Protein 2ZT5 (pdb70)

InterPro domains:
  IPR000738 WHEP-TRS domain [PF00458] (67-114)
  IPR000738 WHEP-TRS domain [PS00762] (74-102)
  IPR000738 WHEP-TRS domain [PS51185] (63-119)
  IPR000738 WHEP-TRS domain [SM00991] (67-122)
  IPR002314 Aminoacyl-tRNA synthetase, class II (G/ P/ S/T) [PF00587] (295-369)
  IPR002315 Glycyl-tRNA synthetase [TIGR00389] (121-708)
  IPR004154 Anticodon-binding [PF03129] (615-708)
  IPR006195 Aminoacyl-tRNA synthetase, class II [PS50862] (262-608)
  IPR009068 uS15/NS1, RNA-binding domain superfamily [SSF47060] (70-105)
  IPR027031 Glycyl-tRNA synthetase/DNA polymerase subunit gamma-2 [PTHR10745] (65-730)
  IPR033731 Glycyl-tRNA synthetase-like core domain [cd00774] (124-470)
  IPR036621 Anticodon-binding domain superfamily [G3DSA:3.40.50.800] (613-730)
  IPR045864 Class II Aminoacyl-tRNA synthetase/Biotinyl protein ligase (BPL) and lipoyl protein ligase (LPL) [G3DSA:3.30.930.10] (123-486)
  IPR045864 Class II Aminoacyl-tRNA synthetase/Biotinyl protein ligase (BPL) and lipoyl protein ligase (LPL) [SSF55681] (121-618)

Organism: Homo sapiens (NCBI:txid9606)

Sequence (530 aa):
IVDRAKMEDTLKRRFFYDQAFAIYGGVSGLYDFGPVGCALKNNIIQTWRQHFIQEEQILEIDCTMLTPEPVLKTSGHVDKFADFMVKDVKNGECFRADHLLKAHLQKLMSDKKCSVEKKSEMESVLAQLDNYGQQELADLFVNYNVKSPITGNDLSPPVSFNLMFKTFIGPGGNMPGYLRPETAQGIFLNFKRLLEFNQGKLPFAAAQIGNSFRNEISPRSGLIRVREFTMAEIEHFVDPSEKDHPKFQNVADLHLYLYSAKAQVSGQSARKMRLGDAVEQGVINNTVLGYFIGRIYLYLTKVGISPDKLRFRQHMENEMAHYACDCWDAESKTSYGWIEIVGCADRSCYDLSCHARATKVPLVAEKPYVEEVVPNVIEPSFGLGRIMYTVFEHTFHVREGDEQRTFFSFPAVVAPFKCSVLPLSQNQEFMPFVKELSEALTRHGVSHKVDDSSGSIGRRYARTDEIGVAFGVTIDFDTVNKTPHTATLRDRDSMRQIRAEISELPSIVQDLANGNITWADVEARYPLFE

CATH classification: 3.30.930.10 (+2 more: 3.30.40.230, 3.40.50.800)

Solvent-accessible surface area: 25029 Å² total; per-residue (Å²): 215,33,79,78,63,55,0,39,91,2,0,71,149,64,90,1,2,44,84,2,121,58,165,189,63,28,69,57,1,37,52,73,62,2,102,24,0,46,33,0,38,78,43,0,32,101,17,0,68,108,7,0,19,101,82,38,133,11,46,86,38,124,27,105,79,93,14,51,51,91,27,2,104,37,0,2,2,35,84,110,27,35,21,47,19,0,84,3,114,156,80,61,67,42,8,44,0,15,72,18,0,76,38,44,0,86,139,56,35,83,65,189,183,31,64,124,146,78,96,62,88,0,91,67,19,34,43,44,9,71,19,39,28,82,114,91,2,17,68,26,16,105,115,28,95,7,66,4,81,76,111,46,22,89,27,28,93,2,63,76,62,47,10,12,56,94,57,111,51,48,130,54,52,130,98,28,0,21,35,13,1,7,1,0,10,13,0,0,75,31,0,86,150,9,11,126,143,55,146,24,120,41,68,10,10,0,0,0,30,11,59,0,31,64,40,18,20,29,9,148,21,13,5,3,39,17,43,89,37,28,12,0,2,0,0,16,0,2,12,59,74,106,37,102,20,124,71,20,125,114,3,2,96,40,100,4,88,5,34,21,23,165,5,9,97,75,70,95,91,31,114,120,14,60,0,8,59,0,26,150,112,45,33,0,91,15,21,1,0,0,4,2,0,0,35,1,24,52,0,0,48,88,0,11,3,20,63,104,51,4,34,1,26,25,26,6,171,90,26,42,31,40,43,18,79,25,6,0,3,0,10,0,95,10,44,47,25,85,24,73,4,1,11,0,7,3,0,33,39,63,0,2,30,12,4,21,171,59,76,184,73,90,16,34,6,116,60,150,253,94,102,112,19,49,0,18,1,0,6,0,20,0,11,1,11,56,0,1,0,0,0,1,7,13,5,12,76,62,26,190,36,150,126,97,67,6,15,0,28,1,37,17,62,0,3,16,21,37,0,2,0,0,4,83,34,93,61,158,100,3,83,77,34,5,122,88,1,26,76,7,0,91,159,60,58,4,50,36,132,50,22,105,39,90,38,78,67,34,140,16,2,16,77,12,1,19,12,0,1,5,19,1,0,6,0,21,104,66,0,27,112,121,108,99,66,34,0,1,0,14,16,14,66,49,77,127,32,0,26,6,66,18,72,81,0,3,46,14,0,49,42,17,8,86,62,98,56,79,32,65,48,2,32,87,141,50,87,115,83,204

GO terms:
  GO:0004820 glycine-tRNA ligase activity (F, IDA)
  GO:0030424 axon (C, IDA)
  GO:0015966 diadenosine tetraphosphate biosynthetic process (P, IDA)
  GO:0004081 bis(5'-nucleosyl)-tetraphosphatase (asymmetrical) activity (F, IDA)
  GO:0046983 protein dimerization activity (F, IDA)
  GO:0004820 glycine-tRNA ligase activity (F, EXP)
  GO:0005737 cytoplasm (C, EXP)
  GO:0141192 ATP:ATP adenylyltransferase activity (F, EXP)
  GO:0004820 glycine-tRNA ligase activity (F, IMP)
  GO:0006418 tRNA aminoacylation for protein translation (P, IMP)
  GO:0005737 cytoplasm (C, TAS)
  GO:0005739 mitochondrion (C, HTP)
  GO:0005759 mitochondrial matrix (C, TAS)
  GO:0005829 cytosol (C, TAS)
  GO:0042802 identical protein binding (F, IPI)
  GO:0005515 protein binding (F, IPI)
  GO:0005829 cytosol (C, IDA)
  GO:0005739 mitochondrion (C, EXP)

Secondary structure (DSSP, 8-state):
---HHHHHHHHHHTTSEEETTGGGT--TT-EEE-HHHHHHHHHHHHHHIIIIIIHHT-EE----SEEEHHHHHHHTHHHH-EEEEEEBSSS--EEEHHHHHHHHHHHHHHSTT--HHHHHHHHHHHTTTTT--HHHHHHHHHHTT-B-SSS--BBPPPEEEE---EEE-SSSSSSEEEE-S-SHHHHHTTHHHHHHHTTT-S-EEEEEEEEEE---SS--SGGGS-SEEEEEEEEEEE-TT----TTGGGTTT-EEEEE-HHHHHTT---EEEEHHHHHHHTSS--HHHHHHHHHHHHHHHHHT--GGGEEEEE--GGGS-TT-SSEEEEEEEETTEEEEEEEEE---SHHHHHHHHHHT----EEE---EEE--EEEEEEEEHHHHHHHHHHHHEEE-SSTT--EEE---TTTSS-SEEEEES--STTTHHHHHHHHHHHHHTT--EEE----S-HHHHHHHHHHTT--EEEEE-HHHHTSSS-EEEEEETTT--EEEEETTTHHHHHHHHHTTSS-HHHHHHHS-B--

Structure (mmCIF, N/CA/C/O backbone):
data_2ZT5
#
_entry.id   2ZT5
#
_cell.length_a   115.861
_cell.length_b   139.840
_cell.length_c   132.943
_cell.angle_alpha   90.00
_cell.angle_beta   90.00
_cell.angle_gamma   90.00
#
_symmetry.space_group_name_H-M   'C 2 2 21'
#
loop_
_entity.id
_entity.type
_entity.pdbx_description
1 polymer 'Glycyl-tRNA synthetase'
2 non-polymer "BIS(ADENOSINE)-5'-TETRAPHOSPHATE"
3 water water
#
loop_
_atom_site.group_PDB
_atom_site.id
_atom_site.type_symbol
_atom_site.label_atom_id
_atom_site.label_alt_id
_atom_site.label_comp_id
_atom_site.label_asym_id
_atom_site.label_entity_id
_atom_site.label_seq_id
_atom_site.pdbx_PDB_ins_code
_atom_site.Cartn_x
_atom_site.Cartn_y
_atom_site.Cartn_z
_atom_site.occupancy
_atom_site.B_iso_or_equiv
_atom_site.auth_seq_id
_atom_site.auth_comp_id
_atom_site.auth_asym_id
_atom_site.auth_atom_id
_atom_site.pdbx_PDB_model_num
ATOM 1 N N . ILE A 1 64 ? 17.856 -32.266 64.655 1.00 95.83 64 ILE A N 1
ATOM 2 C CA . ILE A 1 64 ? 18.585 -32.787 63.463 1.00 96.07 64 ILE A CA 1
ATOM 3 C C . ILE A 1 64 ? 18.197 -31.963 62.238 1.00 95.21 64 ILE A C 1
ATOM 4 O O . ILE A 1 64 ? 17.107 -32.135 61.690 1.00 96.86 64 ILE A O 1
ATOM 9 N N . VAL A 1 65 ? 19.087 -31.071 61.811 1.00 92.38 65 VAL A N 1
ATOM 10 C CA . VAL A 1 65 ? 18.816 -30.224 60.653 1.00 88.65 65 VAL A CA 1
ATOM 11 C C . VAL A 1 65 ? 19.968 -30.227 59.648 1.00 86.77 65 VAL A C 1
ATOM 12 O O . VAL A 1 65 ? 21.137 -30.291 60.030 1.00 86.62 65 VAL A O 1
ATOM 16 N N . ASP A 1 66 ? 19.628 -30.163 58.362 1.00 84.39 66 ASP A N 1
ATOM 17 C CA . ASP A 1 66 ? 20.628 -30.145 57.298 1.00 81.39 66 ASP A CA 1
ATOM 18 C C . ASP A 1 66 ? 21.144 -28.720 57.110 1.00 79.00 66 ASP A C 1
ATOM 19 O O . ASP A 1 66 ? 20.688 -27.989 56.228 1.00 77.36 66 ASP A O 1
ATOM 24 N N . ARG A 1 67 ? 22.098 -28.338 57.956 1.00 75.69 67 ARG A N 1
ATOM 25 C CA . ARG A 1 67 ? 22.689 -27.006 57.926 1.00 73.58 67 ARG A CA 1
ATOM 26 C C . ARG A 1 67 ? 22.974 -26.527 56.509 1.00 72.64 67 ARG A C 1
ATOM 27 O O . ARG A 1 67 ? 22.629 -25.404 56.141 1.00 72.27 67 ARG A O 1
ATOM 35 N N . ALA A 1 68 ? 23.610 -27.383 55.720 1.00 72.24 68 ALA A N 1
ATOM 36 C CA . ALA A 1 68 ? 23.951 -27.047 54.344 1.00 70.99 68 ALA A CA 1
ATOM 37 C C . ALA A 1 68 ? 22.760 -26.470 53.592 1.00 69.77 68 ALA A C 1
ATOM 38 O O . ALA A 1 68 ? 22.784 -25.318 53.164 1.00 68.24 68 ALA A O 1
ATOM 40 N N . LYS A 1 69 ? 21.718 -27.278 53.441 1.00 70.46 69 LYS A N 1
ATOM 41 C CA . LYS A 1 69 ? 20.515 -26.866 52.727 1.00 71.39 69 LYS A CA 1
ATOM 42 C C . LYS A 1 69 ? 19.936 -25.565 53.278 1.00 70.58 69 LYS A C 1
ATOM 43 O O . LYS A 1 69 ? 19.498 -24.700 52.516 1.00 71.44 69 LYS A O 1
ATOM 49 N N . MET A 1 70 ? 19.942 -25.424 54.599 1.00 68.14 70 MET A N 1
ATOM 50 C CA . MET A 1 70 ? 19.403 -24.228 55.236 1.00 66.83 70 MET A CA 1
ATOM 51 C C . MET A 1 70 ? 20.192 -22.967 54.897 1.00 66.20 70 MET A C 1
ATOM 52 O O . MET A 1 70 ? 19.621 -21.981 54.432 1.00 65.68 70 MET A O 1
ATOM 57 N N . GLU A 1 71 ? 21.501 -22.996 55.130 1.00 65.88 71 GLU A N 1
ATOM 58 C CA . GLU A 1 71 ? 22.343 -21.840 54.844 1.00 66.42 71 GLU A CA 1
ATOM 59 C C . GLU A 1 71 ? 22.161 -21.407 53.392 1.00 66.64 71 GLU A C 1
ATOM 60 O O . GLU A 1 71 ? 22.325 -20.233 53.057 1.00 68.07 71 GLU A O 1
ATOM 66 N N . ASP A 1 72 ? 21.808 -22.359 52.535 1.00 66.76 72 ASP A N 1
ATOM 67 C CA . ASP A 1 72 ? 21.584 -22.075 51.122 1.00 67.37 72 ASP A CA 1
ATOM 68 C C . ASP A 1 72 ? 20.302 -21.269 50.919 1.00 65.32 72 ASP A C 1
ATOM 69 O O . ASP A 1 72 ? 20.228 -20.415 50.035 1.00 64.42 72 ASP A O 1
ATOM 74 N N . THR A 1 73 ? 19.295 -21.547 51.742 1.00 62.75 73 THR A N 1
ATOM 75 C CA . THR A 1 73 ? 18.016 -20.850 51.654 1.00 59.83 73 THR A CA 1
ATOM 76 C C . THR A 1 73 ? 18.094 -19.490 52.341 1.00 57.52 73 THR A C 1
ATOM 77 O O . THR A 1 73 ? 17.524 -18.507 51.867 1.00 57.55 73 THR A O 1
ATOM 81 N N . LEU A 1 74 ? 18.804 -19.437 53.462 1.00 56.57 74 LEU A N 1
ATOM 82 C CA . LEU A 1 74 ? 18.958 -18.193 54.201 1.00 54.68 74 LEU A CA 1
ATOM 83 C C . LEU A 1 74 ? 19.782 -17.192 53.393 1.00 56.14 74 LEU A C 1
ATOM 84 O O . LEU A 1 74 ? 19.546 -15.987 53.459 1.00 57.25 74 LEU A O 1
ATOM 89 N N . LYS A 1 75 ? 20.744 -17.693 52.621 1.00 57.41 75 LYS A N 1
ATOM 90 C CA . LYS A 1 75 ? 21.594 -16.825 51.810 1.00 58.95 75 LYS A CA 1
ATOM 91 C C . LYS A 1 75 ? 20.954 -16.467 50.470 1.00 58.66 75 LYS A C 1
ATOM 92 O O . LYS A 1 75 ? 21.130 -15.357 49.963 1.00 57.84 75 LYS A O 1
ATOM 98 N N . ARG A 1 76 ? 20.207 -17.407 49.904 1.00 58.33 76 ARG A N 1
ATOM 99 C CA . ARG A 1 76 ? 19.548 -17.189 48.624 1.00 58.14 76 ARG A CA 1
ATOM 100 C C . ARG A 1 76 ? 18.426 -16.161 48.740 1.00 56.64 76 ARG A C 1
ATOM 101 O O . ARG A 1 76 ? 18.320 -15.257 47.912 1.00 56.41 76 ARG A O 1
ATOM 109 N N . ARG A 1 77 ? 17.591 -16.293 49.767 1.00 56.15 77 ARG A N 1
ATOM 110 C CA . ARG A 1 77 ? 16.495 -15.350 49.965 1.00 56.48 77 ARG A CA 1
ATOM 111 C C . ARG A 1 77 ? 16.998 -14.090 50.659 1.00 56.90 77 ARG A C 1
ATOM 112 O O . ARG A 1 77 ? 16.245 -13.142 50.891 1.00 56.56 77 ARG A O 1
ATOM 120 N N . PHE A 1 78 ? 18.287 -14.103 50.981 1.00 56.10 78 PHE A N 1
ATOM 121 C CA . PHE A 1 78 ? 18.971 -12.980 51.609 1.00 55.20 78 PHE A CA 1
ATOM 122 C C . PHE A 1 78 ? 18.545 -12.587 53.022 1.00 53.95 78 PHE A C 1
ATOM 123 O O . PHE A 1 78 ? 18.120 -11.457 53.266 1.00 54.59 78 PHE A O 1
ATOM 131 N N . PHE A 1 79 ? 18.655 -13.527 53.950 1.00 53.03 79 PHE A N 1
ATOM 132 C CA . PHE A 1 79 ? 18.347 -13.248 55.343 1.00 53.47 79 PHE A CA 1
ATOM 133 C C . PHE A 1 79 ? 19.641 -12.605 55.815 1.00 54.44 79 PHE A C 1
ATOM 134 O O . PHE A 1 79 ? 19.641 -11.594 56.518 1.00 54.08 79 PHE A O 1
ATOM 142 N N . TYR A 1 80 ? 20.746 -13.210 55.391 1.00 55.89 80 TYR A N 1
ATOM 143 C CA . TYR A 1 80 ? 22.081 -12.727 55.707 1.00 58.16 80 TYR A CA 1
ATOM 144 C C . TYR A 1 80 ? 23.056 -13.344 54.712 1.00 59.18 80 TYR A C 1
ATOM 145 O O . TYR A 1 80 ? 22.676 -14.184 53.899 1.00 58.73 80 TYR A O 1
ATOM 154 N N . ASP A 1 81 ? 24.313 -12.924 54.777 1.00 61.11 81 ASP A N 1
ATOM 155 C CA . ASP A 1 81 ? 25.331 -13.451 53.881 1.00 62.50 81 ASP A CA 1
ATOM 156 C C . ASP A 1 81 ? 26.691 -12.870 54.243 1.00 61.49 81 ASP A C 1
ATOM 157 O O . ASP A 1 81 ? 26.783 -11.959 55.067 1.00 62.08 81 ASP A O 1
ATOM 162 N N . GLN A 1 82 ? 27.743 -13.404 53.631 1.00 59.86 82 GLN A N 1
ATOM 163 C CA . GLN A 1 82 ? 29.098 -12.937 53.893 1.00 59.60 82 GLN A CA 1
ATOM 164 C C . GLN A 1 82 ? 29.239 -11.448 53.630 1.00 57.42 82 GLN A C 1
ATOM 165 O O . GLN A 1 82 ? 28.844 -10.955 52.574 1.00 55.99 82 GLN A O 1
ATOM 171 N N . ALA A 1 83 ? 29.799 -10.734 54.599 1.00 56.38 83 ALA A N 1
ATOM 172 C CA . ALA A 1 83 ? 30.009 -9.301 54.451 1.00 57.24 83 ALA A CA 1
ATOM 173 C C . ALA A 1 83 ? 31.250 -9.108 53.582 1.00 57.50 83 ALA A C 1
ATOM 174 O O . ALA A 1 83 ? 32.221 -9.856 53.705 1.00 56.72 83 ALA A O 1
ATOM 176 N N . PHE A 1 84 ? 31.213 -8.109 52.706 1.00 57.19 84 PHE A N 1
ATOM 177 C CA . PHE A 1 84 ? 32.330 -7.835 51.808 1.00 58.13 84 PHE A CA 1
ATOM 178 C C . PHE A 1 84 ? 32.608 -9.099 50.998 1.00 58.75 84 PHE A C 1
ATOM 179 O O . PHE A 1 84 ? 33.759 -9.506 50.828 1.00 58.08 84 PHE A O 1
ATOM 187 N N . ALA A 1 85 ? 31.540 -9.720 50.509 1.00 58.74 85 ALA A N 1
ATOM 188 C CA . ALA A 1 85 ? 31.649 -10.944 49.728 1.00 59.33 85 ALA A CA 1
ATOM 189 C C . ALA A 1 85 ? 32.575 -10.796 48.520 1.00 60.64 85 ALA A C 1
ATOM 190 O O . ALA A 1 85 ? 33.474 -11.615 48.320 1.00 61.56 85 ALA A O 1
ATOM 192 N N . ILE A 1 86 ? 32.363 -9.751 47.723 1.00 59.84 86 ILE A N 1
ATOM 193 C CA . ILE A 1 86 ? 33.181 -9.528 46.534 1.00 59.03 86 ILE A CA 1
ATOM 194 C C . ILE A 1 86 ? 34.656 -9.241 46.822 1.00 60.72 86 ILE A C 1
ATOM 195 O O . ILE A 1 86 ? 35.418 -8.930 45.907 1.00 63.56 86 ILE A O 1
ATOM 200 N N . TYR A 1 87 ? 35.058 -9.340 48.086 1.00 60.35 87 TYR A N 1
ATOM 201 C CA . TYR A 1 87 ? 36.452 -9.117 48.465 1.00 59.37 87 TYR A CA 1
ATOM 202 C C . TYR A 1 87 ? 37.037 -10.367 49.110 1.00 59.89 87 TYR A C 1
ATOM 203 O O . TYR A 1 87 ? 38.171 -10.355 49.589 1.00 61.05 87 TYR A O 1
ATOM 212 N N . GLY A 1 88 ? 36.259 -11.444 49.124 1.00 60.45 88 GLY A N 1
ATOM 213 C CA . GLY A 1 88 ? 36.718 -12.680 49.730 1.00 60.62 88 GLY A CA 1
ATOM 214 C C . GLY A 1 88 ? 35.980 -12.932 51.030 1.00 61.61 88 GLY A C 1
ATOM 215 O O . GLY A 1 88 ? 35.899 -14.066 51.506 1.00 61.73 88 GLY A O 1
ATOM 216 N N . GLY A 1 89 ? 35.439 -11.861 51.605 1.00 61.60 89 GLY A N 1
ATOM 217 C CA . GLY A 1 89 ? 34.701 -11.971 52.849 1.00 61.32 89 GLY A CA 1
ATOM 218 C C . GLY A 1 89 ? 35.568 -12.126 54.086 1.00 61.66 89 GLY A C 1
ATOM 219 O O . GLY A 1 89 ? 36.603 -12.796 54.065 1.00 64.17 89 GLY A O 1
ATOM 220 N N . VAL A 1 90 ? 35.144 -11.494 55.172 1.00 60.10 90 VAL A N 1
ATOM 221 C CA . VAL A 1 90 ? 35.866 -11.571 56.433 1.00 57.12 90 VAL A CA 1
ATOM 222 C C . VAL A 1 90 ? 35.085 -12.519 57.326 1.00 54.88 90 VAL A C 1
ATOM 223 O O . VAL A 1 90 ? 33.870 -12.387 57.457 1.00 54.24 90 VAL A O 1
ATOM 227 N N . SER A 1 91 ? 35.771 -13.482 57.929 1.00 54.16 91 SER A N 1
ATOM 228 C CA . SER A 1 91 ? 35.091 -14.432 58.802 1.00 54.54 91 SER A CA 1
ATOM 229 C C . SER A 1 91 ? 34.583 -13.720 60.054 1.00 52.31 91 SER A C 1
ATOM 230 O O . SER A 1 91 ? 35.214 -12.782 60.546 1.00 50.33 91 SER A O 1
ATOM 233 N N . GLY A 1 92 ? 33.438 -14.167 60.559 1.00 51.71 92 GLY A N 1
ATOM 234 C CA . GLY A 1 92 ? 32.861 -13.560 61.744 1.00 51.98 92 GLY A CA 1
ATOM 235 C C . GLY A 1 92 ? 32.046 -12.317 61.435 1.00 52.57 92 GLY A C 1
ATOM 236 O O . GLY A 1 92 ? 31.533 -11.664 62.345 1.00 53.39 92 GLY A O 1
ATOM 237 N N . LEU A 1 93 ? 31.925 -11.988 60.151 1.00 51.38 93 LEU A N 1
ATOM 238 C CA . LEU A 1 93 ? 31.169 -10.813 59.726 1.00 51.43 93 LEU A CA 1
ATOM 239 C C . LEU A 1 93 ? 30.113 -11.156 58.679 1.00 50.49 93 LEU A C 1
ATOM 240 O O . LEU A 1 93 ? 30.393 -11.851 57.702 1.00 50.76 93 LEU A O 1
ATOM 245 N N . TYR A 1 94 ? 28.895 -10.667 58.891 1.00 49.17 94 TYR A N 1
ATOM 246 C CA . TYR A 1 94 ? 27.803 -10.915 57.961 1.00 46.79 94 TYR A CA 1
ATOM 247 C C . TYR A 1 94 ? 26.872 -9.715 57.893 1.00 45.30 94 TYR A C 1
ATOM 248 O O . TYR A 1 94 ? 26.806 -8.916 58.825 1.00 44.91 94 TYR A O 1
ATOM 257 N N . ASP A 1 95 ? 26.160 -9.592 56.777 1.00 46.77 95 ASP A N 1
ATOM 258 C CA . ASP A 1 95 ? 25.202 -8.509 56.588 1.00 47.37 95 ASP A CA 1
ATOM 259 C C . ASP A 1 95 ? 23.814 -9.127 56.522 1.00 46.55 95 ASP A C 1
ATOM 260 O O . ASP A 1 95 ? 23.659 -10.269 56.088 1.00 46.81 95 ASP A O 1
ATOM 265 N N . PHE A 1 96 ? 22.803 -8.381 56.949 1.00 45.76 96 PHE A N 1
ATOM 266 C CA . PHE A 1 96 ? 21.445 -8.899 56.914 1.00 45.06 96 PHE A CA 1
ATOM 267 C C . PHE A 1 96 ? 20.637 -8.240 55.807 1.00 46.72 96 PHE A C 1
ATOM 268 O O . PHE A 1 96 ? 20.591 -7.014 55.697 1.00 48.04 96 PHE A O 1
ATOM 276 N N . GLY A 1 97 ? 20.009 -9.066 54.977 1.00 47.13 97 GLY A N 1
ATOM 277 C CA . GLY A 1 97 ? 19.206 -8.543 53.889 1.00 45.55 97 GLY A CA 1
ATOM 278 C C . GLY A 1 97 ? 17.829 -8.148 54.377 1.00 46.40 97 GLY A C 1
ATOM 279 O O . GLY A 1 97 ? 17.549 -8.240 55.573 1.00 44.64 97 GLY A O 1
ATOM 280 N N . PRO A 1 98 ? 16.943 -7.701 53.475 1.00 46.52 98 PRO A N 1
ATOM 281 C CA . PRO A 1 98 ? 15.580 -7.289 53.816 1.00 47.82 98 PRO A CA 1
ATOM 282 C C . PRO A 1 98 ? 14.857 -8.196 54.813 1.00 48.98 98 PRO A C 1
ATOM 283 O O . PRO A 1 98 ? 14.542 -7.761 55.921 1.00 50.04 98 PRO A O 1
ATOM 287 N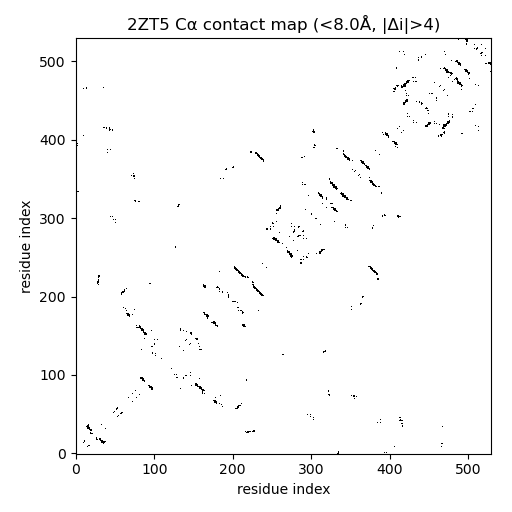 N . VAL A 1 99 ? 14.592 -9.445 54.429 1.00 48.59 99 VAL A N 1
ATOM 288 C CA . VAL A 1 99 ? 13.898 -10.375 55.323 1.00 48.85 99 VAL A CA 1
ATOM 289 C C . VAL A 1 99 ? 14.658 -10.603 56.624 1.00 48.62 99 VAL A C 1
ATOM 290 O O . VAL A 1 99 ? 14.052 -10.860 57.664 1.00 48.72 99 VAL A O 1
ATOM 294 N N . GLY A 1 100 ? 15.983 -10.514 56.563 1.00 48.38 100 GLY A N 1
ATOM 295 C CA . GLY A 1 100 ? 16.785 -10.702 57.757 1.00 48.13 100 GLY A CA 1
ATOM 296 C C . GLY A 1 100 ? 16.540 -9.571 58.738 1.00 48.09 100 GLY A C 1
ATOM 297 O O . GLY A 1 100 ? 16.463 -9.792 59.945 1.00 49.48 100 GLY A O 1
ATOM 298 N N . CYS A 1 101 ? 16.418 -8.353 58.218 1.00 45.88 101 CYS A N 1
ATOM 299 C CA . CYS A 1 101 ? 16.171 -7.185 59.055 1.00 45.77 101 CYS A CA 1
ATOM 300 C C . CYS A 1 101 ? 14.752 -7.217 59.618 1.00 45.61 101 CYS A C 1
ATOM 301 O O . CYS A 1 101 ? 14.532 -6.885 60.781 1.00 44.09 101 CYS A O 1
ATOM 304 N N . ALA A 1 102 ? 13.794 -7.624 58.793 1.00 44.39 102 ALA A N 1
ATOM 305 C CA . ALA A 1 102 ? 12.405 -7.704 59.226 1.00 45.66 102 ALA A CA 1
ATOM 306 C C . ALA A 1 102 ? 12.283 -8.672 60.400 1.00 45.27 102 ALA A C 1
ATOM 307 O O . ALA A 1 102 ? 11.612 -8.383 61.393 1.00 45.25 102 ALA A O 1
ATOM 309 N N . LEU A 1 103 ? 12.944 -9.819 60.279 1.00 44.46 103 LEU A N 1
ATOM 310 C CA . LEU A 1 103 ? 12.917 -10.842 61.317 1.00 45.73 103 LEU A CA 1
ATOM 311 C C . LEU A 1 103 ? 13.675 -10.372 62.554 1.00 47.20 103 LEU A C 1
ATOM 312 O O . LEU A 1 103 ? 13.221 -10.555 63.685 1.00 48.16 103 LEU A O 1
ATOM 317 N N . LYS A 1 104 ? 14.831 -9.759 62.330 1.00 48.66 104 LYS A N 1
ATOM 318 C CA . LYS A 1 104 ? 15.654 -9.259 63.419 1.00 48.40 104 LYS A CA 1
ATOM 319 C C . LYS A 1 104 ? 14.902 -8.168 64.175 1.00 49.34 104 LYS A C 1
ATOM 320 O O . LYS A 1 104 ? 14.964 -8.092 65.404 1.00 49.89 104 LYS A O 1
ATOM 326 N N . ASN A 1 105 ? 14.182 -7.327 63.441 1.00 49.68 105 ASN A N 1
ATOM 327 C CA .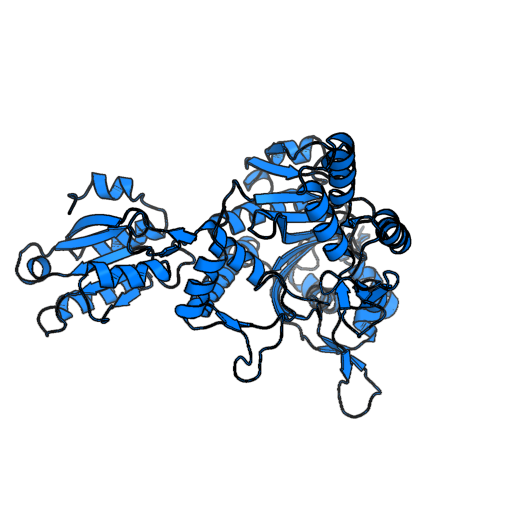 ASN A 1 105 ? 13.424 -6.257 64.071 1.00 51.82 105 ASN A CA 1
ATOM 328 C C . ASN A 1 105 ? 12.251 -6.820 64.876 1.00 51.24 105 ASN A C 1
ATOM 329 O O . ASN A 1 105 ? 11.905 -6.296 65.935 1.00 49.09 105 ASN A O 1
ATOM 334 N N . ASN A 1 106 ? 11.642 -7.892 64.380 1.00 50.90 106 ASN A N 1
ATOM 335 C CA . ASN A 1 106 ? 10.526 -8.504 65.091 1.00 51.46 106 ASN A CA 1
ATOM 336 C C . ASN A 1 106 ? 11.016 -9.126 66.393 1.00 51.11 106 ASN A C 1
ATOM 337 O O . ASN A 1 106 ? 10.319 -9.096 67.406 1.00 50.98 106 ASN A O 1
ATOM 342 N N . ILE A 1 107 ? 12.222 -9.685 66.364 1.00 50.09 107 ILE A N 1
ATOM 343 C CA . ILE A 1 107 ? 12.798 -10.310 67.548 1.00 50.00 107 ILE A CA 1
ATOM 344 C C . ILE A 1 107 ? 13.169 -9.262 68.590 1.00 50.66 107 ILE A C 1
ATOM 345 O O . ILE A 1 107 ? 13.028 -9.491 69.791 1.00 51.37 107 ILE A O 1
ATOM 350 N N . ILE A 1 108 ? 13.640 -8.110 68.129 1.00 50.53 108 ILE A N 1
ATOM 351 C CA . ILE A 1 108 ? 14.012 -7.036 69.037 1.00 51.31 108 ILE A CA 1
ATOM 352 C C . ILE A 1 108 ? 12.758 -6.441 69.666 1.00 51.19 108 ILE A C 1
ATOM 353 O O . ILE A 1 108 ? 12.712 -6.195 70.869 1.00 51.11 108 ILE A O 1
ATOM 358 N N . GLN A 1 109 ? 11.742 -6.213 68.841 1.00 51.13 109 GLN A N 1
ATOM 359 C CA . GLN A 1 109 ? 10.493 -5.632 69.312 1.00 51.27 109 GLN A CA 1
ATOM 360 C C . GLN A 1 109 ? 9.813 -6.558 70.310 1.00 50.20 109 GLN A C 1
ATOM 361 O O . GLN A 1 109 ? 9.271 -6.107 71.319 1.00 49.81 109 GLN A O 1
ATOM 367 N N . THR A 1 110 ? 9.844 -7.857 70.029 1.00 49.60 110 THR A N 1
ATOM 368 C CA . THR A 1 110 ? 9.239 -8.830 70.925 1.00 50.38 110 THR A CA 1
ATOM 369 C C . THR A 1 110 ? 9.979 -8.795 72.258 1.00 50.30 110 THR A C 1
ATOM 370 O O . THR A 1 110 ? 9.368 -8.903 73.323 1.00 50.71 110 THR A O 1
ATOM 374 N N . TRP A 1 111 ? 11.297 -8.632 72.192 1.00 49.06 111 TRP A N 1
ATOM 375 C CA . TRP A 1 111 ? 12.117 -8.573 73.395 1.00 47.90 111 TRP A CA 1
ATOM 376 C C . TRP A 1 111 ? 11.777 -7.323 74.205 1.00 46.99 111 TRP A C 1
ATOM 377 O O . TRP A 1 111 ? 11.725 -7.367 75.433 1.00 46.90 111 TRP A O 1
ATOM 388 N N . ARG A 1 112 ? 11.556 -6.208 73.516 1.00 46.01 112 ARG A N 1
ATOM 389 C CA . ARG A 1 112 ? 11.218 -4.959 74.187 1.00 48.05 112 ARG A CA 1
ATOM 390 C C . ARG A 1 112 ? 9.923 -5.104 74.977 1.00 50.27 112 ARG A C 1
ATOM 391 O O . ARG A 1 112 ? 9.799 -4.585 76.089 1.00 51.45 112 ARG A O 1
ATOM 399 N N . GLN A 1 113 ? 8.959 -5.808 74.395 1.00 50.54 113 GLN A N 1
ATOM 400 C CA . GLN A 1 113 ? 7.673 -6.032 75.044 1.00 52.73 113 GLN A CA 1
ATOM 401 C C . GLN A 1 113 ? 7.810 -6.974 76.232 1.00 51.38 113 GLN A C 1
ATOM 402 O O . GLN A 1 113 ? 7.311 -6.699 77.324 1.00 50.79 113 GLN A O 1
ATOM 408 N N . HIS A 1 114 ? 8.499 -8.086 76.004 1.00 50.28 114 HIS A N 1
ATOM 409 C CA . HIS A 1 114 ? 8.700 -9.110 77.020 1.00 49.44 114 HIS A CA 1
ATOM 410 C C . HIS A 1 114 ? 9.436 -8.644 78.273 1.00 48.01 114 HIS A C 1
ATOM 411 O O . HIS A 1 114 ? 9.091 -9.048 79.381 1.00 47.02 114 HIS A O 1
ATOM 418 N N . PHE A 1 115 ? 10.451 -7.803 78.107 1.00 48.38 115 PHE A N 1
ATOM 419 C CA . PHE A 1 115 ? 11.215 -7.344 79.260 1.00 50.30 115 PHE A CA 1
ATOM 420 C C . PHE A 1 115 ? 11.078 -5.873 79.625 1.00 52.05 115 PHE A C 1
ATOM 421 O O . PHE A 1 115 ? 10.468 -5.544 80.641 1.00 56.21 115 PHE A O 1
ATOM 429 N N . ILE A 1 116 ? 11.649 -4.989 78.813 1.00 51.85 116 ILE A N 1
ATOM 430 C CA . ILE A 1 116 ? 11.583 -3.559 79.092 1.00 51.51 116 ILE A CA 1
ATOM 431 C C . ILE A 1 116 ? 10.174 -3.084 79.439 1.00 54.24 116 ILE A C 1
ATOM 432 O O . ILE A 1 116 ? 9.968 -2.416 80.451 1.00 54.60 116 ILE A O 1
ATOM 437 N N . GLN A 1 117 ? 9.208 -3.442 78.602 1.00 57.03 117 GLN A N 1
ATOM 438 C CA . GLN A 1 117 ? 7.823 -3.030 78.804 1.00 59.75 117 GLN A CA 1
ATOM 439 C C . GLN A 1 117 ? 7.132 -3.781 79.937 1.00 59.33 117 GLN A C 1
ATOM 440 O O . GLN A 1 117 ? 6.300 -3.219 80.647 1.00 58.50 117 GLN A O 1
ATOM 446 N N . GLU A 1 118 ? 7.483 -5.051 80.104 1.00 59.77 118 GLU A N 1
ATOM 447 C CA . GLU A 1 118 ? 6.884 -5.891 81.136 1.00 60.79 118 GLU A CA 1
ATOM 448 C C . GLU A 1 118 ? 7.393 -5.583 82.544 1.00 60.90 118 GLU A C 1
ATOM 449 O O . GLU A 1 118 ? 6.648 -5.694 83.518 1.00 60.77 118 GLU A O 1
ATOM 455 N N . GLU A 1 119 ? 8.658 -5.192 82.652 1.00 59.73 119 GLU A N 1
ATOM 456 C CA . GLU A 1 119 ? 9.245 -4.894 83.952 1.00 59.64 119 GLU A CA 1
ATOM 457 C C . GLU A 1 119 ? 9.502 -3.403 84.138 1.00 60.68 119 GLU A C 1
ATOM 458 O O . GLU A 1 119 ? 10.066 -2.989 85.151 1.00 62.97 119 GLU A O 1
ATOM 464 N N . GLN A 1 120 ? 9.089 -2.596 83.165 1.00 60.74 120 GLN A N 1
ATOM 465 C CA . GLN A 1 120 ? 9.294 -1.152 83.240 1.00 60.38 120 GLN A CA 1
ATOM 466 C C . GLN A 1 120 ? 10.774 -0.839 83.436 1.00 58.43 120 GLN A C 1
ATOM 467 O O . GLN A 1 120 ? 11.150 -0.096 84.344 1.00 58.75 120 GLN A O 1
ATOM 473 N N . ILE A 1 121 ? 11.607 -1.411 82.573 1.00 55.90 121 ILE A N 1
ATOM 474 C CA . ILE A 1 121 ? 13.049 -1.214 82.644 1.00 53.50 121 ILE A CA 1
ATOM 475 C C . ILE A 1 121 ? 13.464 0.128 82.052 1.00 53.97 121 ILE A C 1
ATOM 476 O O . ILE A 1 121 ? 12.917 0.565 81.039 1.00 56.06 121 ILE A O 1
ATOM 481 N N . LEU A 1 122 ? 14.428 0.779 82.694 1.00 52.69 122 LEU A N 1
ATOM 482 C CA . LEU A 1 122 ? 14.934 2.061 82.219 1.00 52.82 122 LEU A CA 1
ATOM 483 C C . LEU A 1 122 ? 15.896 1.800 81.066 1.00 53.43 122 LEU A C 1
ATOM 484 O O . LEU A 1 122 ? 16.812 0.988 81.187 1.00 52.95 122 LEU A O 1
ATOM 489 N N . GLU A 1 123 ? 15.689 2.484 79.949 1.00 53.28 123 GLU A N 1
ATOM 490 C CA . GLU A 1 123 ? 16.549 2.296 78.791 1.00 53.91 123 GLU A CA 1
ATOM 491 C C . GLU A 1 123 ? 17.542 3.434 78.591 1.00 53.18 123 GLU A C 1
ATOM 492 O O . GLU A 1 123 ? 17.225 4.604 78.811 1.00 52.61 123 GLU A O 1
ATOM 498 N N . ILE A 1 124 ? 18.752 3.072 78.181 1.00 50.90 124 ILE A N 1
ATOM 499 C CA . ILE A 1 124 ? 19.802 4.044 77.914 1.00 51.78 124 ILE A CA 1
ATOM 500 C C . ILE A 1 124 ? 20.594 3.538 76.716 1.00 51.38 124 ILE A C 1
ATOM 501 O O . ILE A 1 124 ? 20.517 2.359 76.372 1.00 52.01 124 ILE A O 1
ATOM 506 N N . ASP A 1 125 ? 21.342 4.428 76.076 1.00 49.73 125 ASP A N 1
ATOM 507 C CA . ASP A 1 125 ? 22.135 4.052 74.914 1.00 49.99 125 ASP A CA 1
ATOM 508 C C . ASP A 1 125 ? 23.541 4.622 75.056 1.00 49.49 125 ASP A C 1
ATOM 509 O O . ASP A 1 125 ? 23.786 5.789 74.754 1.00 51.02 125 ASP A O 1
ATOM 514 N N . CYS A 1 126 ? 24.464 3.791 75.528 1.00 49.07 126 CYS A N 1
ATOM 515 C CA . CYS A 1 126 ? 25.844 4.215 75.721 1.00 49.64 126 CYS A CA 1
ATOM 516 C C . CYS A 1 126 ? 26.708 3.990 74.490 1.00 50.36 126 CYS A C 1
ATOM 517 O O . CYS A 1 126 ? 26.334 3.252 73.579 1.00 53.32 126 CYS A O 1
ATOM 520 N N . THR A 1 127 ? 27.871 4.630 74.479 1.00 50.93 127 THR A N 1
ATOM 521 C CA . THR A 1 127 ? 28.805 4.533 73.364 1.00 50.01 127 THR A CA 1
ATOM 522 C C . THR A 1 127 ? 29.500 3.175 73.262 1.00 48.83 127 THR A C 1
ATOM 523 O O . THR A 1 127 ? 29.574 2.421 74.233 1.00 46.88 127 THR A O 1
ATOM 527 N N . MET A 1 128 ? 30.003 2.874 72.069 1.00 47.62 128 MET A N 1
ATOM 528 C CA . MET A 1 128 ? 30.710 1.626 71.819 1.00 48.00 128 MET A CA 1
ATOM 529 C C . MET A 1 128 ? 32.197 1.845 72.086 1.00 48.89 128 MET A C 1
ATOM 530 O O . MET A 1 128 ? 32.875 0.980 72.642 1.00 48.03 128 MET A O 1
ATOM 535 N N . LEU A 1 129 ? 32.699 3.010 71.690 1.00 49.47 129 LEU A N 1
ATOM 536 C CA . LEU A 1 129 ? 34.094 3.352 71.932 1.00 50.62 129 LEU A CA 1
ATOM 537 C C . LEU A 1 129 ? 34.250 3.487 73.444 1.00 50.53 129 LEU A C 1
ATOM 538 O O . LEU A 1 129 ? 33.402 4.083 74.109 1.00 50.41 129 LEU A O 1
ATOM 543 N N . THR A 1 130 ? 35.324 2.928 73.988 1.00 51.36 130 THR A N 1
ATOM 544 C CA . THR A 1 130 ? 35.559 2.988 75.427 1.00 52.14 130 THR A CA 1
ATOM 545 C C . THR A 1 130 ? 37.023 3.266 75.740 1.00 52.74 130 THR A C 1
ATOM 546 O O . THR A 1 130 ? 37.913 2.577 75.241 1.00 52.45 130 THR A O 1
ATOM 550 N N . PRO A 1 131 ? 37.296 4.290 76.564 1.00 53.93 131 PRO A N 1
ATOM 551 C CA . PRO A 1 131 ? 38.687 4.597 76.904 1.00 55.10 131 PRO A CA 1
ATOM 552 C C . PRO A 1 131 ? 39.267 3.449 77.729 1.00 56.93 131 PRO A C 1
ATOM 553 O O . PRO A 1 131 ? 38.590 2.898 78.602 1.00 54.05 131 PRO A O 1
ATOM 557 N N . GLU A 1 132 ? 40.516 3.092 77.438 1.00 58.07 132 GLU A N 1
ATOM 558 C CA . GLU A 1 132 ? 41.198 1.991 78.116 1.00 61.24 132 GLU A CA 1
ATOM 559 C C . GLU A 1 132 ? 41.014 1.906 79.637 1.00 59.79 132 GLU A C 1
ATOM 560 O O . GLU A 1 132 ? 40.724 0.833 80.171 1.00 58.54 132 GLU A O 1
ATOM 566 N N . PRO A 1 133 ? 41.178 3.029 80.355 1.00 59.50 133 PRO A N 1
ATOM 567 C CA . PRO A 1 133 ? 41.016 3.011 81.814 1.00 59.74 133 PRO A CA 1
ATOM 568 C C . PRO A 1 133 ? 39.728 2.350 82.311 1.00 60.82 133 PRO A C 1
ATOM 569 O O . PRO A 1 133 ? 39.735 1.649 83.324 1.00 61.64 133 PRO A O 1
ATOM 573 N N . VAL A 1 134 ? 38.628 2.572 81.597 1.00 61.20 134 VAL A N 1
ATOM 574 C CA . VAL A 1 134 ? 37.340 2.000 81.978 1.00 61.03 134 VAL A CA 1
ATOM 575 C C . VAL A 1 134 ? 37.347 0.474 81.954 1.00 61.98 134 VAL A C 1
ATOM 576 O O . VAL A 1 134 ? 36.927 -0.174 82.915 1.00 62.54 134 VAL A O 1
ATOM 580 N N . LEU A 1 135 ? 37.817 -0.097 80.851 1.00 61.20 135 LEU A N 1
ATOM 581 C CA . LEU A 1 135 ? 37.856 -1.545 80.714 1.00 60.66 135 LEU A CA 1
ATOM 582 C C . LEU A 1 135 ? 38.963 -2.184 81.541 1.00 61.66 135 LEU A C 1
ATOM 583 O O . LEU A 1 135 ? 38.933 -3.386 81.813 1.00 61.14 135 LEU A O 1
ATOM 588 N N . LYS A 1 136 ? 39.940 -1.377 81.944 1.00 62.19 136 LYS A N 1
ATOM 589 C CA . LYS A 1 136 ? 41.032 -1.873 82.770 1.00 63.22 136 LYS A CA 1
ATOM 590 C C . LYS A 1 136 ? 40.485 -2.075 84.182 1.00 64.68 136 LYS A C 1
ATOM 591 O O . LYS A 1 136 ? 40.834 -3.038 84.867 1.00 66.09 136 LYS A O 1
ATOM 597 N N . THR A 1 137 ? 39.612 -1.163 84.602 1.00 64.73 137 THR A N 1
ATOM 598 C CA . THR A 1 137 ? 38.997 -1.225 85.922 1.00 64.52 137 THR A CA 1
ATOM 599 C C . THR A 1 137 ? 38.024 -2.396 86.018 1.00 66.82 137 THR A C 1
ATOM 600 O O . THR A 1 137 ? 38.031 -3.134 87.002 1.00 68.64 137 THR A O 1
ATOM 604 N N . SER A 1 138 ? 37.187 -2.561 84.994 1.00 67.97 138 SER A N 1
ATOM 605 C CA 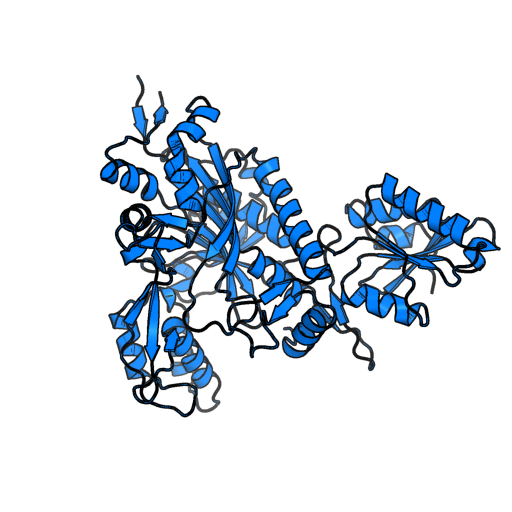. SER A 1 138 ? 36.203 -3.641 84.972 1.00 67.79 138 SER A CA 1
ATOM 606 C C . SER A 1 138 ? 36.869 -5.014 84.978 1.00 68.78 138 SER A C 1
ATOM 607 O O . SER A 1 138 ? 36.227 -6.022 85.276 1.00 68.60 138 SER A O 1
ATOM 610 N N . GLY A 1 139 ? 38.155 -5.046 84.638 1.00 69.42 139 GLY A N 1
ATOM 611 C CA . GLY A 1 139 ? 38.888 -6.298 84.624 1.00 69.91 139 GLY A CA 1
ATOM 612 C C . GLY A 1 139 ? 38.905 -7.021 83.290 1.00 70.53 139 GLY A C 1
ATOM 613 O O . GLY A 1 139 ? 39.421 -8.134 83.197 1.00 70.33 139 GLY A O 1
ATOM 614 N N . HIS A 1 140 ? 38.348 -6.401 82.255 1.00 70.43 140 HIS A N 1
ATOM 615 C CA . HIS A 1 140 ? 38.318 -7.026 80.938 1.00 70.41 140 HIS A CA 1
ATOM 616 C C . HIS A 1 140 ? 39.694 -7.066 80.284 1.00 70.33 140 HIS A C 1
ATOM 617 O O . HIS A 1 140 ? 40.045 -8.038 79.613 1.00 71.73 140 HIS A O 1
ATOM 624 N N . VAL A 1 141 ? 40.476 -6.013 80.488 1.00 69.38 141 VAL A N 1
ATOM 625 C CA . VAL A 1 141 ? 41.810 -5.942 79.910 1.00 68.85 141 VAL A CA 1
ATOM 626 C C . VAL A 1 141 ? 42.688 -7.099 80.382 1.00 69.12 141 VAL A C 1
ATOM 627 O O . VAL A 1 141 ? 43.663 -7.458 79.723 1.00 69.60 141 VAL A O 1
ATOM 631 N N . ASP A 1 142 ? 42.327 -7.695 81.514 1.00 70.00 142 ASP A N 1
ATOM 632 C CA . ASP A 1 142 ? 43.110 -8.790 82.072 1.00 70.41 142 ASP A CA 1
ATOM 633 C C . ASP A 1 142 ? 42.499 -10.184 81.976 1.00 69.96 142 ASP A C 1
ATOM 634 O O . ASP A 1 142 ? 43.225 -11.163 81.804 1.00 70.27 142 ASP A O 1
ATOM 639 N N . LYS A 1 143 ? 41.177 -10.289 82.084 1.00 69.63 143 LYS A N 1
ATOM 640 C CA . LYS A 1 143 ? 40.538 -11.602 82.040 1.00 69.34 143 LYS A CA 1
ATOM 641 C C . LYS A 1 143 ? 39.657 -11.906 80.828 1.00 68.28 143 LYS A C 1
ATOM 642 O O . LYS A 1 143 ? 39.308 -13.066 80.597 1.00 69.27 143 LYS A O 1
ATOM 648 N N . PHE A 1 144 ? 39.290 -10.888 80.057 1.00 66.42 144 PHE A N 1
ATOM 649 C CA . PHE A 1 144 ? 38.439 -11.116 78.890 1.00 64.01 144 PHE A CA 1
ATOM 650 C C . PHE A 1 144 ? 39.245 -11.660 77.717 1.00 62.61 144 PHE A C 1
ATOM 651 O O . PHE A 1 144 ? 39.776 -10.898 76.905 1.00 62.73 144 PHE A O 1
ATOM 659 N N . ALA A 1 145 ? 39.331 -12.983 77.628 1.00 59.89 145 ALA A N 1
ATOM 660 C CA . ALA A 1 145 ? 40.083 -13.612 76.555 1.00 58.84 145 ALA A CA 1
ATOM 661 C C . ALA A 1 145 ? 39.823 -15.108 76.450 1.00 57.92 145 ALA A C 1
ATOM 662 O O . ALA A 1 145 ? 39.230 -15.719 77.340 1.00 56.90 145 ALA A O 1
ATOM 664 N N . ASP A 1 146 ? 40.268 -15.684 75.339 1.00 58.50 146 ASP A N 1
ATOM 665 C CA . ASP A 1 146 ? 40.137 -17.112 75.084 1.00 59.01 146 ASP A CA 1
ATOM 666 C C . ASP A 1 146 ? 41.544 -17.650 74.896 1.00 58.76 146 ASP A C 1
ATOM 667 O O . ASP A 1 146 ? 42.439 -16.924 74.465 1.00 58.56 146 ASP A O 1
ATOM 672 N N . PHE A 1 147 ? 41.745 -18.919 75.223 1.00 59.39 147 PHE A N 1
ATOM 673 C CA . PHE A 1 147 ? 43.057 -19.516 75.052 1.00 58.93 147 PHE A CA 1
ATOM 674 C C . PHE A 1 147 ? 43.240 -19.830 73.578 1.00 61.34 147 PHE A C 1
ATOM 675 O O . PHE A 1 147 ? 42.357 -20.398 72.932 1.00 61.30 147 PHE A O 1
ATOM 683 N N . MET A 1 148 ? 44.392 -19.437 73.049 1.00 63.43 148 MET A N 1
ATOM 684 C CA . MET A 1 148 ? 44.699 -19.623 71.642 1.00 65.45 148 MET A CA 1
ATOM 685 C C . MET A 1 148 ? 45.968 -20.431 71.392 1.00 68.09 148 MET A C 1
ATOM 686 O O . MET A 1 148 ? 46.923 -20.370 72.167 1.00 67.33 148 MET A O 1
ATOM 691 N N . VAL A 1 149 ? 45.959 -21.192 70.302 1.00 70.97 149 VAL A N 1
ATOM 692 C CA . VAL A 1 149 ? 47.106 -21.998 69.905 1.00 74.52 149 VAL A CA 1
ATOM 693 C C . VAL A 1 149 ? 47.371 -21.737 68.426 1.00 77.91 149 VAL A C 1
ATOM 694 O O . VAL A 1 149 ? 46.538 -21.155 67.730 1.00 78.06 149 VAL A O 1
ATOM 698 N N . LYS A 1 150 ? 48.534 -22.163 67.949 1.00 81.58 150 LYS A N 1
ATOM 699 C CA . LYS A 1 150 ? 48.895 -21.969 66.553 1.00 84.43 150 LYS A CA 1
ATOM 700 C C . LYS A 1 150 ? 50.041 -22.890 66.167 1.00 86.74 150 LYS A C 1
ATOM 701 O O . LYS A 1 150 ? 50.996 -23.057 66.927 1.00 87.38 150 LYS A O 1
ATOM 707 N N . ASP A 1 151 ? 49.938 -23.494 64.988 1.00 88.90 151 ASP A N 1
ATOM 708 C CA . ASP A 1 151 ? 50.974 -24.407 64.525 1.00 91.65 151 ASP A CA 1
ATOM 709 C C . ASP A 1 151 ? 52.277 -23.662 64.265 1.00 92.31 151 ASP A C 1
ATOM 710 O O . ASP A 1 151 ? 52.286 -22.596 63.647 1.00 91.42 151 ASP A O 1
ATOM 715 N N . VAL A 1 152 ? 53.373 -24.236 64.754 1.00 93.25 152 VAL A N 1
ATOM 716 C CA . VAL A 1 152 ? 54.700 -23.647 64.617 1.00 94.00 152 VAL A CA 1
ATOM 717 C C . VAL A 1 152 ? 55.061 -23.322 63.173 1.00 94.72 152 VAL A C 1
ATOM 718 O O . VAL A 1 152 ? 55.872 -22.433 62.916 1.00 94.44 152 VAL A O 1
ATOM 722 N N . LYS A 1 153 ? 54.458 -24.038 62.232 1.00 96.57 153 LYS A N 1
ATOM 723 C CA . LYS A 1 153 ? 54.731 -23.807 60.818 1.00 97.92 153 LYS A CA 1
ATOM 724 C C . LYS A 1 153 ? 54.333 -22.380 60.439 1.00 98.05 153 LYS A C 1
ATOM 725 O O . LYS A 1 153 ? 55.134 -21.450 60.572 1.00 97.93 153 LYS A O 1
ATOM 731 N N . ASN A 1 154 ? 53.102 -22.210 59.960 1.00 97.60 154 ASN A N 1
ATOM 732 C CA . ASN A 1 154 ? 52.607 -20.885 59.592 1.00 97.47 154 ASN A CA 1
ATOM 733 C C . ASN A 1 154 ? 51.971 -20.206 60.814 1.00 97.43 154 ASN A C 1
ATOM 734 O O . ASN A 1 154 ? 52.138 -20.672 61.944 1.00 97.18 154 ASN A O 1
ATOM 739 N N . GLY A 1 155 ? 51.249 -19.111 60.596 1.00 97.01 155 GLY A N 1
ATOM 740 C CA . GLY A 1 155 ? 50.648 -18.412 61.720 1.00 96.34 155 GLY A CA 1
ATOM 741 C C . GLY A 1 155 ? 49.183 -18.687 62.023 1.00 94.67 155 GLY A C 1
ATOM 742 O O . GLY A 1 155 ? 48.522 -17.851 62.639 1.00 95.21 155 GLY A O 1
ATOM 743 N N . GLU A 1 156 ? 48.663 -19.833 61.593 1.00 92.80 156 GLU A N 1
ATOM 744 C CA . GLU A 1 156 ? 47.260 -20.164 61.840 1.00 90.47 156 GLU A CA 1
ATOM 745 C C . GLU A 1 156 ? 46.903 -20.218 63.318 1.00 88.46 156 GLU A C 1
ATOM 746 O O . GLU A 1 156 ? 47.519 -20.946 64.087 1.00 87.75 156 GLU A O 1
ATOM 752 N N . CYS A 1 157 ? 45.894 -19.442 63.704 1.00 85.12 157 CYS A N 1
ATOM 753 C CA . CYS A 1 157 ? 45.436 -19.394 65.092 1.00 81.24 157 CYS A CA 1
ATOM 754 C C . CYS A 1 157 ? 44.126 -20.157 65.274 1.00 79.48 157 CYS A C 1
ATOM 755 O O . CYS A 1 157 ? 43.269 -20.155 64.390 1.00 78.65 157 CYS A O 1
ATOM 758 N N . PHE A 1 158 ? 43.974 -20.797 66.430 1.00 77.16 158 PHE A N 1
ATOM 759 C CA . PHE A 1 158 ? 42.777 -21.573 66.745 1.00 76.04 158 PHE A CA 1
ATOM 760 C C . PHE A 1 158 ? 42.439 -21.375 68.215 1.00 74.63 158 PHE A C 1
ATOM 761 O O . PHE A 1 158 ? 43.331 -21.145 69.030 1.00 75.27 158 PHE A O 1
ATOM 769 N N . ARG A 1 159 ? 41.158 -21.456 68.556 1.00 72.51 159 ARG A N 1
ATOM 770 C CA . ARG A 1 159 ? 40.766 -21.314 69.948 1.00 71.20 159 ARG A CA 1
ATOM 771 C C . ARG A 1 159 ? 40.979 -22.677 70.595 1.00 72.06 159 ARG A C 1
ATOM 772 O O . ARG A 1 159 ? 40.175 -23.591 70.411 1.00 72.65 159 ARG A O 1
ATOM 780 N N . ALA A 1 160 ? 42.078 -22.809 71.333 1.00 73.60 160 ALA A N 1
ATOM 781 C CA . ALA A 1 160 ? 42.429 -24.058 72.006 1.00 74.58 160 ALA A CA 1
ATOM 782 C C . ALA A 1 160 ? 41.206 -24.718 72.627 1.00 75.18 160 ALA A C 1
ATOM 783 O O . ALA A 1 160 ? 41.002 -25.928 72.504 1.00 75.11 160 ALA A O 1
ATOM 785 N N . ASP A 1 161 ? 40.401 -23.903 73.296 1.00 75.10 161 ASP A N 1
ATOM 786 C CA . ASP A 1 161 ? 39.185 -24.361 73.948 1.00 73.91 161 ASP A CA 1
ATOM 787 C C . ASP A 1 161 ? 38.379 -25.277 73.027 1.00 72.11 161 ASP A C 1
ATOM 788 O O . ASP A 1 161 ? 38.068 -26.416 73.379 1.00 70.06 161 ASP A O 1
ATOM 793 N N . HIS A 1 162 ? 38.063 -24.773 71.837 1.00 69.96 162 HIS A N 1
ATOM 794 C CA . HIS A 1 162 ? 37.272 -25.512 70.860 1.00 68.28 162 HIS A CA 1
ATOM 795 C C . HIS A 1 162 ? 38.025 -26.557 70.036 1.00 68.06 162 HIS A C 1
ATOM 796 O O . HIS A 1 162 ? 37.425 -27.529 69.576 1.00 68.35 162 HIS A O 1
ATOM 803 N N . LEU A 1 163 ? 39.326 -26.367 69.837 1.00 68.03 163 LEU A N 1
ATOM 804 C CA . LEU A 1 163 ? 40.108 -27.326 69.059 1.00 66.76 163 LEU A CA 1
ATOM 805 C C . LEU A 1 163 ? 40.167 -28.656 69.801 1.00 65.56 163 LEU A C 1
ATOM 806 O O . LEU A 1 163 ? 39.951 -29.720 69.219 1.00 65.51 163 LEU A O 1
ATOM 811 N N . LEU A 1 164 ? 40.460 -28.581 71.094 1.00 64.02 164 LEU A N 1
ATOM 812 C CA . LEU A 1 164 ? 40.545 -29.766 71.934 1.00 63.98 164 LEU A CA 1
ATOM 813 C C . LEU A 1 164 ? 39.213 -30.510 71.909 1.00 64.62 164 LEU A C 1
ATOM 814 O O . LEU A 1 164 ? 39.173 -31.739 71.962 1.00 64.31 164 LEU A O 1
ATOM 819 N N . LYS A 1 165 ? 38.124 -29.753 71.818 1.00 66.71 165 LYS A N 1
ATOM 820 C CA . LYS A 1 165 ? 36.786 -30.331 71.791 1.00 68.14 165 LYS A CA 1
ATOM 821 C C . LYS A 1 165 ? 36.513 -31.057 70.477 1.00 68.81 165 LYS A C 1
ATOM 822 O O . LYS A 1 165 ? 35.909 -32.130 70.467 1.00 69.27 165 LYS A O 1
ATOM 828 N N . ALA A 1 166 ? 36.963 -30.474 69.371 1.00 69.18 166 ALA A N 1
ATOM 829 C CA . ALA A 1 166 ? 36.764 -31.082 68.062 1.00 71.57 166 ALA A CA 1
ATOM 830 C C . ALA A 1 166 ? 37.656 -32.313 67.906 1.00 72.95 166 ALA A C 1
ATOM 831 O O . ALA A 1 166 ? 37.330 -33.238 67.159 1.00 72.56 166 ALA A O 1
ATOM 833 N N . HIS A 1 167 ? 38.780 -32.318 68.619 1.00 73.66 167 HIS A N 1
ATOM 834 C CA . HIS A 1 167 ? 39.719 -33.432 68.557 1.00 73.98 167 HIS A CA 1
ATOM 835 C C . HIS A 1 167 ? 39.197 -34.668 69.282 1.00 73.07 167 HIS A C 1
ATOM 836 O O . HIS A 1 167 ? 39.319 -35.785 68.781 1.00 71.91 167 HIS A O 1
ATOM 843 N N . LEU A 1 168 ? 38.626 -34.467 70.467 1.00 72.24 168 LEU A N 1
ATOM 844 C CA . LEU A 1 168 ? 38.096 -35.579 71.245 1.00 73.41 168 LEU A CA 1
ATOM 845 C C . LEU A 1 168 ? 36.883 -36.195 70.559 1.00 74.05 168 LEU A C 1
ATOM 846 O O . LEU A 1 168 ? 36.719 -37.416 70.549 1.00 74.30 168 LEU A O 1
ATOM 851 N N . GLN A 1 169 ? 36.033 -35.348 69.989 1.00 74.85 169 GLN A N 1
ATOM 852 C CA . GLN A 1 169 ? 34.846 -35.826 69.291 1.00 76.23 169 GLN A CA 1
ATOM 853 C C . GLN A 1 169 ? 35.292 -36.691 68.117 1.00 76.78 169 GLN A C 1
ATOM 854 O O . GLN A 1 169 ? 34.605 -37.637 67.729 1.00 76.14 169 GLN A O 1
ATOM 860 N N . LYS A 1 170 ? 36.456 -36.358 67.567 1.00 76.48 170 LYS A N 1
ATOM 861 C CA . LYS A 1 170 ? 37.025 -37.089 66.441 1.00 77.08 170 LYS A CA 1
ATOM 862 C C . LYS A 1 170 ? 37.404 -38.499 66.894 1.00 77.14 170 LYS A C 1
ATOM 863 O O . LYS A 1 170 ? 37.097 -39.484 66.222 1.00 77.25 170 LYS A O 1
ATOM 869 N N . LEU A 1 171 ? 38.072 -38.579 68.042 1.00 76.41 171 LEU A N 1
ATOM 870 C CA . LEU A 1 171 ? 38.512 -39.850 68.606 1.00 77.23 171 LEU A CA 1
ATOM 871 C C . LEU A 1 171 ? 37.346 -40.724 69.064 1.00 78.85 171 LEU A C 1
ATOM 872 O O . LEU A 1 171 ? 37.404 -41.950 68.965 1.00 79.63 171 LEU A O 1
ATOM 877 N N . MET A 1 172 ? 36.292 -40.093 69.571 1.00 80.53 172 MET A N 1
ATOM 878 C CA . MET A 1 172 ? 35.121 -40.825 70.039 1.00 82.49 172 MET A CA 1
ATOM 879 C C . MET A 1 172 ? 34.284 -41.328 68.871 1.00 84.45 172 MET A C 1
ATOM 880 O O . MET A 1 172 ? 33.382 -42.146 69.051 1.00 84.89 172 MET A O 1
ATOM 885 N N . SER A 1 173 ? 34.582 -40.833 67.674 1.00 86.80 173 SER A N 1
ATOM 886 C CA . SER A 1 173 ? 33.848 -41.224 66.477 1.00 89.23 173 SER A CA 1
ATOM 887 C C . SER A 1 173 ? 34.480 -42.427 65.787 1.00 90.47 173 SER A C 1
ATOM 888 O O . SER A 1 173 ? 33.798 -43.183 65.095 1.00 89.98 173 SER A O 1
ATOM 891 N N . ASP A 1 174 ? 35.784 -42.597 65.975 1.00 92.46 174 ASP A N 1
ATOM 892 C CA . ASP A 1 174 ? 36.502 -43.712 65.369 1.00 94.78 174 ASP A CA 1
ATOM 893 C C . ASP A 1 174 ? 36.102 -45.014 66.059 1.00 95.03 174 ASP A C 1
ATOM 894 O O . ASP A 1 174 ? 36.243 -45.151 67.275 1.00 95.03 174 ASP A O 1
ATOM 899 N N . LYS A 1 175 ? 35.606 -45.967 65.276 1.00 95.63 175 LYS A N 1
ATOM 900 C CA . LYS A 1 175 ? 35.160 -47.252 65.809 1.00 96.11 175 LYS A CA 1
ATOM 901 C C . LYS A 1 175 ? 36.211 -47.996 66.628 1.00 95.46 175 LYS A C 1
ATOM 902 O O . LYS A 1 175 ? 35.872 -48.833 67.468 1.00 94.89 175 LYS A O 1
ATOM 908 N N . LYS A 1 176 ? 37.482 -47.692 66.388 1.00 94.81 176 LYS A N 1
ATOM 909 C CA . LYS A 1 176 ? 38.569 -48.345 67.109 1.00 94.28 176 LYS A CA 1
ATOM 910 C C . LYS A 1 176 ? 38.659 -47.874 68.559 1.00 93.04 176 LYS A C 1
ATOM 911 O O . LYS A 1 176 ? 39.399 -48.446 69.361 1.00 93.57 176 LYS A O 1
ATOM 917 N N . CYS A 1 177 ? 37.898 -46.836 68.893 1.00 90.92 177 CYS A N 1
ATOM 918 C CA . CYS A 1 177 ? 37.902 -46.293 70.247 1.00 88.52 177 CYS A CA 1
ATOM 919 C C . CYS A 1 177 ? 37.196 -47.234 71.216 1.00 87.31 177 CYS A C 1
ATOM 920 O O . CYS A 1 177 ? 36.088 -47.700 70.948 1.00 86.93 177 CYS A O 1
ATOM 923 N N . SER A 1 178 ? 37.847 -47.510 72.341 1.00 86.24 178 SER A N 1
ATOM 924 C CA . SER A 1 178 ? 37.286 -48.393 73.356 1.00 85.63 178 SER A CA 1
ATOM 925 C C . SER A 1 178 ? 36.226 -47.659 74.163 1.00 85.67 178 SER A C 1
ATOM 926 O O . SER A 1 178 ? 36.216 -46.431 74.221 1.00 86.22 178 SER A O 1
ATOM 929 N N . VAL A 1 179 ? 35.340 -48.421 74.792 1.00 85.59 179 VAL A N 1
ATOM 930 C CA . VAL A 1 179 ? 34.276 -47.841 75.597 1.00 85.24 179 VAL A CA 1
ATOM 931 C C . VAL A 1 179 ? 34.823 -47.035 76.772 1.00 84.13 179 VAL A C 1
ATOM 932 O O . VAL A 1 179 ? 34.309 -45.964 77.088 1.00 84.22 179 VAL A O 1
ATOM 936 N N . GLU A 1 180 ? 35.871 -47.546 77.411 1.00 83.36 180 GLU A N 1
ATOM 937 C CA . GLU A 1 180 ? 36.461 -46.863 78.556 1.00 83.54 180 GLU A CA 1
ATOM 938 C C . GLU A 1 180 ? 37.070 -45.510 78.216 1.00 81.47 180 GLU A C 1
ATOM 939 O O . GLU A 1 180 ? 36.957 -44.566 78.997 1.00 81.09 180 GLU A O 1
ATOM 945 N N . LYS A 1 181 ? 37.717 -45.411 77.059 1.00 79.27 181 LYS A N 1
ATOM 946 C CA . LYS A 1 181 ? 38.326 -44.148 76.658 1.00 77.05 181 LYS A CA 1
ATOM 947 C C . LYS A 1 181 ? 37.245 -43.165 76.224 1.00 77.05 181 LYS A C 1
ATOM 948 O O . LYS A 1 181 ? 37.320 -41.972 76.521 1.00 76.25 181 LYS A O 1
ATOM 954 N N . LYS A 1 182 ? 36.243 -43.676 75.516 1.00 76.95 182 LYS A N 1
ATOM 955 C CA . LYS A 1 182 ? 35.136 -42.853 75.049 1.00 76.84 182 LYS A CA 1
ATOM 956 C C . LYS A 1 182 ? 34.525 -42.149 76.256 1.00 76.93 182 LYS A C 1
ATOM 957 O O . LYS A 1 182 ? 34.205 -40.962 76.203 1.00 76.95 182 LYS A O 1
ATOM 963 N N . SER A 1 183 ? 34.376 -42.894 77.347 1.00 76.88 183 SER A N 1
ATOM 964 C CA . SER A 1 183 ? 33.819 -42.353 78.579 1.00 77.28 183 SER A CA 1
ATOM 965 C C . SER A 1 183 ? 34.780 -41.324 79.164 1.00 77.25 183 SER A C 1
ATOM 966 O O . SER A 1 183 ? 34.368 -40.253 79.606 1.00 77.19 183 SER A O 1
ATOM 969 N N . GLU A 1 184 ? 36.066 -41.660 79.164 1.00 78.38 184 GLU A N 1
ATOM 970 C CA . GLU A 1 184 ? 37.095 -40.767 79.683 1.00 79.50 184 GLU A CA 1
ATOM 971 C C . GLU A 1 184 ? 37.024 -39.412 78.988 1.00 78.30 184 GLU A C 1
ATOM 972 O O . GLU A 1 184 ? 37.050 -38.369 79.638 1.00 78.52 184 GLU A O 1
ATOM 978 N N . MET A 1 185 ? 36.932 -39.436 77.662 1.00 77.20 185 MET A N 1
ATOM 979 C CA . MET A 1 185 ? 36.867 -38.208 76.882 1.00 77.16 185 MET A CA 1
ATOM 980 C C . MET A 1 185 ? 35.585 -37.418 77.119 1.00 76.82 185 MET A C 1
ATOM 981 O O . MET A 1 185 ? 35.610 -36.189 77.136 1.00 76.57 185 MET A O 1
ATOM 986 N N . GLU A 1 186 ? 34.467 -38.115 77.296 1.00 77.05 186 GLU A N 1
ATOM 987 C CA . GLU A 1 186 ? 33.200 -37.437 77.545 1.00 77.91 186 GLU A CA 1
ATOM 988 C C . GLU A 1 186 ? 33.296 -36.633 78.834 1.00 77.62 186 GLU A C 1
ATOM 989 O O . GLU A 1 186 ? 32.837 -35.493 78.903 1.00 78.02 186 GLU A O 1
ATOM 995 N N . SER A 1 187 ? 33.899 -37.236 79.855 1.00 77.45 187 SER A N 1
ATOM 996 C CA . SER A 1 187 ? 34.062 -36.582 81.148 1.00 77.08 187 SER A CA 1
ATOM 997 C C . SER A 1 187 ? 34.941 -35.344 81.011 1.00 76.44 187 SER A C 1
ATOM 998 O O . SER A 1 187 ? 34.789 -34.375 81.757 1.00 76.75 187 SER A O 1
ATOM 1001 N N . VAL A 1 188 ? 35.859 -35.386 80.051 1.00 74.75 188 VAL A N 1
ATOM 1002 C CA . VAL A 1 188 ? 36.767 -34.273 79.809 1.00 74.77 188 VAL A CA 1
ATOM 1003 C C . VAL A 1 188 ? 36.058 -33.103 79.131 1.00 75.49 188 VAL A C 1
ATOM 1004 O O . VAL A 1 188 ? 36.287 -31.943 79.478 1.00 75.73 188 VAL A O 1
ATOM 1008 N N . LEU A 1 189 ? 35.197 -33.408 78.166 1.00 74.75 189 LEU A N 1
ATOM 1009 C CA . LEU A 1 189 ? 34.468 -32.368 77.450 1.00 75.22 189 LEU A CA 1
ATOM 1010 C C . LEU A 1 189 ? 33.455 -31.661 78.339 1.00 75.86 189 LEU A C 1
ATOM 1011 O O . LEU A 1 189 ? 33.186 -30.473 78.162 1.00 76.07 189 LEU A O 1
ATOM 1016 N N . ALA A 1 190 ? 32.898 -32.393 79.297 1.00 76.45 190 ALA A N 1
ATOM 1017 C CA . ALA A 1 190 ? 31.912 -31.833 80.211 1.00 77.02 190 ALA A CA 1
ATOM 1018 C C . ALA A 1 190 ? 32.576 -30.992 81.299 1.00 77.25 190 ALA A C 1
ATOM 1019 O O . ALA A 1 190 ? 31.962 -30.685 82.319 1.00 77.74 190 ALA A O 1
ATOM 1021 N N . GLN A 1 191 ? 33.830 -30.614 81.072 1.00 77.84 191 GLN A N 1
ATOM 1022 C CA . GLN A 1 191 ? 34.574 -29.815 82.039 1.00 79.62 191 GLN A CA 1
ATOM 1023 C C . GLN A 1 191 ? 35.550 -28.887 81.318 1.00 79.69 191 GLN A C 1
ATOM 1024 O O . GLN A 1 191 ? 36.440 -28.306 81.937 1.00 79.83 191 GLN A O 1
ATOM 1030 N N . LEU A 1 192 ? 35.368 -28.751 80.008 1.00 80.02 192 LEU A N 1
ATOM 1031 C CA . LEU A 1 192 ? 36.228 -27.915 79.175 1.00 81.11 192 LEU A CA 1
ATOM 1032 C C . LEU A 1 192 ? 36.331 -26.455 79.604 1.00 83.18 192 LEU A C 1
ATOM 1033 O O . LEU A 1 192 ? 37.415 -25.868 79.571 1.00 82.41 192 LEU A O 1
ATOM 1038 N N . ASP A 1 193 ? 35.207 -25.867 79.998 1.00 85.43 193 ASP A N 1
ATOM 1039 C CA . ASP A 1 193 ? 35.190 -24.468 80.410 1.00 87.87 193 ASP A CA 1
ATOM 1040 C C . ASP A 1 193 ? 35.803 -24.216 81.787 1.00 88.94 193 ASP A C 1
ATOM 1041 O O . ASP A 1 193 ? 35.817 -23.082 82.267 1.00 89.85 193 ASP A O 1
ATOM 1046 N N . ASN A 1 194 ? 36.311 -25.269 82.420 1.00 89.41 194 ASN A N 1
ATOM 1047 C CA . ASN A 1 194 ? 36.930 -25.141 83.736 1.00 90.23 194 ASN A CA 1
ATOM 1048 C C . ASN A 1 194 ? 38.444 -25.095 83.624 1.00 90.42 194 ASN A C 1
ATOM 1049 O O . ASN A 1 194 ? 39.103 -24.253 84.234 1.00 91.81 194 ASN A O 1
ATOM 1054 N N . TYR A 1 195 ? 38.984 -26.022 82.843 1.00 89.69 195 TYR A N 1
ATOM 1055 C CA . TYR A 1 195 ? 40.418 -26.131 82.629 1.00 89.01 195 TYR A CA 1
ATOM 1056 C C . TYR A 1 195 ? 41.069 -24.767 82.446 1.00 88.12 195 TYR A C 1
ATOM 1057 O O . TYR A 1 195 ? 40.597 -23.939 81.667 1.00 87.95 195 TYR A O 1
ATOM 1066 N N . GLY A 1 196 ? 42.150 -24.536 83.184 1.00 87.09 196 GLY A N 1
ATOM 1067 C CA . GLY A 1 196 ? 42.849 -23.270 83.094 1.00 86.51 196 GLY A CA 1
ATOM 1068 C C . GLY A 1 196 ? 44.071 -23.344 82.202 1.00 86.79 196 GLY A C 1
ATOM 1069 O O . GLY A 1 196 ? 44.333 -24.367 81.571 1.00 86.33 196 GLY A O 1
ATOM 1070 N N . GLN A 1 197 ? 44.819 -22.248 82.157 1.00 87.98 197 GLN A N 1
ATOM 1071 C CA . GLN A 1 197 ? 46.028 -22.147 81.349 1.00 89.03 197 GLN A CA 1
ATOM 1072 C C . GLN A 1 197 ? 46.874 -23.419 81.321 1.00 89.89 197 GLN A C 1
ATOM 1073 O O . GLN A 1 197 ? 47.322 -23.847 80.256 1.00 89.85 197 GLN A O 1
ATOM 1079 N N . GLN A 1 198 ? 47.088 -24.024 82.485 1.00 90.26 198 GLN A N 1
ATOM 1080 C CA . GLN A 1 198 ? 47.905 -25.230 82.568 1.00 89.81 198 GLN A CA 1
ATOM 1081 C C . GLN A 1 198 ? 47.170 -26.516 82.199 1.00 89.14 198 GLN A C 1
ATOM 1082 O O . GLN A 1 198 ? 47.619 -27.260 81.326 1.00 89.21 198 GLN A O 1
ATOM 1088 N N . GLU A 1 199 ? 46.049 -26.779 82.864 1.00 87.47 199 GLU A N 1
ATOM 1089 C CA . GLU A 1 199 ? 45.266 -27.984 82.597 1.00 86.53 199 GLU A CA 1
ATOM 1090 C C . GLU A 1 199 ? 45.013 -28.203 81.109 1.00 86.30 199 GLU A C 1
ATOM 1091 O O . GLU A 1 199 ? 45.068 -29.332 80.618 1.00 86.28 199 GLU A O 1
ATOM 1097 N N . LEU A 1 200 ? 44.732 -27.115 80.402 1.00 86.17 200 LEU A N 1
ATOM 1098 C CA . LEU A 1 200 ? 44.461 -27.166 78.971 1.00 85.51 200 LEU A CA 1
ATOM 1099 C C . LEU A 1 200 ? 45.744 -27.454 78.195 1.00 85.29 200 LEU A C 1
ATOM 1100 O O . LEU A 1 200 ? 45.712 -28.052 77.117 1.00 84.65 200 LEU A O 1
ATOM 1105 N N . ALA A 1 201 ? 46.872 -27.025 78.753 1.00 84.61 201 ALA A N 1
ATOM 1106 C CA . ALA A 1 201 ? 48.169 -27.237 78.124 1.00 84.29 201 ALA A CA 1
ATOM 1107 C C . ALA A 1 201 ? 48.543 -28.716 78.152 1.00 83.74 201 ALA A C 1
ATOM 1108 O O . ALA A 1 201 ? 49.104 -29.240 77.189 1.00 82.82 201 ALA A O 1
ATOM 1110 N N . ASP A 1 202 ? 48.226 -29.383 79.260 1.00 83.40 202 ASP A N 1
ATOM 1111 C CA . ASP A 1 202 ? 48.529 -30.803 79.413 1.00 83.81 202 ASP A CA 1
ATOM 1112 C C . ASP A 1 202 ? 47.695 -31.663 78.468 1.00 83.17 202 ASP A C 1
ATOM 1113 O O . ASP A 1 202 ? 48.226 -32.544 77.788 1.00 83.49 202 ASP A O 1
ATOM 1118 N N . LEU A 1 203 ? 46.390 -31.408 78.429 1.00 81.63 203 LEU A N 1
ATOM 1119 C CA . LEU A 1 203 ? 45.497 -32.163 77.556 1.00 80.09 203 LEU A CA 1
ATOM 1120 C C . LEU A 1 203 ? 45.969 -32.075 76.111 1.00 79.33 203 LEU A C 1
ATOM 1121 O O . LEU A 1 203 ? 45.857 -33.037 75.349 1.00 78.32 203 LEU A O 1
ATOM 1126 N N . PHE A 1 204 ? 46.497 -30.915 75.737 1.00 79.00 204 PHE A N 1
ATOM 1127 C CA . PHE A 1 204 ? 46.992 -30.707 74.384 1.00 80.27 204 PHE A CA 1
ATOM 1128 C C . PHE A 1 204 ? 48.202 -31.593 74.113 1.00 81.22 204 PHE A C 1
ATOM 1129 O O . PHE A 1 204 ? 48.587 -31.808 72.962 1.00 80.46 204 PHE A O 1
ATOM 1137 N N . VAL A 1 205 ? 48.794 -32.112 75.185 1.00 81.81 205 VAL A N 1
ATOM 1138 C CA . VAL A 1 205 ? 49.954 -32.984 75.072 1.00 82.20 205 VAL A CA 1
ATOM 1139 C C . VAL A 1 205 ? 49.523 -34.443 75.168 1.00 81.99 205 VAL A C 1
ATOM 1140 O O . VAL A 1 205 ? 49.915 -35.269 74.344 1.00 82.47 205 VAL A O 1
ATOM 1144 N N . ASN A 1 206 ? 48.714 -34.752 76.177 1.00 81.33 206 ASN A N 1
ATOM 1145 C CA . ASN A 1 206 ? 48.233 -36.114 76.375 1.00 82.15 206 ASN A CA 1
ATOM 1146 C C . ASN A 1 206 ? 47.565 -36.639 75.108 1.00 82.47 206 ASN A C 1
ATOM 1147 O O . ASN A 1 206 ? 47.793 -37.781 74.702 1.00 83.17 206 ASN A O 1
ATOM 1152 N N . TYR A 1 207 ? 46.743 -35.801 74.485 1.00 81.03 207 TYR A N 1
ATOM 1153 C CA . TYR A 1 207 ? 46.059 -36.192 73.261 1.00 80.48 207 TYR A CA 1
ATOM 1154 C C . TYR A 1 207 ? 46.869 -35.784 72.039 1.00 81.21 207 TYR A C 1
ATOM 1155 O O . TYR A 1 207 ? 46.436 -35.973 70.903 1.00 80.39 207 TYR A O 1
ATOM 1164 N N . ASN A 1 208 ? 48.052 -35.230 72.288 1.00 83.27 208 ASN A N 1
ATOM 1165 C CA . ASN A 1 208 ? 48.950 -34.800 71.223 1.00 86.44 208 ASN A CA 1
ATOM 1166 C C . ASN A 1 208 ? 48.181 -34.072 70.123 1.00 87.55 208 ASN A C 1
ATOM 1167 O O . ASN A 1 208 ? 48.364 -34.345 68.935 1.00 87.66 208 ASN A O 1
ATOM 1172 N N . VAL A 1 209 ? 47.316 -33.145 70.528 1.00 88.27 209 VAL A N 1
ATOM 1173 C CA . VAL A 1 209 ? 46.514 -32.377 69.582 1.00 88.37 209 VAL A CA 1
ATOM 1174 C C . VAL A 1 209 ? 47.398 -31.640 68.582 1.00 89.12 209 VAL A C 1
ATOM 1175 O O . VAL A 1 209 ? 48.405 -31.035 68.954 1.00 89.09 209 VAL A O 1
ATOM 1179 N N . LYS A 1 210 ? 47.012 -31.694 67.312 1.00 90.07 210 LYS A N 1
ATOM 1180 C CA . LYS A 1 210 ? 47.765 -31.032 66.255 1.00 91.67 210 LYS A CA 1
ATOM 1181 C C . LYS A 1 210 ? 46.808 -30.308 65.311 1.00 92.53 210 LYS A C 1
ATOM 1182 O O . LYS A 1 210 ? 45.620 -30.628 65.255 1.00 93.00 210 LYS A O 1
ATOM 1188 N N . SER A 1 211 ? 47.330 -29.328 64.580 1.00 93.29 211 SER A N 1
ATOM 1189 C CA . SER A 1 211 ? 46.527 -28.537 63.652 1.00 93.97 211 SER A CA 1
ATOM 1190 C C . SER A 1 211 ? 45.570 -29.379 62.818 1.00 94.90 211 SER A C 1
ATOM 1191 O O . SER A 1 211 ? 45.959 -30.396 62.246 1.00 95.18 211 SER A O 1
ATOM 1194 N N . PRO A 1 212 ? 44.297 -28.962 62.744 1.00 95.79 212 PRO A N 1
ATOM 1195 C CA . PRO A 1 212 ? 43.294 -29.696 61.968 1.00 96.63 212 PRO A CA 1
ATOM 1196 C C . PRO A 1 212 ? 43.647 -29.714 60.483 1.00 97.11 212 PRO A C 1
ATOM 1197 O O . PRO A 1 212 ? 43.288 -30.642 59.760 1.00 97.01 212 PRO A O 1
ATOM 1201 N N . ILE A 1 213 ? 44.355 -28.681 60.038 1.00 98.53 213 ILE A N 1
ATOM 1202 C CA . ILE A 1 213 ? 44.776 -28.586 58.647 1.00 100.74 213 ILE A CA 1
ATOM 1203 C C . ILE A 1 213 ? 46.220 -29.063 58.536 1.00 102.10 213 ILE A C 1
ATOM 1204 O O . ILE A 1 213 ? 47.099 -28.576 59.248 1.00 102.83 213 ILE A O 1
ATOM 1209 N N . THR A 1 214 ? 46.452 -30.031 57.652 1.00 103.30 214 THR A N 1
ATOM 1210 C CA . THR A 1 214 ? 47.780 -30.608 57.447 1.00 104.49 214 THR A CA 1
ATOM 1211 C C . THR A 1 214 ? 48.548 -30.723 58.768 1.00 103.63 214 THR A C 1
ATOM 1212 O O . THR A 1 214 ? 49.664 -30.221 58.908 1.00 103.49 214 THR A O 1
ATOM 1216 N N . GLY A 1 215 ? 47.917 -31.398 59.725 1.00 102.65 215 GLY A N 1
ATOM 1217 C CA . GLY A 1 215 ? 48.482 -31.610 61.048 1.00 101.02 215 GLY A CA 1
ATOM 1218 C C . GLY A 1 215 ? 49.902 -31.157 61.323 1.00 100.44 215 GLY A C 1
ATOM 1219 O O . GLY A 1 215 ? 50.862 -31.849 60.985 1.00 101.55 215 GLY A O 1
ATOM 1220 N N . ASN A 1 216 ? 50.035 -29.989 61.944 1.00 99.20 216 ASN A N 1
ATOM 1221 C CA . ASN A 1 216 ? 51.339 -29.445 62.302 1.00 97.95 216 ASN A CA 1
ATOM 1222 C C . ASN A 1 216 ? 51.361 -29.418 63.828 1.00 97.63 216 ASN A C 1
ATOM 1223 O O . ASN A 1 216 ? 50.374 -29.783 64.465 1.00 98.09 216 ASN A O 1
ATOM 1228 N N . ASP A 1 217 ? 52.471 -28.992 64.420 1.00 96.95 217 ASP A N 1
ATOM 1229 C CA . ASP A 1 217 ? 52.551 -28.936 65.875 1.00 96.30 217 ASP A CA 1
ATOM 1230 C C . ASP A 1 217 ? 52.093 -27.593 66.430 1.00 95.43 217 ASP A C 1
ATOM 1231 O O . ASP A 1 217 ? 52.623 -26.542 66.071 1.00 95.29 217 ASP A O 1
ATOM 1236 N N . LEU A 1 218 ? 51.100 -27.649 67.312 1.00 94.30 218 LEU A N 1
ATOM 1237 C CA . LEU A 1 218 ? 50.530 -26.460 67.935 1.00 92.01 218 LEU A CA 1
ATOM 1238 C C . LEU A 1 218 ? 51.339 -25.954 69.122 1.00 90.08 218 LEU A C 1
ATOM 1239 O O . LEU A 1 218 ? 51.775 -26.734 69.969 1.00 89.76 218 LEU A O 1
ATOM 1244 N N . SER A 1 219 ? 51.531 -24.642 69.179 1.00 88.13 219 SER A N 1
ATOM 1245 C CA . SER A 1 219 ? 52.268 -24.031 70.276 1.00 86.93 219 SER A CA 1
ATOM 1246 C C . SER A 1 219 ? 51.400 -24.141 71.523 1.00 85.57 219 SER A C 1
ATOM 1247 O O . SER A 1 219 ? 50.197 -24.372 71.427 1.00 85.91 219 SER A O 1
ATOM 1250 N N . PRO A 1 220 ? 51.997 -23.979 72.713 1.00 84.98 220 PRO A N 1
ATOM 1251 C CA . PRO A 1 220 ? 51.211 -24.076 73.946 1.00 84.68 220 PRO A CA 1
ATOM 1252 C C . PRO A 1 220 ? 50.067 -23.058 73.985 1.00 84.67 220 PRO A C 1
ATOM 1253 O O . PRO A 1 220 ? 50.187 -21.953 73.450 1.00 83.84 220 PRO A O 1
ATOM 1257 N N . PRO A 1 221 ? 48.939 -23.424 74.617 1.00 83.66 221 PRO A N 1
ATOM 1258 C CA . PRO A 1 221 ? 47.772 -22.542 74.723 1.00 82.96 221 PRO A CA 1
ATOM 1259 C C . PRO A 1 221 ? 48.045 -21.257 75.509 1.00 81.55 221 PRO A C 1
ATOM 1260 O O . PRO A 1 221 ? 48.483 -21.304 76.657 1.00 81.72 221 PRO A O 1
ATOM 1264 N N . VAL A 1 222 ? 47.783 -20.114 74.883 1.00 80.06 222 VAL A N 1
ATOM 1265 C CA . VAL A 1 222 ? 48.005 -18.820 75.523 1.00 78.23 222 VAL A CA 1
ATOM 1266 C C . VAL A 1 222 ? 46.754 -17.946 75.473 1.00 77.28 222 VAL A C 1
ATOM 1267 O O . VAL A 1 222 ? 45.887 -18.130 74.618 1.00 75.87 222 VAL A O 1
ATOM 1271 N N . SER A 1 223 ? 46.669 -16.990 76.390 1.00 76.00 223 SER A N 1
ATOM 1272 C CA . SER A 1 223 ? 45.524 -16.091 76.448 1.00 73.33 223 SER A CA 1
ATOM 1273 C C . SER A 1 223 ? 45.577 -15.034 75.350 1.00 71.73 223 SER A C 1
ATOM 1274 O O . SER A 1 223 ? 46.636 -14.476 75.057 1.00 70.99 223 SER A O 1
ATOM 1277 N N . PHE A 1 224 ? 44.424 -14.771 74.742 1.00 69.32 224 PHE A N 1
ATOM 1278 C CA . PHE A 1 224 ? 44.314 -13.775 73.682 1.00 66.43 224 PHE A CA 1
ATOM 1279 C C . PHE A 1 224 ? 43.132 -12.862 73.978 1.00 64.88 224 PHE A C 1
ATOM 1280 O O . PHE A 1 224 ? 41.979 -13.268 73.829 1.00 64.63 224 PHE A O 1
ATOM 1288 N N . ASN A 1 225 ? 43.415 -11.631 74.394 1.00 63.47 225 ASN A N 1
ATOM 1289 C CA . ASN A 1 225 ? 42.351 -10.686 74.709 1.00 61.88 225 ASN A CA 1
ATOM 1290 C C . ASN A 1 225 ? 41.460 -10.468 73.494 1.00 59.69 225 ASN A C 1
ATOM 1291 O O . ASN A 1 225 ? 41.925 -10.062 72.427 1.00 58.02 225 ASN A O 1
ATOM 1296 N N . LEU A 1 226 ? 40.171 -10.735 73.678 1.00 58.69 226 LEU A N 1
ATOM 1297 C CA . LEU A 1 226 ? 39.179 -10.619 72.615 1.00 58.20 226 LEU A CA 1
ATOM 1298 C C . LEU A 1 226 ? 38.723 -9.199 72.270 1.00 56.76 226 LEU A C 1
ATOM 1299 O O . LEU A 1 226 ? 37.893 -9.021 71.381 1.00 57.43 226 LEU A O 1
ATOM 1304 N N . MET A 1 227 ? 39.257 -8.191 72.951 1.00 54.60 227 MET A N 1
ATOM 1305 C CA . MET A 1 227 ? 38.841 -6.818 72.681 1.00 55.49 227 MET A CA 1
ATOM 1306 C C . MET A 1 227 ? 39.576 -6.116 71.546 1.00 55.91 227 MET A C 1
ATOM 1307 O O . MET A 1 227 ? 40.799 -6.202 71.433 1.00 57.41 227 MET A O 1
ATOM 1312 N N . PHE A 1 228 ? 38.813 -5.420 70.707 1.00 55.72 228 PHE A N 1
ATOM 1313 C CA . PHE A 1 228 ? 39.377 -4.669 69.589 1.00 56.65 228 PHE A CA 1
ATOM 1314 C C . PHE A 1 228 ? 40.093 -3.449 70.149 1.00 57.61 228 PHE A C 1
ATOM 1315 O O . PHE A 1 228 ? 39.619 -2.825 71.098 1.00 58.44 228 PHE A O 1
ATOM 1323 N N . L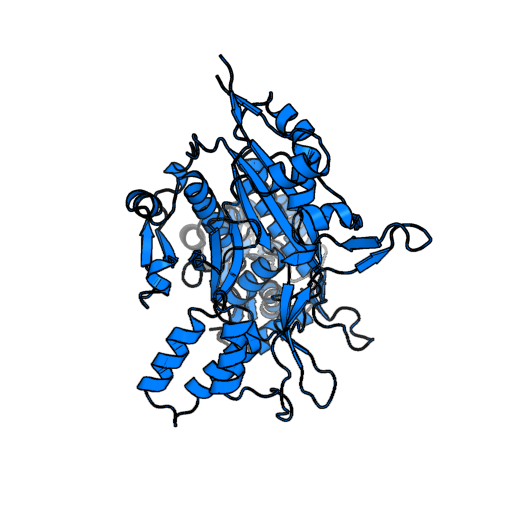YS A 1 229 ? 41.232 -3.108 69.557 1.00 58.17 229 LYS A N 1
ATOM 1324 C CA . LYS A 1 229 ? 42.014 -1.970 70.019 1.00 58.80 229 LYS A CA 1
ATOM 1325 C C . LYS A 1 229 ? 41.911 -0.815 69.027 1.00 58.39 229 LYS A C 1
ATOM 1326 O O . LYS A 1 229 ? 41.772 -1.033 67.822 1.00 58.51 229 LYS A O 1
ATOM 1332 N N . THR A 1 230 ? 41.973 0.409 69.545 1.00 57.72 230 THR A N 1
ATOM 1333 C CA . THR A 1 230 ? 41.901 1.610 68.719 1.00 58.56 230 THR A CA 1
ATOM 1334 C C . THR A 1 230 ? 42.458 2.798 69.486 1.00 57.94 230 THR A C 1
ATOM 1335 O O . THR A 1 230 ? 42.806 2.685 70.661 1.00 57.74 230 THR A O 1
ATOM 1339 N N . PHE A 1 231 ? 42.533 3.938 68.812 1.00 57.77 231 PHE A N 1
ATOM 1340 C CA . PHE A 1 231 ? 43.013 5.159 69.433 1.00 59.61 231 PHE A CA 1
ATOM 1341 C C . PHE A 1 231 ? 41.985 6.267 69.247 1.00 59.39 231 PHE A C 1
ATOM 1342 O O . PHE A 1 231 ? 41.574 6.565 68.124 1.00 58.74 231 PHE A O 1
ATOM 1350 N N . ILE A 1 232 ? 41.560 6.860 70.357 1.00 59.11 232 ILE A N 1
ATOM 1351 C CA . ILE A 1 232 ? 40.584 7.939 70.320 1.00 59.76 232 ILE A CA 1
ATOM 1352 C C . ILE A 1 232 ? 41.302 9.272 70.159 1.00 61.20 232 ILE A C 1
ATOM 1353 O O . ILE A 1 232 ? 42.213 9.596 70.925 1.00 60.71 232 ILE A O 1
ATOM 1358 N N . GLY A 1 233 ? 40.886 10.040 69.157 1.00 63.31 233 GLY A N 1
ATOM 1359 C CA . GLY A 1 233 ? 41.502 11.330 68.903 1.00 64.62 233 GLY A CA 1
ATOM 1360 C C . GLY A 1 233 ? 42.873 11.180 68.273 1.00 65.76 233 GLY A C 1
ATOM 1361 O O . GLY A 1 233 ? 43.396 10.068 68.191 1.00 64.05 233 GLY A O 1
ATOM 1362 N N . PRO A 1 234 ? 43.479 12.283 67.804 1.00 67.81 234 PRO A N 1
ATOM 1363 C CA . PRO A 1 234 ? 44.806 12.234 67.181 1.00 69.33 234 PRO A CA 1
ATOM 1364 C C . PRO A 1 234 ? 45.881 11.876 68.201 1.00 71.26 234 PRO A C 1
ATOM 1365 O O . PRO A 1 234 ? 45.800 12.270 69.366 1.00 71.57 234 PRO A O 1
ATOM 1369 N N . GLY A 1 235 ? 46.884 11.125 67.758 1.00 73.14 235 GLY A N 1
ATOM 1370 C CA . GLY A 1 235 ? 47.949 10.715 68.654 1.00 75.18 235 GLY A CA 1
ATOM 1371 C C . GLY A 1 235 ? 47.610 9.392 69.315 1.00 76.73 235 GLY A C 1
ATOM 1372 O O . GLY A 1 235 ? 46.543 8.825 69.065 1.00 78.23 235 GLY A O 1
ATOM 1373 N N . GLY A 1 236 ? 48.512 8.895 70.157 1.00 75.95 236 GLY A N 1
ATOM 1374 C CA . GLY A 1 236 ? 48.276 7.634 70.837 1.00 75.60 236 GLY A CA 1
ATOM 1375 C C . GLY A 1 236 ? 48.202 7.797 72.343 1.00 75.86 236 GLY A C 1
ATOM 1376 O O . GLY A 1 236 ? 48.492 6.866 73.097 1.00 74.96 236 GLY A O 1
ATOM 1377 N N . ASN A 1 237 ? 47.806 8.987 72.780 1.00 75.70 237 ASN A N 1
ATOM 1378 C CA . ASN A 1 237 ? 47.695 9.295 74.199 1.00 77.63 237 ASN A CA 1
ATOM 1379 C C . ASN A 1 237 ? 46.434 8.731 74.853 1.00 76.53 237 ASN A C 1
ATOM 1380 O O . ASN A 1 237 ? 46.385 8.563 76.072 1.00 76.20 237 ASN A O 1
ATOM 1385 N N . MET A 1 238 ? 45.416 8.438 74.047 1.00 74.72 238 MET A N 1
ATOM 1386 C CA . MET A 1 238 ? 44.170 7.896 74.578 1.00 71.54 238 MET A CA 1
ATOM 1387 C C . MET A 1 238 ? 43.752 6.600 73.888 1.00 69.70 238 MET A C 1
ATOM 1388 O O . MET A 1 238 ? 42.784 6.574 73.127 1.00 69.09 238 MET A O 1
ATOM 1393 N N . PRO A 1 239 ? 44.481 5.504 74.144 1.00 67.95 239 PRO A N 1
ATOM 1394 C CA . PRO A 1 239 ? 44.132 4.228 73.519 1.00 66.22 239 PRO A CA 1
ATOM 1395 C C . PRO A 1 239 ? 42.788 3.740 74.049 1.00 65.28 239 PRO A C 1
ATOM 1396 O O . PRO A 1 239 ? 42.475 3.924 75.226 1.00 65.81 239 PRO A O 1
ATOM 1400 N N . GLY A 1 240 ? 41.994 3.124 73.180 1.00 64.17 240 GLY A N 1
ATOM 1401 C CA . GLY A 1 240 ? 40.694 2.640 73.602 1.00 62.46 240 GLY A CA 1
ATOM 1402 C C . GLY A 1 240 ? 40.312 1.297 73.015 1.00 61.81 240 GLY A C 1
ATOM 1403 O O . GLY A 1 240 ? 41.084 0.678 72.285 1.00 63.03 240 GLY A O 1
ATOM 1404 N N . TYR A 1 241 ? 39.105 0.849 73.339 1.00 60.09 241 TYR A N 1
ATOM 1405 C CA . TYR A 1 241 ? 38.597 -0.426 72.854 1.00 59.90 241 TYR A CA 1
ATOM 1406 C C . TYR A 1 241 ? 37.146 -0.263 72.429 1.00 58.96 241 TYR A C 1
ATOM 1407 O O . TYR A 1 241 ? 36.515 0.756 72.712 1.00 57.59 241 TYR A O 1
ATOM 1416 N N . LEU A 1 242 ? 36.624 -1.273 71.742 1.00 57.70 242 LEU A N 1
ATOM 1417 C CA . LEU A 1 242 ? 35.224 -1.279 71.344 1.00 54.07 242 LEU A CA 1
ATOM 1418 C C . LEU A 1 242 ? 34.612 -2.151 72.433 1.00 52.66 242 LEU A C 1
ATOM 1419 O O . LEU A 1 242 ? 35.123 -3.232 72.720 1.00 51.59 242 LEU A O 1
ATOM 1424 N N . ARG A 1 243 ? 33.540 -1.680 73.057 1.00 50.60 243 ARG A N 1
ATOM 1425 C CA . ARG A 1 243 ? 32.918 -2.429 74.141 1.00 50.23 243 ARG A CA 1
ATOM 1426 C C . ARG A 1 243 ? 32.573 -3.872 73.794 1.00 49.70 243 ARG A C 1
ATOM 1427 O O . ARG A 1 243 ? 31.891 -4.141 72.806 1.00 49.58 243 ARG A O 1
ATOM 1435 N N . PRO A 1 244 ? 33.068 -4.823 74.600 1.00 50.97 244 PRO A N 1
ATOM 1436 C CA . PRO A 1 244 ? 32.800 -6.249 74.385 1.00 50.78 244 PRO A CA 1
ATOM 1437 C C . PRO A 1 244 ? 31.417 -6.613 74.926 1.00 50.35 244 PRO A C 1
ATOM 1438 O O . PRO A 1 244 ? 30.903 -7.701 74.678 1.00 52.01 244 PRO A O 1
ATOM 1442 N N . GLU A 1 245 ? 30.828 -5.686 75.673 1.00 51.54 245 GLU A N 1
ATOM 1443 C CA . GLU A 1 245 ? 29.499 -5.864 76.250 1.00 52.66 245 GLU A CA 1
ATOM 1444 C C . GLU A 1 245 ? 28.966 -4.463 76.537 1.00 52.05 245 GLU A C 1
ATOM 1445 O O . GLU A 1 245 ? 29.702 -3.486 76.406 1.00 51.74 245 GLU A O 1
ATOM 1451 N N . THR A 1 246 ? 27.702 -4.359 76.936 1.00 52.56 246 THR A N 1
ATOM 1452 C CA . THR A 1 246 ? 27.111 -3.051 77.213 1.00 53.29 246 THR A CA 1
ATOM 1453 C C . THR A 1 246 ? 27.035 -2.719 78.704 1.00 52.64 246 THR A C 1
ATOM 1454 O O . THR A 1 246 ? 27.048 -1.548 79.084 1.00 53.80 246 THR A O 1
ATOM 1458 N N . ALA A 1 247 ? 26.960 -3.754 79.536 1.00 50.47 247 ALA A N 1
ATOM 1459 C CA . ALA A 1 247 ? 26.856 -3.601 80.987 1.00 49.97 247 ALA A CA 1
ATOM 1460 C C . ALA A 1 247 ? 27.631 -2.434 81.599 1.00 49.41 247 ALA A C 1
ATOM 1461 O O . ALA A 1 247 ? 27.093 -1.692 82.423 1.00 47.02 247 ALA A O 1
ATOM 1463 N N . GLN A 1 248 ? 28.889 -2.271 81.208 1.00 48.67 248 GLN A N 1
ATOM 1464 C CA . GLN A 1 248 ? 29.702 -1.197 81.763 1.00 51.67 248 GLN A CA 1
ATOM 1465 C C . GLN A 1 248 ? 29.047 0.163 81.627 1.00 52.95 248 GLN A C 1
ATOM 1466 O O . GLN A 1 248 ? 29.094 0.976 82.549 1.00 54.92 248 GLN A O 1
ATOM 1472 N N . GLY A 1 249 ? 28.431 0.409 80.477 1.00 53.69 249 GLY A N 1
ATOM 1473 C CA . GLY A 1 249 ? 27.778 1.684 80.256 1.00 52.67 249 GLY A CA 1
ATOM 1474 C C . GLY A 1 249 ? 26.739 1.997 81.314 1.00 52.93 249 GLY A C 1
ATOM 1475 O O . GLY A 1 249 ? 26.629 3.139 81.763 1.00 53.19 249 GLY A O 1
ATOM 1476 N N . ILE A 1 250 ? 25.975 0.985 81.712 1.00 53.14 250 ILE A N 1
ATOM 1477 C CA . ILE A 1 250 ? 24.938 1.166 82.723 1.00 53.57 250 ILE A CA 1
ATOM 1478 C C . ILE A 1 250 ? 25.537 1.441 84.099 1.00 54.04 250 ILE A C 1
ATOM 1479 O O . ILE A 1 250 ? 24.998 2.233 84.873 1.00 54.21 250 ILE A O 1
ATOM 1484 N N . PHE A 1 251 ? 26.655 0.789 84.396 1.00 53.89 251 PHE A N 1
ATOM 1485 C CA . PHE A 1 251 ? 27.312 0.962 85.683 1.00 51.06 251 PHE A CA 1
ATOM 1486 C C . PHE A 1 251 ? 27.876 2.363 85.873 1.00 52.74 251 PHE A C 1
ATOM 1487 O O . PHE A 1 251 ? 27.760 2.938 86.956 1.00 55.65 251 PHE A O 1
ATOM 1495 N N . LEU A 1 252 ? 28.480 2.917 84.827 1.00 53.05 252 LEU A N 1
ATOM 1496 C CA . LEU A 1 252 ? 29.057 4.256 84.907 1.00 54.12 252 LEU A CA 1
ATOM 1497 C C . LEU A 1 252 ? 27.985 5.332 85.029 1.00 55.68 252 LEU A C 1
ATOM 1498 O O . LEU A 1 252 ? 28.293 6.499 85.272 1.00 57.58 252 LEU A O 1
ATOM 1503 N N . ASN A 1 253 ? 26.727 4.936 84.852 1.00 56.11 253 ASN A N 1
ATOM 1504 C CA . ASN A 1 253 ? 25.602 5.863 84.954 1.00 56.21 253 ASN A CA 1
ATOM 1505 C C . ASN A 1 253 ? 24.658 5.388 86.054 1.00 57.46 253 ASN A C 1
ATOM 1506 O O . ASN A 1 253 ? 23.457 5.659 86.015 1.00 56.30 253 ASN A O 1
ATOM 1511 N N . PHE A 1 254 ? 25.208 4.683 87.038 1.00 59.03 254 PHE A N 1
ATOM 1512 C CA . PHE A 1 254 ? 24.406 4.154 88.136 1.00 60.30 254 PHE A CA 1
ATOM 1513 C C . PHE A 1 254 ? 23.704 5.219 88.965 1.00 61.00 254 PHE A C 1
ATOM 1514 O O . PHE A 1 254 ? 22.526 5.079 89.286 1.00 60.66 254 PHE A O 1
ATOM 1522 N N . LYS A 1 255 ? 24.422 6.279 89.322 1.00 62.95 255 LYS A N 1
ATOM 1523 C CA . LYS A 1 255 ? 23.829 7.335 90.131 1.00 66.82 255 LYS A CA 1
ATOM 1524 C C . LYS A 1 255 ? 22.592 7.973 89.516 1.00 67.40 255 LYS A C 1
ATOM 1525 O O . LYS A 1 255 ? 21.552 8.067 90.168 1.00 67.91 255 LYS A O 1
ATOM 1531 N N . ARG A 1 256 ? 22.697 8.410 88.267 1.00 68.90 256 ARG A N 1
ATOM 1532 C CA . ARG A 1 256 ? 21.564 9.033 87.596 1.00 69.97 256 ARG A CA 1
ATOM 1533 C C . ARG A 1 256 ? 20.424 8.042 87.375 1.00 69.25 256 ARG A C 1
ATOM 1534 O O . ARG A 1 256 ? 19.255 8.429 87.364 1.00 69.81 256 ARG A O 1
ATOM 1542 N N . LEU A 1 257 ? 20.763 6.764 87.216 1.00 68.07 257 LEU A N 1
ATOM 1543 C CA . LEU A 1 257 ? 19.758 5.721 87.011 1.00 67.31 257 LEU A CA 1
ATOM 1544 C C . LEU A 1 257 ? 19.036 5.402 88.316 1.00 68.16 257 LEU A C 1
ATOM 1545 O O . LEU A 1 257 ? 17.811 5.283 88.345 1.00 67.19 257 LEU A O 1
ATOM 1550 N N . LEU A 1 258 ? 19.800 5.257 89.394 1.00 70.05 258 LEU A N 1
ATOM 1551 C CA . LEU A 1 258 ? 19.226 4.968 90.706 1.00 71.67 258 LEU A CA 1
ATOM 1552 C C . LEU A 1 258 ? 18.296 6.110 91.094 1.00 73.49 258 LEU A C 1
ATOM 1553 O O . LEU A 1 258 ? 17.281 5.908 91.764 1.00 72.90 258 LEU A O 1
ATOM 1558 N N . GLU A 1 259 ? 18.658 7.310 90.655 1.00 75.21 259 GLU A N 1
ATOM 1559 C CA . GLU A 1 259 ? 17.895 8.518 90.936 1.00 78.31 259 GLU A CA 1
ATOM 1560 C C . GLU A 1 259 ? 16.476 8.470 90.368 1.00 78.69 259 GLU A C 1
ATOM 1561 O O . GLU A 1 259 ? 15.555 9.057 90.937 1.00 77.71 259 GLU A O 1
ATOM 1567 N N . PHE A 1 260 ? 16.301 7.772 89.251 1.00 79.45 260 PHE A N 1
ATOM 1568 C CA . PHE A 1 260 ? 14.985 7.655 88.630 1.00 80.48 260 PHE A CA 1
ATOM 1569 C C . PHE A 1 260 ? 14.000 6.900 89.513 1.00 81.78 260 PHE A C 1
ATOM 1570 O O . PHE A 1 260 ? 12.799 7.171 89.491 1.00 82.22 260 PHE A O 1
ATOM 1578 N N . ASN A 1 261 ? 14.511 5.952 90.291 1.00 83.08 261 ASN A N 1
ATOM 1579 C CA . ASN A 1 261 ? 13.662 5.146 91.157 1.00 83.97 261 ASN A CA 1
ATOM 1580 C C . ASN A 1 261 ? 13.598 5.669 92.591 1.00 84.01 261 ASN A C 1
ATOM 1581 O O . ASN A 1 261 ? 13.452 4.894 93.537 1.00 83.95 261 ASN A O 1
ATOM 1586 N N . GLN A 1 262 ? 13.705 6.986 92.744 1.00 84.03 262 GLN A N 1
ATOM 1587 C CA . GLN A 1 262 ? 13.649 7.623 94.057 1.00 83.59 262 GLN A CA 1
ATOM 1588 C C . GLN A 1 262 ? 14.814 7.183 94.939 1.00 82.65 262 GLN A C 1
ATOM 1589 O O . GLN A 1 262 ? 14.860 7.504 96.127 1.00 82.80 262 GLN A O 1
ATOM 1595 N N . GLY A 1 263 ? 15.750 6.444 94.353 1.00 81.21 263 GLY A N 1
ATOM 1596 C CA . GLY A 1 263 ? 16.896 5.969 95.106 1.00 78.10 263 GLY A CA 1
ATOM 1597 C C . GLY A 1 263 ? 16.627 4.633 95.770 1.00 76.71 263 GLY A C 1
ATOM 1598 O O . GLY A 1 263 ? 17.435 4.155 96.567 1.00 75.67 263 GLY A O 1
ATOM 1599 N N . LYS A 1 264 ? 15.488 4.029 95.442 1.00 76.53 264 LYS A N 1
ATOM 1600 C CA . LYS A 1 264 ? 15.110 2.740 96.011 1.00 76.28 264 LYS A CA 1
ATOM 1601 C C . LYS A 1 264 ? 15.467 1.548 95.128 1.00 75.04 264 LYS A C 1
ATOM 1602 O O . LYS A 1 264 ? 15.557 1.661 93.904 1.00 74.31 264 LYS A O 1
ATOM 1608 N N . LEU A 1 265 ? 15.668 0.404 95.775 1.00 72.88 265 LEU A N 1
ATOM 1609 C CA . LEU A 1 265 ? 15.979 -0.846 95.096 1.00 70.00 265 LEU A CA 1
ATOM 1610 C C . LEU A 1 265 ? 14.776 -1.763 95.281 1.00 68.53 265 LEU A C 1
ATOM 1611 O O . LEU A 1 265 ? 14.049 -1.647 96.265 1.00 68.08 265 LEU A O 1
ATOM 1616 N N . PRO A 1 266 ? 14.547 -2.687 94.336 1.00 67.65 266 PRO A N 1
ATOM 1617 C CA . PRO A 1 266 ? 15.354 -2.895 93.133 1.00 66.61 266 PRO A CA 1
ATOM 1618 C C . PRO A 1 266 ? 14.861 -2.083 91.937 1.00 65.41 266 PRO A C 1
ATOM 1619 O O . PRO A 1 266 ? 13.809 -1.446 91.986 1.00 66.45 266 PRO A O 1
ATOM 1623 N N . PHE A 1 267 ? 15.641 -2.123 90.863 1.00 63.15 267 PHE A N 1
ATOM 1624 C CA . PHE A 1 267 ? 15.312 -1.436 89.623 1.00 61.32 267 PHE A CA 1
ATOM 1625 C C . PHE A 1 267 ? 16.251 -1.986 88.559 1.00 60.30 267 PHE A C 1
ATOM 1626 O O . PHE A 1 267 ? 17.351 -2.445 88.868 1.00 60.25 267 PHE A O 1
ATOM 1634 N N . ALA A 1 268 ? 15.816 -1.955 87.307 1.00 59.28 268 ALA A N 1
ATOM 1635 C CA . ALA A 1 268 ? 16.642 -2.476 86.233 1.00 56.51 268 ALA A CA 1
ATOM 1636 C C . ALA A 1 268 ? 16.831 -1.480 85.104 1.00 55.74 268 ALA A C 1
ATOM 1637 O O . ALA A 1 268 ? 15.926 -0.719 84.760 1.00 54.73 268 ALA A O 1
ATOM 1639 N N . ALA A 1 269 ? 18.031 -1.486 84.542 1.00 54.69 269 ALA A N 1
ATOM 1640 C CA . ALA A 1 269 ? 18.366 -0.625 83.422 1.00 54.71 269 ALA A CA 1
ATOM 1641 C C . ALA A 1 269 ? 18.732 -1.593 82.303 1.00 54.33 269 ALA A C 1
ATOM 1642 O O . ALA A 1 269 ? 19.151 -2.722 82.566 1.00 54.04 269 ALA A O 1
ATOM 1644 N N . ALA A 1 270 ? 18.566 -1.171 81.057 1.00 52.01 270 ALA A N 1
ATOM 1645 C CA . ALA A 1 270 ? 18.887 -2.052 79.949 1.00 49.23 270 ALA A CA 1
ATOM 1646 C C . ALA A 1 270 ? 19.439 -1.300 78.758 1.00 48.33 270 ALA A C 1
ATOM 1647 O O . ALA A 1 270 ? 19.316 -0.078 78.658 1.00 48.67 270 ALA A O 1
ATOM 1649 N N . GLN A 1 271 ? 20.054 -2.052 77.858 1.00 46.04 271 GLN A N 1
ATOM 1650 C CA . GLN A 1 271 ? 20.624 -1.494 76.650 1.00 45.80 271 GLN A CA 1
ATOM 1651 C C . GLN A 1 271 ? 20.477 -2.494 75.516 1.00 46.42 271 GLN A C 1
ATOM 1652 O O . GLN A 1 271 ? 20.591 -3.705 75.722 1.00 48.58 271 GLN A O 1
ATOM 1658 N N . ILE A 1 272 ? 20.206 -1.982 74.324 1.00 43.22 272 ILE A N 1
ATOM 1659 C CA . ILE A 1 272 ? 20.080 -2.815 73.141 1.00 42.89 272 ILE A CA 1
ATOM 1660 C C . ILE A 1 272 ? 20.975 -2.166 72.106 1.00 42.91 272 ILE A C 1
ATOM 1661 O O . ILE A 1 272 ? 20.583 -1.200 71.453 1.00 43.80 272 ILE A O 1
ATOM 1666 N N . GLY A 1 273 ? 22.188 -2.689 71.976 1.00 43.42 273 GLY A N 1
ATOM 1667 C CA . GLY A 1 273 ? 23.132 -2.135 71.027 1.00 44.11 273 GLY A CA 1
ATOM 1668 C C . GLY A 1 273 ? 24.208 -3.117 70.608 1.00 45.66 273 GLY A C 1
ATOM 1669 O O . GLY A 1 273 ? 24.181 -4.290 70.983 1.00 44.94 273 GLY A O 1
ATOM 1670 N N . ASN A 1 274 ? 25.172 -2.625 69.839 1.00 48.06 274 ASN A N 1
ATOM 1671 C CA . ASN A 1 274 ? 26.255 -3.455 69.338 1.00 50.58 274 ASN A CA 1
ATOM 1672 C C . ASN A 1 274 ? 27.449 -3.609 70.276 1.00 50.96 274 ASN A C 1
ATOM 1673 O O . ASN A 1 274 ? 27.813 -2.690 71.010 1.00 51.26 274 ASN A O 1
ATOM 1678 N N . SER A 1 275 ? 28.048 -4.795 70.236 1.00 51.14 275 SER A N 1
ATOM 1679 C CA . SER A 1 275 ? 29.222 -5.121 71.034 1.00 50.68 275 SER A CA 1
ATOM 1680 C C . SER A 1 275 ? 30.203 -5.813 70.100 1.00 49.27 275 SER A C 1
ATOM 1681 O O . SER A 1 275 ? 29.795 -6.472 69.146 1.00 47.26 275 SER A O 1
ATOM 1684 N N . PHE A 1 276 ? 31.495 -5.666 70.369 1.00 50.21 276 PHE A N 1
ATOM 1685 C CA . PHE A 1 276 ? 32.502 -6.278 69.515 1.00 49.74 276 PHE A CA 1
ATOM 1686 C C . PHE A 1 276 ? 33.402 -7.252 70.264 1.00 50.73 276 PHE A C 1
ATOM 1687 O O . PHE A 1 276 ? 33.857 -6.974 71.373 1.00 52.71 276 PHE A O 1
ATOM 1695 N N . ARG A 1 277 ? 33.654 -8.396 69.640 1.00 50.33 277 ARG A N 1
ATOM 1696 C CA . ARG A 1 277 ? 34.504 -9.428 70.218 1.00 52.62 277 ARG A CA 1
ATOM 1697 C C . ARG A 1 277 ? 35.381 -9.945 69.084 1.00 52.68 277 ARG A C 1
ATOM 1698 O O . ARG A 1 277 ? 34.894 -10.620 68.177 1.00 52.05 277 ARG A O 1
ATOM 1706 N N . ASN A 1 278 ? 36.665 -9.613 69.125 1.00 53.37 278 ASN A N 1
ATOM 1707 C CA . ASN A 1 278 ? 37.591 -10.053 68.093 1.00 54.72 278 ASN A CA 1
ATOM 1708 C C . ASN A 1 278 ? 37.841 -11.550 68.244 1.00 55.53 278 ASN A C 1
ATOM 1709 O O . ASN A 1 278 ? 38.919 -11.980 68.655 1.00 57.02 278 ASN A O 1
ATOM 1714 N N . GLU A 1 279 ? 36.819 -12.331 67.909 1.00 55.27 279 GLU A N 1
ATOM 1715 C CA . GLU A 1 279 ? 36.861 -13.784 67.997 1.00 56.31 279 GLU A CA 1
ATOM 1716 C C . GLU A 1 279 ? 38.086 -14.341 67.257 1.00 57.55 279 GLU A C 1
ATOM 1717 O O . GLU A 1 279 ? 38.365 -13.959 66.118 1.00 56.08 279 GLU A O 1
ATOM 1723 N N . ILE A 1 280 ? 38.810 -15.242 67.916 1.00 57.18 280 ILE A N 1
ATOM 1724 C CA . ILE A 1 280 ? 40.013 -15.840 67.344 1.00 58.83 280 ILE A CA 1
ATOM 1725 C C . ILE A 1 280 ? 39.789 -16.453 65.971 1.00 60.48 280 ILE A C 1
ATOM 1726 O O . ILE A 1 280 ? 40.302 -15.952 64.970 1.00 61.25 280 ILE A O 1
ATOM 1731 N N . SER A 1 281 ? 39.026 -17.539 65.925 1.00 61.70 281 SER A N 1
ATOM 1732 C CA . SER A 1 281 ? 38.760 -18.215 64.663 1.00 62.43 281 SER A CA 1
ATOM 1733 C C . SER A 1 281 ? 37.279 -18.545 64.483 1.00 61.41 281 SER A C 1
ATOM 1734 O O . SER A 1 281 ? 36.850 -19.677 64.721 1.00 60.67 281 SER A O 1
ATOM 1737 N N . PRO A 1 282 ? 36.477 -17.557 64.056 1.00 61.19 282 PRO A N 1
ATOM 1738 C CA . PRO A 1 282 ? 35.039 -17.740 63.842 1.00 61.47 282 PRO A CA 1
ATOM 1739 C C . PRO A 1 282 ? 34.724 -18.668 62.673 1.00 62.20 282 PRO A C 1
ATOM 1740 O O . PRO A 1 282 ? 35.084 -18.387 61.531 1.00 61.08 282 PRO A O 1
ATOM 1744 N N . ARG A 1 283 ? 34.048 -19.773 62.968 1.00 63.92 283 ARG A N 1
ATOM 1745 C CA . ARG A 1 283 ? 33.685 -20.747 61.947 1.00 67.06 283 ARG A CA 1
ATOM 1746 C C . ARG A 1 283 ? 32.375 -21.439 62.313 1.00 66.19 283 ARG A C 1
ATOM 1747 O O . ARG A 1 283 ? 32.223 -22.645 62.120 1.00 66.45 283 ARG A O 1
ATOM 1755 N N . SER A 1 284 ? 31.431 -20.667 62.845 1.00 64.52 284 SER A N 1
ATOM 1756 C CA . SER A 1 284 ? 30.132 -21.204 63.241 1.00 63.19 284 SER A CA 1
ATOM 1757 C C . SER A 1 284 ? 28.983 -20.399 62.642 1.00 61.47 284 SER A C 1
ATOM 1758 O O . SER A 1 284 ? 27.877 -20.388 63.183 1.00 58.94 284 SER A O 1
ATOM 1761 N N . GLY A 1 285 ? 29.245 -19.734 61.521 1.00 59.40 285 GLY A N 1
ATOM 1762 C CA . GLY A 1 285 ? 28.211 -18.934 60.891 1.00 58.46 285 GLY A CA 1
ATOM 1763 C C . GLY A 1 285 ? 27.854 -17.765 61.786 1.00 57.42 285 GLY A C 1
ATOM 1764 O O . GLY A 1 285 ? 28.745 -17.079 62.288 1.00 57.96 285 GLY A O 1
ATOM 1765 N N . LEU A 1 286 ? 26.559 -17.539 61.994 1.00 56.23 286 LEU A N 1
ATOM 1766 C CA . LEU A 1 286 ? 26.100 -16.444 62.844 1.00 53.54 286 LEU A CA 1
ATOM 1767 C C . LEU A 1 286 ? 26.321 -16.734 64.324 1.00 54.50 286 LEU A C 1
ATOM 1768 O O . LEU A 1 286 ? 26.172 -15.845 65.161 1.00 57.40 286 LEU A O 1
ATOM 1773 N N . ILE A 1 287 ? 26.673 -17.975 64.646 1.00 52.63 287 ILE A N 1
ATOM 1774 C CA . ILE A 1 287 ? 26.913 -18.364 66.033 1.00 51.28 287 ILE A CA 1
ATOM 1775 C C . ILE A 1 287 ? 28.142 -17.669 66.621 1.00 50.29 287 ILE A C 1
ATOM 1776 O O . ILE A 1 287 ? 28.204 -17.428 67.827 1.00 50.85 287 ILE A O 1
ATOM 1781 N N . ARG A 1 288 ? 29.115 -17.353 65.769 1.00 49.04 288 ARG A N 1
ATOM 1782 C CA . ARG A 1 288 ? 30.339 -16.686 66.207 1.00 47.40 288 ARG A CA 1
ATOM 1783 C C . ARG A 1 288 ? 30.723 -15.502 65.343 1.00 47.72 288 ARG A C 1
ATOM 1784 O O . ARG A 1 288 ? 31.510 -15.638 64.404 1.00 48.67 288 ARG A O 1
ATOM 1792 N N . VAL A 1 289 ? 30.176 -14.336 65.661 1.00 45.98 289 VAL A N 1
ATOM 1793 C CA . VAL A 1 289 ? 30.495 -13.141 64.901 1.00 46.41 289 VAL A CA 1
ATOM 1794 C C . VAL A 1 289 ? 31.370 -12.227 65.745 1.00 46.07 289 VAL A C 1
ATOM 1795 O O . VAL A 1 289 ? 31.411 -12.349 66.968 1.00 48.34 289 VAL A O 1
ATOM 1799 N N . ARG A 1 290 ? 32.084 -11.324 65.087 1.00 46.70 290 ARG A N 1
ATOM 1800 C CA . ARG A 1 290 ? 32.962 -10.393 65.782 1.00 48.78 290 ARG A CA 1
ATOM 1801 C C . ARG A 1 290 ? 32.230 -9.090 66.030 1.00 48.34 290 ARG A C 1
ATOM 1802 O O . ARG A 1 290 ? 32.784 -8.138 66.582 1.00 47.27 290 ARG A O 1
ATOM 1810 N N . GLU A 1 291 ? 30.963 -9.073 65.639 1.00 48.92 291 GLU A N 1
ATOM 1811 C CA . GLU A 1 291 ? 30.137 -7.888 65.764 1.00 48.75 291 GLU A CA 1
ATOM 1812 C C . GLU A 1 291 ? 28.674 -8.328 65.799 1.00 48.67 291 GLU A C 1
ATOM 1813 O O . GLU A 1 291 ? 28.203 -8.999 64.880 1.00 49.98 291 GLU A O 1
ATOM 1819 N N . PHE A 1 292 ? 27.957 -7.963 66.856 1.00 46.45 292 PHE A N 1
ATOM 1820 C CA . PHE A 1 292 ? 26.553 -8.342 66.958 1.00 48.17 292 PHE A CA 1
ATOM 1821 C C . PHE A 1 292 ? 25.733 -7.415 67.848 1.00 47.95 292 PHE A C 1
ATOM 1822 O O . PHE A 1 292 ? 26.270 -6.543 68.534 1.00 48.05 292 PHE A O 1
ATOM 1830 N N . THR A 1 293 ? 24.421 -7.615 67.821 1.00 46.83 293 THR A N 1
ATOM 1831 C CA . THR A 1 293 ? 23.504 -6.826 68.624 1.00 46.28 293 THR A CA 1
ATOM 1832 C C . THR A 1 293 ? 23.131 -7.626 69.859 1.00 46.13 293 THR A C 1
ATOM 1833 O O . THR A 1 293 ? 22.776 -8.801 69.761 1.00 45.39 293 THR A O 1
ATOM 1837 N N . MET A 1 294 ? 23.222 -6.997 71.024 1.00 45.30 294 MET A N 1
ATOM 1838 C CA . MET A 1 294 ? 22.858 -7.683 72.249 1.00 47.10 294 MET A CA 1
ATOM 1839 C C . MET A 1 294 ? 21.981 -6.820 73.139 1.00 46.70 294 MET A C 1
ATOM 1840 O O . MET A 1 294 ? 22.117 -5.596 73.182 1.00 45.41 294 MET A O 1
ATOM 1845 N N . ALA A 1 295 ? 21.061 -7.476 73.832 1.00 46.32 295 ALA A N 1
ATOM 1846 C CA . ALA A 1 295 ? 20.155 -6.803 74.744 1.00 47.41 295 ALA A CA 1
ATOM 1847 C C . ALA A 1 295 ? 20.561 -7.252 76.138 1.00 48.02 295 ALA A C 1
ATOM 1848 O O . ALA A 1 295 ? 20.475 -8.436 76.458 1.00 50.83 295 ALA A O 1
ATOM 1850 N N . GLU A 1 296 ? 21.023 -6.316 76.960 1.00 48.27 296 GLU A N 1
ATOM 1851 C CA . GLU A 1 296 ? 21.439 -6.652 78.315 1.00 49.37 296 GLU A CA 1
ATOM 1852 C C . GLU A 1 296 ? 20.644 -5.902 79.375 1.00 49.18 296 GLU A C 1
ATOM 1853 O O . GLU A 1 296 ? 20.433 -4.691 79.279 1.00 48.54 296 GLU A O 1
ATOM 1859 N N . ILE A 1 297 ? 20.207 -6.641 80.386 1.00 48.24 297 ILE A N 1
ATOM 1860 C CA . ILE A 1 297 ? 19.442 -6.081 81.487 1.00 48.51 297 ILE A CA 1
ATOM 1861 C C . ILE A 1 297 ? 20.272 -6.156 82.766 1.00 50.72 297 ILE A C 1
ATOM 1862 O O . ILE A 1 297 ? 20.780 -7.219 83.116 1.00 52.14 297 ILE A O 1
ATOM 1867 N N . GLU A 1 298 ? 20.425 -5.028 83.452 1.00 53.05 298 GLU A N 1
ATOM 1868 C CA . GLU A 1 298 ? 21.169 -5.001 84.709 1.00 53.80 298 GLU A CA 1
ATOM 1869 C C . GLU A 1 298 ? 20.146 -4.775 85.816 1.00 54.87 298 GLU A C 1
ATOM 1870 O O . GLU A 1 298 ? 19.658 -3.663 86.007 1.00 55.04 298 GLU A O 1
ATOM 1876 N N . HIS A 1 299 ? 19.818 -5.844 86.535 1.00 56.62 299 HIS A N 1
ATOM 1877 C CA . HIS A 1 299 ? 18.836 -5.785 87.609 1.00 58.53 299 HIS A CA 1
ATOM 1878 C C . HIS A 1 299 ? 19.502 -5.579 88.970 1.00 60.35 299 HIS A C 1
ATOM 1879 O O . HIS A 1 299 ? 20.008 -6.522 89.576 1.00 59.68 299 HIS A O 1
ATOM 1886 N N . PHE A 1 300 ? 19.496 -4.333 89.438 1.00 62.36 300 PHE A N 1
ATOM 1887 C CA . PHE A 1 300 ? 20.097 -3.971 90.720 1.00 64.21 300 PHE A CA 1
ATOM 1888 C C . PHE A 1 300 ? 19.164 -4.309 91.878 1.00 67.07 300 PHE A C 1
ATOM 1889 O O . PHE A 1 300 ? 18.045 -3.800 91.957 1.00 67.63 300 PHE A O 1
ATOM 1897 N N . VAL A 1 301 ? 19.629 -5.162 92.784 1.00 68.44 301 VAL A N 1
ATOM 1898 C CA . VAL A 1 301 ? 18.810 -5.570 93.916 1.00 70.52 301 VAL A CA 1
ATOM 1899 C C . VAL A 1 301 ? 19.582 -5.558 95.232 1.00 72.70 301 VAL A C 1
ATOM 1900 O O . VAL A 1 301 ? 20.809 -5.631 95.244 1.00 73.55 301 VAL A O 1
ATOM 1904 N N . ASP A 1 302 ? 18.850 -5.454 96.337 1.00 75.43 302 ASP A N 1
ATOM 1905 C CA . ASP A 1 302 ? 19.452 -5.448 97.665 1.00 77.73 302 ASP A CA 1
ATOM 1906 C C . ASP A 1 302 ? 20.012 -6.849 97.905 1.00 78.43 302 ASP A C 1
ATOM 1907 O O . ASP A 1 302 ? 19.292 -7.842 97.789 1.00 77.81 302 ASP A O 1
ATOM 1912 N N . PRO A 1 303 ? 21.307 -6.949 98.242 1.00 79.59 303 PRO A N 1
ATOM 1913 C CA . PRO A 1 303 ? 21.930 -8.253 98.487 1.00 81.21 303 PRO A CA 1
ATOM 1914 C C . PRO A 1 303 ? 21.229 -9.099 99.551 1.00 82.99 303 PRO A C 1
ATOM 1915 O O . PRO A 1 303 ? 21.478 -10.300 99.659 1.00 83.80 303 PRO A O 1
ATOM 1919 N N . SER A 1 304 ? 20.349 -8.473 100.325 1.00 84.70 304 SER A N 1
ATOM 1920 C CA . SER A 1 304 ? 19.617 -9.178 101.372 1.00 85.72 304 SER A CA 1
ATOM 1921 C C . SER A 1 304 ? 18.154 -9.375 100.984 1.00 86.50 304 SER A C 1
ATOM 1922 O O . SER A 1 304 ? 17.422 -10.111 101.644 1.00 86.16 304 SER A O 1
ATOM 1925 N N . GLU A 1 305 ? 17.734 -8.710 99.912 1.00 87.91 305 GLU A N 1
ATOM 1926 C CA . GLU A 1 305 ? 16.360 -8.817 99.432 1.00 89.29 305 GLU A CA 1
ATOM 1927 C C . GLU A 1 305 ? 16.316 -9.476 98.055 1.00 88.99 305 GLU A C 1
ATOM 1928 O O . GLU A 1 305 ? 15.518 -9.095 97.199 1.00 89.66 305 GLU A O 1
ATOM 1934 N N . LYS A 1 306 ? 17.183 -10.465 97.851 1.00 88.22 306 LYS A N 1
ATOM 1935 C CA . LYS A 1 306 ? 17.256 -11.194 96.587 1.00 86.78 306 LYS A CA 1
ATOM 1936 C C . LYS A 1 306 ? 16.013 -12.051 96.372 1.00 86.52 306 LYS A C 1
ATOM 1937 O O . LYS A 1 306 ? 16.113 -13.253 96.120 1.00 86.75 306 LYS A O 1
ATOM 1943 N N . ASP A 1 307 ? 14.842 -11.431 96.470 1.00 86.12 307 ASP A N 1
ATOM 1944 C CA . ASP A 1 307 ? 13.583 -12.142 96.287 1.00 86.24 307 AS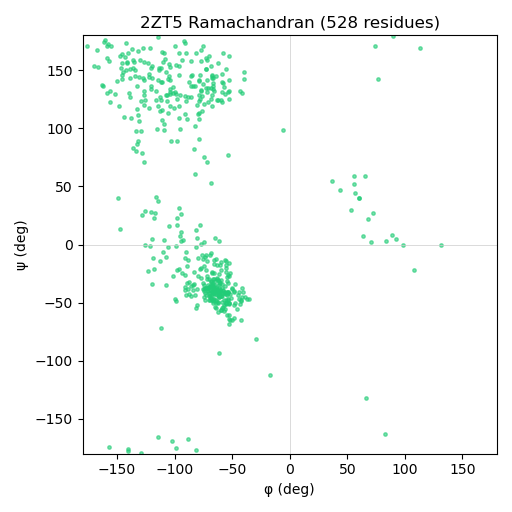P A CA 1
ATOM 1945 C C . ASP A 1 307 ? 12.720 -11.375 95.279 1.00 85.28 307 ASP A C 1
ATOM 1946 O O . ASP A 1 307 ? 12.436 -10.191 95.473 1.00 86.12 307 ASP A O 1
ATOM 1951 N N . HIS A 1 308 ? 12.305 -12.043 94.206 1.00 82.75 308 HIS A N 1
ATOM 1952 C CA . HIS A 1 308 ? 11.497 -11.388 93.180 1.00 79.81 308 HIS A CA 1
ATOM 1953 C C . HIS A 1 308 ? 9.997 -11.613 93.358 1.00 78.25 308 HIS A C 1
ATOM 1954 O O . HIS A 1 308 ? 9.515 -12.744 93.306 1.00 78.24 308 HIS A O 1
ATOM 1961 N N . PRO A 1 309 ? 9.241 -10.520 93.553 1.00 77.02 309 PRO A N 1
ATOM 1962 C CA . PRO A 1 309 ? 7.788 -10.508 93.750 1.00 75.49 309 PRO A CA 1
ATOM 1963 C C . PRO A 1 309 ? 6.958 -11.243 92.700 1.00 75.12 309 PRO A C 1
ATOM 1964 O O . PRO A 1 309 ? 5.860 -11.712 92.997 1.00 75.91 309 PRO A O 1
ATOM 1968 N N . LYS A 1 310 ? 7.475 -11.346 91.480 1.00 74.03 310 LYS A N 1
ATOM 1969 C CA . LYS A 1 310 ? 6.735 -12.004 90.405 1.00 73.02 310 LYS A CA 1
ATOM 1970 C C . LYS A 1 310 ? 7.121 -13.454 90.134 1.00 73.02 310 LYS A C 1
ATOM 1971 O O . LYS A 1 310 ? 6.527 -14.097 89.269 1.00 71.58 310 LYS A O 1
ATOM 1977 N N . PHE A 1 311 ? 8.104 -13.974 90.863 1.00 73.47 311 PHE A N 1
ATOM 1978 C CA . PHE A 1 311 ? 8.552 -15.344 90.641 1.00 73.90 311 PHE A CA 1
ATOM 1979 C C . PHE A 1 311 ? 7.426 -16.356 90.470 1.00 75.06 311 PHE A C 1
ATOM 1980 O O . PHE A 1 311 ? 7.512 -17.250 89.627 1.00 75.50 311 PHE A O 1
ATOM 1988 N N . GLN A 1 312 ? 6.374 -16.217 91.267 1.00 75.39 312 GLN A N 1
ATOM 1989 C CA . GLN A 1 312 ? 5.253 -17.146 91.200 1.00 76.83 312 GLN A CA 1
ATOM 1990 C C . GLN A 1 312 ? 4.585 -17.172 89.824 1.00 75.83 312 GLN A C 1
ATOM 1991 O O . GLN A 1 312 ? 3.821 -18.087 89.518 1.00 76.00 312 GLN A O 1
ATOM 1997 N N . ASN A 1 313 ? 4.877 -16.173 88.995 1.00 74.15 313 ASN A N 1
ATOM 1998 C CA . ASN A 1 313 ? 4.298 -16.100 87.656 1.00 74.02 313 ASN A CA 1
ATOM 1999 C C . ASN A 1 313 ? 4.887 -17.136 86.706 1.00 74.06 313 ASN A C 1
ATOM 2000 O O . ASN A 1 313 ? 4.268 -17.488 85.702 1.00 73.35 313 ASN A O 1
ATOM 2005 N N . VAL A 1 314 ? 6.081 -17.623 87.028 1.00 74.85 314 VAL A N 1
ATOM 2006 C CA . VAL A 1 314 ? 6.752 -18.613 86.193 1.00 75.09 314 VAL A CA 1
ATOM 2007 C C . VAL A 1 314 ? 7.157 -19.853 86.983 1.00 75.65 314 VAL A C 1
ATOM 2008 O O . VAL A 1 314 ? 7.726 -20.793 86.428 1.00 77.04 314 VAL A O 1
ATOM 2012 N N . ALA A 1 315 ? 6.853 -19.853 88.276 1.00 75.57 315 ALA A N 1
ATOM 2013 C CA . ALA A 1 315 ? 7.198 -20.966 89.155 1.00 75.54 315 ALA A CA 1
ATOM 2014 C C . ALA A 1 315 ? 6.684 -22.330 88.691 1.00 75.60 315 ALA A C 1
ATOM 2015 O O . ALA A 1 315 ? 7.210 -23.362 89.107 1.00 74.74 315 ALA A O 1
ATOM 2017 N N . ASP A 1 316 ? 5.668 -22.339 87.832 1.00 75.87 316 ASP A N 1
ATOM 2018 C CA . ASP A 1 316 ? 5.100 -23.596 87.348 1.00 77.72 316 ASP A CA 1
ATOM 2019 C C . ASP A 1 316 ? 5.599 -24.064 85.987 1.00 77.73 316 ASP A C 1
ATOM 2020 O O . ASP A 1 316 ? 4.978 -24.918 85.354 1.00 77.10 316 ASP A O 1
ATOM 2025 N N . LEU A 1 317 ? 6.718 -23.513 85.535 1.00 77.73 317 LEU A N 1
ATOM 2026 C CA . LEU A 1 317 ? 7.270 -23.910 84.248 1.00 77.32 317 LEU A CA 1
ATOM 2027 C C . LEU A 1 317 ? 8.186 -25.116 84.404 1.00 76.88 317 LEU A C 1
ATOM 2028 O O . LEU A 1 317 ? 8.942 -25.216 85.371 1.00 76.52 317 LEU A O 1
ATOM 2033 N N . HIS A 1 318 ? 8.102 -26.038 83.452 1.00 77.05 318 HIS A N 1
ATOM 2034 C CA . HIS A 1 318 ? 8.947 -27.224 83.463 1.00 77.02 318 HIS A CA 1
ATOM 2035 C C . HIS A 1 318 ? 10.011 -27.035 82.391 1.00 75.44 318 HIS A C 1
ATOM 2036 O O . HIS A 1 318 ? 9.710 -27.000 81.198 1.00 74.58 318 HIS A O 1
ATOM 2043 N N . LEU A 1 319 ? 11.256 -26.898 82.829 1.00 73.94 319 LEU A N 1
ATOM 2044 C CA . LEU A 1 319 ? 12.369 -26.697 81.914 1.00 73.53 319 LEU A CA 1
ATOM 2045 C C . LEU A 1 319 ? 13.592 -27.507 82.336 1.00 72.55 319 LEU A C 1
ATOM 2046 O O . LEU A 1 319 ? 13.787 -27.784 83.519 1.00 73.01 319 LEU A O 1
ATOM 2051 N N . TYR A 1 320 ? 14.411 -27.891 81.361 1.00 70.30 320 TYR A N 1
ATOM 2052 C CA . TYR A 1 320 ? 15.604 -28.679 81.640 1.00 68.67 320 TYR A CA 1
ATOM 2053 C C . TYR A 1 320 ? 16.723 -27.864 82.280 1.00 68.59 320 TYR A C 1
ATOM 2054 O O . TYR A 1 320 ? 17.199 -26.880 81.712 1.00 68.56 320 TYR A O 1
ATOM 2063 N N . LEU A 1 321 ? 17.134 -28.286 83.470 1.00 67.99 321 LEU A N 1
ATOM 2064 C CA . LEU A 1 321 ? 18.205 -27.625 84.202 1.00 66.62 321 LEU A CA 1
ATOM 2065 C C . LEU A 1 321 ? 19.411 -28.555 84.245 1.00 66.58 321 LEU A C 1
ATOM 2066 O O . LEU A 1 321 ? 19.266 -29.766 84.409 1.00 67.32 321 LEU A O 1
ATOM 2071 N N . TYR A 1 322 ? 20.600 -27.987 84.089 1.00 66.27 322 TYR A N 1
ATOM 2072 C CA . TYR A 1 322 ? 21.828 -28.768 84.109 1.00 67.85 322 TYR A CA 1
ATOM 2073 C C . TYR A 1 322 ? 22.779 -28.112 85.102 1.00 68.27 322 TYR A C 1
ATOM 2074 O O . TYR A 1 322 ? 23.701 -27.395 84.716 1.00 68.38 322 TYR A O 1
ATOM 2083 N N . SER A 1 323 ? 22.534 -28.363 86.387 1.00 68.67 323 SER A N 1
ATOM 2084 C CA . SER A 1 323 ? 23.332 -27.796 87.472 1.00 70.85 323 SER A CA 1
ATOM 2085 C C . SER A 1 323 ? 24.815 -28.133 87.388 1.00 71.56 323 SER A C 1
ATOM 2086 O O . SER A 1 323 ? 25.219 -29.036 86.657 1.00 71.57 323 SER A O 1
ATOM 2089 N N . ALA A 1 324 ? 25.620 -27.396 88.147 1.00 73.12 324 ALA A N 1
ATOM 2090 C CA . ALA A 1 324 ? 27.061 -27.614 88.176 1.00 75.01 324 ALA A CA 1
ATOM 2091 C C . ALA A 1 324 ? 27.340 -29.007 88.724 1.00 76.93 324 ALA A C 1
ATOM 2092 O O . ALA A 1 324 ? 28.240 -29.703 88.251 1.00 77.11 324 ALA A O 1
ATOM 2094 N N . LYS A 1 325 ? 26.562 -29.407 89.725 1.00 78.95 325 LYS A N 1
ATOM 2095 C CA . LYS A 1 325 ? 26.719 -30.723 90.330 1.00 80.77 325 LYS A CA 1
ATOM 2096 C C . LYS A 1 325 ? 26.513 -31.801 89.274 1.00 80.80 325 LYS A C 1
ATOM 2097 O O . LYS A 1 325 ? 27.386 -32.637 89.049 1.00 82.23 325 LYS A O 1
ATOM 2103 N N . ALA A 1 326 ? 25.353 -31.770 88.625 1.00 79.66 326 ALA A N 1
ATOM 2104 C CA . ALA A 1 326 ? 25.026 -32.746 87.593 1.00 79.32 326 ALA A CA 1
ATOM 2105 C C . ALA A 1 326 ? 26.129 -32.850 86.543 1.00 79.00 326 ALA A C 1
ATOM 2106 O O . ALA A 1 326 ? 26.271 -33.879 85.881 1.00 78.49 326 ALA A O 1
ATOM 2108 N N . GLN A 1 327 ? 26.910 -31.785 86.395 1.00 78.68 327 GLN A N 1
ATOM 2109 C CA . GLN A 1 327 ? 27.993 -31.769 85.420 1.00 78.97 327 GLN A CA 1
ATOM 2110 C C . GLN A 1 327 ? 29.252 -32.426 85.974 1.00 80.02 327 GLN A C 1
ATOM 2111 O O . GLN A 1 327 ? 30.010 -33.055 85.236 1.00 79.53 327 GLN A O 1
ATOM 2117 N N . VAL A 1 328 ? 29.472 -32.277 87.276 1.00 81.59 328 VAL A N 1
ATOM 2118 C CA . VAL A 1 328 ? 30.641 -32.870 87.913 1.00 83.51 328 VAL A CA 1
ATOM 2119 C C . VAL A 1 328 ? 30.353 -34.315 88.306 1.00 84.38 328 VAL A C 1
ATOM 2120 O O . VAL A 1 328 ? 31.233 -35.171 88.230 1.00 85.03 328 VAL A O 1
ATOM 2124 N N . SER A 1 329 ? 29.116 -34.584 88.717 1.00 86.26 329 SER A N 1
ATOM 2125 C CA . SER A 1 329 ? 28.716 -35.931 89.114 1.00 86.82 329 SER A CA 1
ATOM 2126 C C . SER A 1 329 ? 28.376 -36.770 87.883 1.00 87.60 329 SER A C 1
ATOM 2127 O O . SER A 1 329 ? 27.790 -37.847 87.991 1.00 88.49 329 SER A O 1
ATOM 2130 N N . GLY A 1 330 ? 28.741 -36.253 86.715 1.00 88.46 330 GLY A N 1
ATOM 2131 C CA . GLY A 1 330 ? 28.509 -36.953 85.464 1.00 90.08 330 GLY A CA 1
ATOM 2132 C C . GLY A 1 330 ? 27.111 -37.447 85.130 1.00 91.13 330 GLY A C 1
ATOM 2133 O O . GLY A 1 330 ? 26.973 -38.454 84.436 1.00 91.74 330 GLY A O 1
ATOM 2134 N N . GLN A 1 331 ? 26.073 -36.766 85.604 1.00 91.70 331 GLN A N 1
ATOM 2135 C CA . GLN A 1 331 ? 24.714 -37.194 85.286 1.00 93.44 331 GLN A CA 1
ATOM 2136 C C . GLN A 1 331 ? 24.054 -36.207 84.325 1.00 92.68 331 GLN A C 1
ATOM 2137 O O . GLN A 1 331 ? 24.538 -35.092 84.142 1.00 92.18 331 GLN A O 1
ATOM 2143 N N . SER A 1 332 ? 22.949 -36.624 83.715 1.00 92.60 332 SER A N 1
ATOM 2144 C CA . SER A 1 332 ? 22.232 -35.787 82.756 1.00 92.10 332 SER A CA 1
ATOM 2145 C C . SER A 1 332 ? 21.414 -34.670 83.400 1.00 91.69 332 SER A C 1
ATOM 2146 O O . SER A 1 332 ? 21.248 -34.623 84.620 1.00 91.80 332 SER A O 1
ATOM 2149 N N . ALA A 1 333 ? 20.905 -33.771 82.559 1.00 90.27 333 ALA A N 1
ATOM 2150 C CA . ALA A 1 333 ? 20.090 -32.650 83.015 1.00 88.67 333 ALA A CA 1
ATOM 2151 C C . ALA A 1 333 ? 18.675 -33.138 83.313 1.00 87.75 333 ALA A C 1
ATOM 2152 O O . ALA A 1 333 ? 18.167 -34.037 82.642 1.00 87.83 333 ALA A O 1
ATOM 2154 N N . ARG A 1 334 ? 18.045 -32.538 84.318 1.00 86.25 334 ARG A N 1
ATOM 2155 C CA . ARG A 1 334 ? 16.693 -32.913 84.724 1.00 84.76 334 ARG A CA 1
ATOM 2156 C C . ARG A 1 334 ? 15.664 -31.882 84.274 1.00 83.18 334 ARG A C 1
ATOM 2157 O O . ARG A 1 334 ? 15.992 -30.715 84.068 1.00 82.98 334 ARG A O 1
ATOM 2165 N N . LYS A 1 335 ? 14.416 -32.318 84.125 1.00 81.35 335 LYS A N 1
ATOM 2166 C CA . LYS A 1 335 ? 13.337 -31.418 83.735 1.00 79.58 335 LYS A CA 1
ATOM 2167 C C . LYS A 1 335 ? 12.521 -31.119 84.987 1.00 79.18 335 LYS A C 1
ATOM 2168 O O . LYS A 1 335 ? 11.553 -31.817 85.294 1.00 79.83 335 LYS A O 1
ATOM 2174 N N . MET A 1 336 ? 12.924 -30.075 85.703 1.00 78.76 336 MET A N 1
ATOM 2175 C CA . MET A 1 336 ? 12.267 -29.676 86.943 1.00 77.68 336 MET A CA 1
ATOM 2176 C C . MET A 1 336 ? 11.286 -28.521 86.794 1.00 76.74 336 MET A C 1
ATOM 2177 O O . MET A 1 336 ? 11.209 -27.866 85.755 1.00 75.88 336 MET A O 1
ATOM 2182 N N . ARG A 1 337 ? 10.543 -28.282 87.867 1.00 76.43 337 ARG A N 1
ATOM 2183 C CA . ARG A 1 337 ? 9.582 -27.195 87.931 1.00 75.79 337 ARG A CA 1
ATOM 2184 C C . ARG A 1 337 ? 10.362 -26.066 88.594 1.00 75.06 337 ARG A C 1
ATOM 2185 O O . ARG A 1 337 ? 10.974 -26.271 89.641 1.00 76.19 337 ARG A O 1
ATOM 2193 N N . LEU A 1 338 ? 10.361 -24.886 87.981 1.00 73.50 338 LEU A N 1
ATOM 2194 C CA . LEU A 1 338 ? 11.098 -23.749 88.525 1.00 72.19 338 LEU A CA 1
ATOM 2195 C C . LEU A 1 338 ? 10.949 -23.599 90.035 1.00 72.43 338 LEU A C 1
ATOM 2196 O O . LEU A 1 338 ? 11.944 -23.480 90.751 1.00 71.16 338 LEU A O 1
ATOM 2201 N N . GLY A 1 339 ? 9.709 -23.600 90.515 1.00 73.44 339 GLY A N 1
ATOM 2202 C CA . GLY A 1 339 ? 9.472 -23.468 91.942 1.00 75.79 339 GLY A CA 1
ATOM 2203 C C . GLY A 1 339 ? 10.251 -24.501 92.734 1.00 77.62 339 GLY A C 1
ATOM 2204 O O . GLY A 1 339 ? 10.904 -24.175 93.727 1.00 76.66 339 GLY A O 1
ATOM 2205 N N . ASP A 1 340 ? 10.182 -25.752 92.288 1.00 79.27 340 ASP A N 1
ATOM 2206 C CA . ASP A 1 340 ? 10.885 -26.852 92.940 1.00 81.91 340 ASP A CA 1
ATOM 2207 C C . ASP A 1 340 ? 12.394 -26.646 92.888 1.00 83.53 340 ASP A C 1
ATOM 2208 O O . ASP A 1 340 ? 13.105 -26.950 93.847 1.00 83.58 340 ASP A O 1
ATOM 2213 N N . ALA A 1 341 ? 12.876 -26.132 91.761 1.00 85.02 341 ALA A N 1
ATOM 2214 C CA . ALA A 1 341 ? 14.301 -25.888 91.573 1.00 86.24 341 ALA A CA 1
ATOM 2215 C C . ALA A 1 341 ? 14.857 -24.954 92.641 1.00 87.03 341 ALA A C 1
ATOM 2216 O O . ALA A 1 341 ? 15.954 -25.172 93.157 1.00 87.05 341 ALA A O 1
ATOM 2218 N N . VAL A 1 342 ? 14.097 -23.913 92.967 1.00 87.91 342 VAL A N 1
ATOM 2219 C CA . VAL A 1 342 ? 14.518 -22.943 93.971 1.00 88.87 342 VAL A CA 1
ATOM 2220 C C . VAL A 1 342 ? 14.411 -23.533 95.376 1.00 89.32 342 VAL A C 1
ATOM 2221 O O . VAL A 1 342 ? 15.256 -23.271 96.234 1.00 89.09 342 VAL A O 1
ATOM 2225 N N . GLU A 1 343 ? 13.368 -24.328 95.600 1.00 89.18 343 GLU A N 1
ATOM 2226 C CA . GLU A 1 343 ? 13.144 -24.971 96.892 1.00 89.19 343 GLU A CA 1
ATOM 2227 C C . GLU A 1 343 ? 14.374 -25.766 97.313 1.00 88.27 343 GLU A C 1
ATOM 2228 O O . GLU A 1 343 ? 14.987 -25.493 98.346 1.00 89.14 343 GLU A O 1
ATOM 2234 N N . GLN A 1 344 ? 14.724 -26.751 96.495 1.00 86.10 344 GLN A N 1
ATOM 2235 C CA . GLN A 1 344 ? 15.865 -27.617 96.752 1.00 84.77 344 GLN A CA 1
ATOM 2236 C C . GLN A 1 344 ? 17.195 -26.871 96.818 1.00 84.35 344 GLN A C 1
ATOM 2237 O O . GLN A 1 344 ? 18.180 -27.393 97.338 1.00 84.56 344 GLN A O 1
ATOM 2243 N N . GLY A 1 345 ? 17.223 -25.650 96.295 1.00 83.98 345 GLY A N 1
ATOM 2244 C CA . GLY A 1 345 ? 18.446 -24.869 96.330 1.00 83.18 345 GLY A CA 1
ATOM 2245 C C . GLY A 1 345 ? 19.252 -24.896 95.045 1.00 83.01 345 GLY A C 1
ATOM 2246 O O . GLY A 1 345 ? 20.308 -24.264 94.964 1.00 82.61 345 GLY A O 1
ATOM 2247 N N . VAL A 1 346 ? 18.766 -25.626 94.044 1.00 82.34 346 VAL A N 1
ATOM 2248 C CA . VAL A 1 346 ? 19.453 -25.711 92.757 1.00 81.26 346 VAL A CA 1
ATOM 2249 C C . VAL A 1 346 ? 19.710 -24.291 92.263 1.00 80.45 346 VAL A C 1
ATOM 2250 O O . VAL A 1 346 ? 20.857 -23.886 92.067 1.00 79.22 346 VAL A O 1
ATOM 2254 N N . ILE A 1 347 ? 18.629 -23.543 92.065 1.00 80.33 347 ILE A N 1
ATOM 2255 C CA . ILE A 1 347 ? 18.718 -22.156 91.628 1.00 80.66 347 ILE A CA 1
ATOM 2256 C C . ILE A 1 347 ? 18.759 -21.295 92.888 1.00 80.78 347 ILE A C 1
ATOM 2257 O O . ILE A 1 347 ? 17.776 -21.212 93.624 1.00 81.49 347 ILE A O 1
ATOM 2262 N N . ASN A 1 348 ? 19.905 -20.666 93.127 1.00 81.06 348 ASN A N 1
ATOM 2263 C CA . ASN A 1 348 ? 20.122 -19.825 94.301 1.00 81.64 348 ASN A CA 1
ATOM 2264 C C . ASN A 1 348 ? 18.869 -19.143 94.854 1.00 80.60 348 ASN A C 1
ATOM 2265 O O . ASN A 1 348 ? 18.275 -19.621 95.820 1.00 81.19 348 ASN A O 1
ATOM 2270 N N . ASN A 1 349 ? 18.469 -18.031 94.242 1.00 79.01 349 ASN A N 1
ATOM 2271 C CA . ASN A 1 349 ? 17.301 -17.280 94.701 1.00 76.83 349 ASN A CA 1
ATOM 2272 C C . ASN A 1 349 ? 16.137 -17.255 93.710 1.00 76.03 349 ASN A C 1
ATOM 2273 O O . ASN A 1 349 ? 16.100 -18.035 92.759 1.00 75.85 349 ASN A O 1
ATOM 2278 N N . THR A 1 350 ? 15.185 -16.354 93.945 1.00 75.05 350 THR A N 1
ATOM 2279 C CA . THR A 1 350 ? 14.015 -16.226 93.082 1.00 74.69 350 THR A CA 1
ATOM 2280 C C . THR A 1 350 ? 14.175 -15.136 92.026 1.00 74.40 350 THR A C 1
ATOM 2281 O O . THR A 1 350 ? 13.472 -15.138 91.016 1.00 74.61 350 THR A O 1
ATOM 2285 N N . VAL A 1 351 ? 15.087 -14.197 92.263 1.00 73.56 351 VAL A N 1
ATOM 2286 C CA . VAL A 1 351 ? 15.330 -13.131 91.296 1.00 72.36 351 VAL A CA 1
ATOM 2287 C C . VAL A 1 351 ? 15.906 -13.803 90.057 1.00 71.44 351 VAL A C 1
ATOM 2288 O O . VAL A 1 351 ? 15.534 -13.494 88.925 1.00 70.54 351 VAL A O 1
ATOM 2292 N N . LEU A 1 352 ? 16.817 -14.736 90.300 1.00 70.04 352 LEU A N 1
ATOM 2293 C CA . LEU A 1 352 ? 17.465 -15.490 89.243 1.00 68.93 352 LEU A CA 1
ATOM 2294 C C . LEU A 1 352 ? 16.419 -16.423 88.640 1.00 68.67 352 LEU A C 1
ATOM 2295 O O . LEU A 1 352 ? 16.388 -16.648 87.431 1.00 69.86 352 LEU A O 1
ATOM 2300 N N . GLY A 1 353 ? 15.557 -16.955 89.500 1.00 66.49 353 GLY A N 1
ATOM 2301 C CA . GLY A 1 353 ? 14.522 -17.865 89.052 1.00 63.22 353 GLY A CA 1
ATOM 2302 C C . GLY A 1 353 ? 13.486 -17.198 88.175 1.00 61.71 353 GLY A C 1
ATOM 2303 O O . GLY A 1 353 ? 12.994 -17.801 87.221 1.00 61.00 353 GLY A O 1
ATOM 2304 N N . TYR A 1 354 ? 13.145 -15.954 88.494 1.00 60.74 354 TYR A N 1
ATOM 2305 C CA . TYR A 1 354 ? 12.156 -15.233 87.707 1.00 60.29 354 TYR A CA 1
ATOM 2306 C C . TYR A 1 354 ? 12.677 -15.029 86.298 1.00 59.72 354 TYR A C 1
ATOM 2307 O O . TYR A 1 354 ? 12.024 -15.407 85.324 1.00 59.61 354 TYR A O 1
ATOM 2316 N N . PHE A 1 355 ? 13.858 -14.430 86.197 1.00 58.02 355 PHE A N 1
ATOM 2317 C CA . PHE A 1 355 ? 14.460 -14.174 84.901 1.00 57.64 355 PHE A CA 1
ATOM 2318 C C . PHE A 1 355 ? 14.674 -15.444 84.092 1.00 57.50 355 PHE A C 1
ATOM 2319 O O . PHE A 1 355 ? 14.494 -15.438 82.875 1.00 58.53 355 PHE A O 1
ATOM 2327 N N . ILE A 1 356 ? 15.046 -16.536 84.753 1.00 55.98 356 ILE A N 1
ATOM 2328 C CA . ILE A 1 356 ? 15.241 -17.791 84.036 1.00 55.46 356 ILE A CA 1
ATOM 2329 C C . ILE A 1 356 ? 13.912 -18.200 83.404 1.00 54.99 356 ILE A C 1
ATOM 2330 O O . ILE A 1 356 ? 13.881 -18.769 82.315 1.00 55.06 356 ILE A O 1
ATOM 2335 N N . GLY A 1 357 ? 12.816 -17.896 84.092 1.00 55.71 357 GLY A N 1
ATOM 2336 C CA . GLY A 1 357 ? 11.498 -18.233 83.581 1.00 55.75 357 GLY A CA 1
ATOM 2337 C C . GLY A 1 357 ? 11.093 -17.327 82.433 1.00 55.18 357 GLY A C 1
ATOM 2338 O O . GLY A 1 357 ? 10.614 -17.793 81.396 1.00 55.11 357 GLY A O 1
ATOM 2339 N N . ARG A 1 358 ? 11.277 -16.025 82.624 1.00 53.85 358 ARG A N 1
ATOM 2340 C CA . ARG A 1 358 ? 10.946 -15.046 81.597 1.00 53.26 358 ARG A CA 1
ATOM 2341 C C . ARG A 1 358 ? 11.776 -15.314 80.342 1.00 52.35 358 ARG A C 1
ATOM 2342 O O . ARG A 1 358 ? 11.281 -15.181 79.220 1.00 50.92 358 ARG A O 1
ATOM 2350 N N . ILE A 1 359 ? 13.039 -15.686 80.539 1.00 50.34 359 ILE A N 1
ATOM 2351 C CA . ILE A 1 359 ? 13.931 -15.998 79.427 1.00 47.90 359 ILE A CA 1
ATOM 2352 C C . ILE A 1 359 ? 13.360 -17.194 78.678 1.00 49.73 359 ILE A C 1
ATOM 2353 O O . ILE A 1 359 ? 13.225 -17.169 77.451 1.00 50.23 359 ILE A O 1
ATOM 2358 N N . TYR A 1 360 ? 13.023 -18.242 79.423 1.00 49.48 360 TYR A N 1
ATOM 2359 C CA . TYR A 1 360 ? 12.454 -19.440 78.823 1.00 51.19 360 TYR A CA 1
ATOM 2360 C C . TYR A 1 360 ? 11.247 -19.064 77.976 1.00 51.40 360 TYR A C 1
ATOM 2361 O O . TYR A 1 360 ? 11.113 -19.509 76.836 1.00 53.45 360 TYR A O 1
ATOM 2370 N N . LEU A 1 361 ? 10.367 -18.246 78.545 1.00 49.93 361 LEU A N 1
ATOM 2371 C CA . LEU A 1 361 ? 9.167 -17.816 77.845 1.00 48.94 361 LEU A CA 1
ATOM 2372 C C . LEU A 1 361 ? 9.494 -17.026 76.581 1.00 48.19 361 LEU A C 1
ATOM 2373 O O . LEU A 1 361 ? 8.855 -17.214 75.548 1.00 47.87 361 LEU A O 1
ATOM 2378 N N . TYR A 1 362 ? 10.492 -16.151 76.655 1.00 48.06 362 TYR A N 1
ATOM 2379 C CA . TYR A 1 362 ? 10.872 -15.356 75.494 1.00 46.74 362 TYR A CA 1
ATOM 2380 C C . TYR A 1 362 ? 11.356 -16.223 74.334 1.00 47.37 362 TYR A C 1
ATOM 2381 O O . TYR A 1 362 ? 10.814 -16.163 73.230 1.00 46.17 362 TYR A O 1
ATOM 2390 N N . LEU A 1 363 ? 12.388 -17.019 74.592 1.00 47.96 363 LEU A N 1
ATOM 2391 C CA . LEU A 1 363 ? 12.966 -17.899 73.586 1.00 48.13 363 LEU A CA 1
ATOM 2392 C C . LEU A 1 363 ? 11.905 -18.807 72.971 1.00 50.85 363 LEU A C 1
ATOM 2393 O O . LEU A 1 363 ? 11.891 -19.045 71.762 1.00 51.85 363 LEU A O 1
ATOM 2398 N N . THR A 1 364 ? 11.014 -19.309 73.817 1.00 52.10 364 THR A N 1
ATOM 2399 C CA . THR A 1 364 ? 9.939 -20.189 73.382 1.00 53.67 364 THR A CA 1
ATOM 2400 C C . THR A 1 364 ? 8.974 -19.471 72.445 1.00 53.64 364 THR A C 1
ATOM 2401 O O . THR A 1 364 ? 8.617 -19.987 71.386 1.00 54.81 364 THR A O 1
ATOM 2405 N N . LYS A 1 365 ? 8.553 -18.279 72.851 1.00 52.52 365 LYS A N 1
ATOM 2406 C CA . LYS A 1 365 ? 7.619 -17.477 72.074 1.00 54.43 365 LYS A CA 1
ATOM 2407 C C . LYS A 1 365 ? 8.181 -17.098 70.706 1.00 54.61 365 LYS A C 1
ATOM 2408 O O . LYS A 1 365 ? 7.442 -17.000 69.725 1.00 54.50 365 LYS A O 1
ATOM 2414 N N . VAL A 1 366 ? 9.493 -16.898 70.644 1.00 52.82 366 VAL A N 1
ATOM 2415 C CA . VAL A 1 366 ? 10.152 -16.516 69.403 1.00 52.23 366 VAL A CA 1
ATOM 2416 C C . VAL A 1 366 ? 10.337 -17.676 68.422 1.00 51.19 366 VAL A C 1
ATOM 2417 O O . VAL A 1 366 ? 10.527 -17.458 67.226 1.00 48.27 366 VAL A O 1
ATOM 2421 N N . GLY A 1 367 ? 10.279 -18.906 68.923 1.00 52.52 367 GLY A N 1
ATOM 2422 C CA . GLY A 1 367 ? 10.429 -20.049 68.040 1.00 52.65 367 GLY A CA 1
ATOM 2423 C C . GLY A 1 367 ? 11.403 -21.127 68.477 1.00 54.47 367 GLY A C 1
ATOM 2424 O O . GLY A 1 367 ? 11.564 -22.127 67.777 1.00 55.30 367 GLY A O 1
ATOM 2425 N N . ILE A 1 368 ? 12.057 -20.942 69.619 1.00 56.10 368 ILE A N 1
ATOM 2426 C CA . ILE A 1 368 ? 13.008 -21.940 70.103 1.00 57.65 368 ILE A CA 1
ATOM 2427 C C . ILE A 1 368 ? 12.235 -23.158 70.613 1.00 58.60 368 ILE A C 1
ATOM 2428 O O . ILE A 1 368 ? 11.242 -23.012 71.327 1.00 59.35 368 ILE A O 1
ATOM 2433 N N . SER A 1 369 ? 12.693 -24.353 70.242 1.00 59.62 369 SER A N 1
ATOM 2434 C CA . SER A 1 369 ? 12.043 -25.603 70.647 1.00 60.17 369 SER A CA 1
ATOM 2435 C C . SER A 1 369 ? 12.374 -26.012 72.080 1.00 60.20 369 SER A C 1
ATOM 2436 O O . SER A 1 369 ? 13.541 -26.170 72.436 1.00 61.30 369 SER A O 1
ATOM 2439 N N . PRO A 1 370 ? 11.342 -26.205 72.919 1.00 61.01 370 PRO A N 1
ATOM 2440 C CA . PRO A 1 370 ? 11.509 -26.601 74.321 1.00 62.28 370 PRO A CA 1
ATOM 2441 C C . PRO A 1 370 ? 12.359 -27.860 74.483 1.00 63.79 370 PRO A C 1
ATOM 2442 O O . PRO A 1 370 ? 13.084 -28.012 75.467 1.00 63.74 370 PRO A O 1
ATOM 2446 N N . ASP A 1 371 ? 12.258 -28.758 73.509 1.00 65.80 371 ASP A N 1
ATOM 2447 C CA . ASP A 1 371 ? 13.001 -30.014 73.527 1.00 68.05 371 ASP A CA 1
ATOM 2448 C C . ASP A 1 371 ? 14.473 -29.821 73.172 1.00 67.50 371 ASP A C 1
ATOM 2449 O O . ASP A 1 371 ? 15.276 -30.747 73.297 1.00 68.17 371 ASP A O 1
ATOM 2454 N N . LYS A 1 372 ? 14.824 -28.617 72.730 1.00 65.06 372 LYS A N 1
ATOM 2455 C CA . LYS A 1 372 ? 16.202 -28.313 72.361 1.00 62.56 372 LYS A CA 1
ATOM 2456 C C . LYS A 1 372 ? 16.678 -27.080 73.123 1.00 61.08 372 LYS A C 1
ATOM 2457 O O . LYS A 1 372 ? 17.537 -26.332 72.649 1.00 60.92 372 LYS A O 1
ATOM 2463 N N . LEU A 1 373 ? 16.112 -26.883 74.311 1.00 58.36 373 LEU A N 1
ATOM 2464 C CA . LEU A 1 373 ? 16.447 -25.748 75.163 1.00 54.50 373 LEU A CA 1
ATOM 2465 C C . LEU A 1 373 ? 16.704 -26.202 76.597 1.00 55.30 373 LEU A C 1
ATOM 2466 O O . LEU A 1 373 ? 15.966 -27.025 77.140 1.00 56.74 373 LEU A O 1
ATOM 2471 N N . ARG A 1 374 ? 17.752 -25.660 77.209 1.00 55.55 374 ARG A N 1
ATOM 2472 C CA . ARG A 1 374 ? 18.104 -26.009 78.582 1.00 54.86 374 ARG A CA 1
ATOM 2473 C C . ARG A 1 374 ? 18.923 -24.878 79.196 1.00 56.61 374 ARG A C 1
ATOM 2474 O O . ARG A 1 374 ? 19.529 -24.082 78.477 1.00 57.27 374 ARG A O 1
ATOM 2482 N N . PHE A 1 375 ? 18.944 -24.815 80.524 1.00 56.64 375 PHE A N 1
ATOM 2483 C CA . PHE A 1 375 ? 19.715 -23.798 81.233 1.00 57.31 375 PHE A CA 1
ATOM 2484 C C . PHE A 1 375 ? 20.849 -24.482 81.986 1.00 57.55 375 PHE A C 1
ATOM 2485 O O . PHE A 1 375 ? 20.606 -25.262 82.904 1.00 59.19 375 PHE A O 1
ATOM 2493 N N . ARG A 1 376 ? 22.087 -24.192 81.596 1.00 58.16 376 ARG A N 1
ATOM 2494 C CA . ARG A 1 376 ? 23.248 -24.800 82.239 1.00 58.46 376 ARG A CA 1
ATOM 2495 C C . ARG A 1 376 ? 23.969 -23.848 83.182 1.00 59.32 376 ARG A C 1
ATOM 2496 O O . ARG A 1 376 ? 24.305 -22.723 82.811 1.00 59.10 376 ARG A O 1
ATOM 2504 N N . GLN A 1 377 ? 24.213 -24.316 84.401 1.00 61.11 377 GLN A N 1
ATOM 2505 C CA . GLN A 1 377 ? 24.899 -23.522 85.414 1.00 63.12 377 GLN A CA 1
ATOM 2506 C C . GLN A 1 377 ? 26.410 -23.648 85.254 1.00 64.05 377 GLN A C 1
ATOM 2507 O O . GLN A 1 377 ? 26.915 -24.700 84.870 1.00 62.68 377 GLN A O 1
ATOM 2513 N N . HIS A 1 378 ? 27.129 -22.571 85.543 1.00 66.56 378 HIS A N 1
ATOM 2514 C CA . HIS A 1 378 ? 28.578 -22.591 85.421 1.00 70.61 378 HIS A CA 1
ATOM 2515 C C . HIS A 1 378 ? 29.224 -23.414 86.522 1.00 74.33 378 HIS A C 1
ATOM 2516 O O . HIS A 1 378 ? 28.614 -23.679 87.557 1.00 75.65 378 HIS A O 1
ATOM 2523 N N . MET A 1 379 ? 30.465 -23.819 86.280 1.00 78.75 379 MET A N 1
ATOM 2524 C CA . MET A 1 379 ? 31.231 -24.604 87.236 1.00 82.01 379 MET A CA 1
ATOM 2525 C C . MET A 1 379 ? 32.012 -23.616 88.099 1.00 83.51 379 MET A C 1
ATOM 2526 O O . MET A 1 379 ? 31.988 -22.414 87.841 1.00 84.00 379 MET A O 1
ATOM 2531 N N . GLU A 1 380 ? 32.712 -24.121 89.109 1.00 86.28 380 GLU A N 1
ATOM 2532 C CA . GLU A 1 380 ? 33.478 -23.265 90.009 1.00 88.28 380 GLU A CA 1
ATOM 2533 C C . GLU A 1 380 ? 34.390 -22.265 89.302 1.00 88.55 380 GLU A C 1
ATOM 2534 O O . GLU A 1 380 ? 34.184 -21.057 89.407 1.00 89.29 380 GLU A O 1
ATOM 2540 N N . ASN A 1 381 ? 35.395 -22.759 88.586 1.00 89.38 381 ASN A N 1
ATOM 2541 C CA . ASN A 1 381 ? 36.324 -21.870 87.893 1.00 91.02 381 ASN A CA 1
ATOM 2542 C C . ASN A 1 381 ? 35.967 -21.585 86.434 1.00 90.33 381 ASN A C 1
ATOM 2543 O O . ASN A 1 381 ? 36.839 -21.278 85.619 1.00 90.19 381 ASN A O 1
ATOM 2548 N N . GLU A 1 382 ? 34.682 -21.689 86.110 1.00 90.01 382 GLU A N 1
ATOM 2549 C CA . GLU A 1 382 ? 34.204 -21.406 84.759 1.00 89.23 382 GLU A CA 1
ATOM 2550 C C . GLU A 1 382 ? 33.677 -19.979 84.816 1.00 89.46 382 GLU A C 1
ATOM 2551 O O . GLU A 1 382 ? 33.565 -19.291 83.800 1.00 88.57 382 GLU A O 1
ATOM 2557 N N . MET A 1 383 ? 33.358 -19.561 86.037 1.00 90.05 383 MET A N 1
ATOM 2558 C CA . MET A 1 383 ? 32.835 -18.237 86.342 1.00 90.68 383 MET A CA 1
ATOM 2559 C C . MET A 1 383 ? 33.504 -17.134 85.533 1.00 91.17 383 MET A C 1
ATOM 2560 O O . MET A 1 383 ? 34.710 -17.179 85.287 1.00 91.40 383 MET A O 1
ATOM 2565 N N . ALA A 1 384 ? 32.717 -16.146 85.121 1.00 91.29 384 ALA A N 1
ATOM 2566 C CA . ALA A 1 384 ? 33.257 -15.016 84.378 1.00 90.80 384 ALA A CA 1
ATOM 2567 C C . ALA A 1 384 ? 34.029 -14.203 85.413 1.00 90.76 384 ALA A C 1
ATOM 2568 O O . ALA A 1 384 ? 33.687 -14.221 86.596 1.00 91.24 384 ALA A O 1
ATOM 2570 N N . HIS A 1 385 ? 35.065 -13.496 84.976 1.00 90.08 385 HIS A N 1
ATOM 2571 C CA . HIS A 1 385 ? 35.880 -12.704 85.893 1.00 90.09 385 HIS A CA 1
ATOM 2572 C C . HIS A 1 385 ? 35.062 -11.738 86.753 1.00 90.44 385 HIS A C 1
ATOM 2573 O O . HIS A 1 385 ? 35.549 -11.233 87.765 1.00 91.00 385 HIS A O 1
ATOM 2580 N N . TYR A 1 386 ? 33.816 -11.496 86.356 1.00 90.00 386 TYR A N 1
ATOM 2581 C CA . TYR A 1 386 ? 32.946 -10.572 87.080 1.00 88.31 386 TYR A CA 1
ATOM 2582 C C . TYR A 1 386 ? 31.788 -11.228 87.832 1.00 87.48 386 TYR A C 1
ATOM 2583 O O . TYR A 1 386 ? 31.077 -10.554 88.576 1.00 87.66 386 TYR A O 1
ATOM 2592 N N . ALA A 1 387 ? 31.605 -12.534 87.655 1.00 86.84 387 ALA A N 1
ATOM 2593 C CA . ALA A 1 387 ? 30.498 -13.236 88.307 1.00 86.33 387 ALA A CA 1
ATOM 2594 C C . ALA A 1 387 ? 30.877 -14.217 89.416 1.00 84.87 387 ALA A C 1
ATOM 2595 O O . ALA A 1 387 ? 32.040 -14.598 89.566 1.00 84.67 387 ALA A O 1
ATOM 2597 N N . CYS A 1 388 ? 29.868 -14.615 90.188 1.00 82.72 388 CYS A N 1
ATOM 2598 C CA . CYS A 1 388 ? 30.036 -15.563 91.284 1.00 81.29 388 CYS A CA 1
ATOM 2599 C C . CYS A 1 388 ? 29.160 -16.784 91.000 1.00 79.16 388 CYS A C 1
ATOM 2600 O O . CYS A 1 388 ? 29.511 -17.911 91.349 1.00 79.39 388 CYS A O 1
ATOM 2603 N N . ASP A 1 389 ? 28.014 -16.543 90.369 1.00 76.13 389 ASP A N 1
ATOM 2604 C CA . ASP A 1 389 ? 27.083 -17.606 89.992 1.00 74.54 389 ASP A CA 1
ATOM 2605 C C . ASP A 1 389 ? 26.508 -17.244 88.626 1.00 73.27 389 ASP A C 1
ATOM 2606 O O . ASP A 1 389 ? 26.486 -16.069 88.256 1.00 73.13 389 ASP A O 1
ATOM 2611 N N . CYS A 1 390 ? 26.046 -18.240 87.874 1.00 69.91 390 CYS A N 1
ATOM 2612 C CA . CYS A 1 390 ? 25.500 -17.968 86.551 1.00 67.71 390 CYS A CA 1
ATOM 2613 C C . CYS A 1 390 ? 24.788 -19.154 85.912 1.00 66.41 390 CYS A C 1
ATOM 2614 O O . CYS A 1 390 ? 25.076 -20.309 86.219 1.00 66.78 390 CYS A O 1
ATOM 2617 N N . TRP A 1 391 ? 23.845 -18.847 85.025 1.00 64.64 391 TRP A N 1
ATOM 2618 C CA . TRP A 1 391 ? 23.089 -19.859 84.295 1.00 63.87 391 TRP A CA 1
ATOM 2619 C C . TRP A 1 391 ? 22.932 -19.383 82.856 1.00 61.95 391 TRP A C 1
ATOM 2620 O O . TRP A 1 391 ? 22.528 -18.245 82.610 1.00 63.46 391 TRP A O 1
ATOM 2631 N N . ASP A 1 392 ? 23.255 -20.256 81.910 1.00 58.57 392 ASP A N 1
ATOM 2632 C CA . ASP A 1 392 ? 23.151 -19.918 80.498 1.00 56.10 392 ASP A CA 1
ATOM 2633 C C . ASP A 1 392 ? 22.037 -20.696 79.825 1.00 54.63 392 ASP A C 1
ATOM 2634 O O . ASP A 1 392 ? 21.838 -21.880 80.097 1.00 54.73 392 ASP A O 1
ATOM 2639 N N . ALA A 1 393 ? 21.306 -20.019 78.950 1.00 53.26 393 ALA A N 1
ATOM 2640 C CA . ALA A 1 393 ? 20.242 -20.662 78.200 1.00 52.43 393 ALA A CA 1
ATOM 2641 C C . ALA A 1 393 ? 20.943 -21.177 76.952 1.00 51.74 393 ALA A C 1
ATOM 2642 O O . ALA A 1 393 ? 21.349 -20.396 76.090 1.00 50.93 393 ALA A O 1
ATOM 2644 N N . GLU A 1 394 ? 21.117 -22.490 76.875 1.00 52.27 394 GLU A N 1
ATOM 2645 C CA . GLU A 1 394 ? 21.784 -23.096 75.730 1.00 52.93 394 GLU A CA 1
ATOM 2646 C C . GLU A 1 394 ? 20.758 -23.784 74.839 1.00 52.59 394 GLU A C 1
ATOM 2647 O O . GLU A 1 394 ? 19.792 -24.375 75.329 1.00 52.26 394 GLU A O 1
ATOM 2653 N N . SER A 1 395 ? 20.966 -23.699 73.529 1.00 50.91 395 SER A N 1
ATOM 2654 C CA . SER A 1 395 ? 20.063 -24.336 72.582 1.00 50.49 395 SER A CA 1
ATOM 2655 C C . SER A 1 395 ? 20.801 -25.444 71.835 1.00 52.86 395 SER A C 1
ATOM 2656 O O . SER A 1 395 ? 21.980 -25.308 71.502 1.00 52.25 395 SER A O 1
ATOM 2659 N N . LYS A 1 396 ? 20.101 -26.545 71.589 1.00 54.63 396 LYS A N 1
ATOM 2660 C CA . LYS A 1 396 ? 20.675 -27.684 70.885 1.00 57.47 396 LYS A CA 1
ATOM 2661 C C . LYS A 1 396 ? 20.670 -27.358 69.389 1.00 57.90 396 LYS A C 1
ATOM 2662 O O . LYS A 1 396 ? 19.607 -27.232 68.776 1.00 57.56 396 LYS A O 1
ATOM 2668 N N . THR A 1 397 ? 21.857 -27.212 68.807 1.00 56.29 397 THR A N 1
ATOM 2669 C CA . THR A 1 397 ? 21.972 -26.889 67.389 1.00 55.70 397 THR A CA 1
ATOM 2670 C C . THR A 1 397 ? 22.923 -27.845 66.680 1.00 57.04 397 THR A C 1
ATOM 2671 O O . THR A 1 397 ? 23.480 -28.753 67.299 1.00 55.63 397 THR A O 1
ATOM 2675 N N . SER A 1 398 ? 23.111 -27.630 65.381 1.00 56.92 398 SER A N 1
ATOM 2676 C CA . SER A 1 398 ? 24.005 -28.469 64.597 1.00 56.22 398 SER A CA 1
ATOM 2677 C C . SER A 1 398 ? 25.434 -28.301 65.106 1.00 57.09 398 SER A C 1
ATOM 2678 O O . SER A 1 398 ? 26.329 -29.067 64.743 1.00 58.54 398 SER A O 1
ATOM 2681 N N . TYR A 1 399 ? 25.648 -27.288 65.942 1.00 55.83 399 TYR A N 1
ATOM 2682 C CA . TYR A 1 399 ? 26.967 -27.042 66.513 1.00 53.99 399 TYR A CA 1
ATOM 2683 C C . TYR A 1 399 ? 26.956 -27.493 67.969 1.00 53.73 399 TYR A C 1
ATOM 2684 O O . TYR A 1 399 ? 27.839 -27.135 68.749 1.00 54.21 399 TYR A O 1
ATOM 2693 N N . GLY A 1 400 ? 25.945 -28.278 68.327 1.00 54.36 400 GLY A N 1
ATOM 2694 C CA . GLY A 1 400 ? 25.829 -28.760 69.690 1.00 54.13 400 GLY A CA 1
ATOM 2695 C C . GLY A 1 400 ? 25.185 -27.719 70.583 1.00 55.99 400 GLY A C 1
ATOM 2696 O O . GLY A 1 400 ? 24.559 -26.775 70.094 1.00 55.77 400 GLY A O 1
ATOM 2697 N N . TRP A 1 401 ? 25.332 -27.886 71.894 1.00 55.96 401 TRP A N 1
ATOM 2698 C CA . TRP A 1 401 ? 24.755 -26.937 72.833 1.00 56.14 401 TRP A CA 1
ATOM 2699 C C . TRP A 1 401 ? 25.593 -25.671 72.883 1.00 56.79 401 TRP A C 1
ATOM 2700 O O . TRP A 1 401 ? 26.808 -25.725 73.071 1.00 59.46 401 TRP A O 1
ATOM 2711 N N . ILE A 1 402 ? 24.935 -24.530 72.704 1.00 56.35 402 ILE A N 1
ATOM 2712 C CA . ILE A 1 402 ? 25.611 -23.240 72.739 1.00 55.83 402 ILE A CA 1
ATOM 2713 C C . ILE A 1 402 ? 24.745 -22.244 73.501 1.00 54.12 402 ILE A C 1
ATOM 2714 O O . ILE A 1 402 ? 23.516 -22.280 73.408 1.00 52.86 402 ILE A O 1
ATOM 2719 N N . GLU A 1 403 ? 25.382 -21.357 74.258 1.00 52.82 403 GLU A N 1
ATOM 2720 C CA . GLU A 1 403 ? 24.635 -20.379 75.031 1.00 52.26 403 GLU A CA 1
ATOM 2721 C C . GLU A 1 403 ? 24.130 -19.260 74.129 1.00 51.23 403 GLU A C 1
ATOM 2722 O O . GLU A 1 403 ? 24.868 -18.735 73.294 1.00 49.60 403 GLU A O 1
ATOM 2728 N N . ILE A 1 404 ? 22.857 -18.916 74.289 1.00 50.42 404 ILE A N 1
ATOM 2729 C CA . ILE A 1 404 ? 22.250 -17.852 73.506 1.00 50.87 404 ILE A CA 1
ATOM 2730 C C . ILE A 1 404 ? 21.780 -16.754 74.456 1.00 52.30 404 ILE A C 1
ATOM 2731 O O . ILE A 1 404 ? 21.436 -15.647 74.033 1.00 53.89 404 ILE A O 1
ATOM 2736 N N . VAL A 1 405 ? 21.778 -17.076 75.747 1.00 51.08 405 VAL A N 1
ATOM 2737 C CA . VAL A 1 405 ? 21.380 -16.134 76.786 1.00 50.79 405 VAL A CA 1
ATOM 2738 C C . VAL A 1 405 ? 22.168 -16.411 78.061 1.00 51.14 405 VAL A C 1
ATOM 2739 O O . VAL A 1 405 ? 22.094 -17.503 78.627 1.00 49.67 405 VAL A O 1
ATOM 2743 N N . GLY A 1 406 ? 22.930 -15.422 78.505 1.00 52.42 406 GLY A N 1
ATOM 2744 C CA . GLY A 1 406 ? 23.698 -15.583 79.724 1.00 54.15 406 GLY A CA 1
ATOM 2745 C C . GLY A 1 406 ? 22.976 -14.875 80.854 1.00 56.25 406 GLY A C 1
ATOM 2746 O O . GLY A 1 406 ? 22.491 -13.762 80.672 1.00 55.52 406 GLY A O 1
ATOM 2747 N N . CYS A 1 407 ? 22.885 -15.516 82.014 1.00 57.73 407 CYS A N 1
ATOM 2748 C CA . CYS A 1 407 ? 22.212 -14.908 83.155 1.00 59.60 407 CYS A CA 1
ATOM 2749 C C . CYS A 1 407 ? 23.102 -15.049 84.385 1.00 61.75 407 CYS A C 1
ATOM 2750 O O . CYS A 1 407 ? 22.997 -16.027 85.126 1.00 61.91 407 CYS A O 1
ATOM 2753 N N . ALA A 1 408 ? 23.976 -14.063 84.592 1.00 63.70 408 ALA A N 1
ATOM 2754 C CA . ALA A 1 408 ? 24.913 -14.071 85.714 1.00 66.60 408 ALA A CA 1
ATOM 2755 C C . ALA A 1 408 ? 24.423 -13.333 86.956 1.00 69.51 408 ALA A C 1
ATOM 2756 O O . ALA A 1 408 ? 23.549 -12.468 86.884 1.00 69.72 408 ALA A O 1
ATOM 2758 N N . ASP A 1 409 ? 25.012 -13.684 88.096 1.00 72.93 409 ASP A N 1
ATOM 2759 C CA . ASP A 1 409 ? 24.669 -13.083 89.381 1.00 74.87 409 ASP A CA 1
ATOM 2760 C C . ASP A 1 409 ? 25.882 -12.330 89.925 1.00 76.36 409 ASP A C 1
ATOM 2761 O O . ASP A 1 409 ? 26.184 -12.376 91.118 1.00 77.20 409 ASP A O 1
ATOM 2766 N N . ARG A 1 410 ? 26.573 -11.634 89.029 1.00 77.90 410 ARG A N 1
ATOM 2767 C CA . ARG A 1 410 ? 27.760 -10.866 89.383 1.00 79.64 410 ARG A CA 1
ATOM 2768 C C . ARG A 1 410 ? 27.514 -9.877 90.519 1.00 80.91 410 ARG A C 1
ATOM 2769 O O . ARG A 1 410 ? 27.401 -8.677 90.285 1.00 82.23 410 ARG A O 1
ATOM 2777 N N . SER A 1 411 ? 27.463 -10.392 91.743 1.00 81.76 411 SER A N 1
ATOM 2778 C CA . SER A 1 411 ? 27.237 -9.607 92.955 1.00 82.18 411 SER A CA 1
ATOM 2779 C C . SER A 1 411 ? 27.449 -8.089 92.866 1.00 82.61 411 SER A C 1
ATOM 2780 O O . SER A 1 411 ? 26.676 -7.383 92.223 1.00 83.30 411 SER A O 1
ATOM 2783 N N . CYS A 1 412 ? 28.476 -7.589 93.551 1.00 83.41 412 CYS A N 1
ATOM 2784 C CA . CYS A 1 412 ? 28.789 -6.157 93.565 1.00 85.49 412 CYS A CA 1
ATOM 2785 C C . CYS A 1 412 ? 30.166 -5.886 92.972 1.00 83.94 412 CYS A C 1
ATOM 2786 O O . CYS A 1 412 ? 30.788 -4.863 93.258 1.00 84.03 412 CYS A O 1
ATOM 2789 N N . TYR A 1 413 ? 30.641 -6.809 92.145 1.00 82.87 413 TYR A N 1
ATOM 2790 C CA . TYR A 1 413 ? 31.949 -6.663 91.530 1.00 82.28 413 TYR A CA 1
ATOM 2791 C C . TYR A 1 413 ? 32.099 -5.314 90.820 1.00 81.98 413 TYR A C 1
ATOM 2792 O O . TYR A 1 413 ? 32.918 -4.473 91.207 1.00 81.50 413 TYR A O 1
ATOM 2801 N N . ASP A 1 414 ? 31.290 -5.112 89.789 1.00 82.01 414 ASP A N 1
ATOM 2802 C CA . ASP A 1 414 ? 31.348 -3.908 88.973 1.00 81.29 414 ASP A CA 1
ATOM 2803 C C . ASP A 1 414 ? 31.305 -2.570 89.678 1.00 80.73 414 ASP A C 1
ATOM 2804 O O . ASP A 1 414 ? 32.274 -1.822 89.619 1.00 80.74 414 ASP A O 1
ATOM 2809 N N . LEU A 1 415 ? 30.189 -2.271 90.338 1.00 79.77 415 LEU A N 1
ATOM 2810 C CA . LEU A 1 415 ? 30.014 -0.994 91.032 1.00 78.65 415 LEU A CA 1
ATOM 2811 C C . LEU A 1 415 ? 31.160 -0.630 91.964 1.00 79.48 415 LEU A C 1
ATOM 2812 O O . LEU A 1 415 ? 31.539 0.537 92.069 1.00 79.26 415 LEU A O 1
ATOM 2817 N N . SER A 1 416 ? 31.710 -1.631 92.641 1.00 79.73 416 SER A N 1
ATOM 2818 C CA . SER A 1 416 ? 32.815 -1.399 93.559 1.00 80.36 416 SER A CA 1
ATOM 2819 C C . SER A 1 416 ? 34.083 -1.017 92.803 1.00 80.28 416 SER A C 1
ATOM 2820 O O . SER A 1 416 ? 34.760 -0.055 93.162 1.00 79.08 416 SER A O 1
ATOM 2823 N N . CYS A 1 417 ? 34.401 -1.779 91.761 1.00 80.39 417 CYS A N 1
ATOM 2824 C CA . CYS A 1 417 ? 35.595 -1.533 90.957 1.00 80.88 417 CYS A CA 1
ATOM 2825 C C . CYS A 1 417 ? 35.674 -0.100 90.451 1.00 79.27 417 CYS A C 1
ATOM 2826 O O . CYS A 1 417 ? 36.694 0.572 90.614 1.00 79.24 417 CYS A O 1
ATOM 2829 N N . HIS A 1 418 ? 34.596 0.361 89.826 1.00 77.09 418 HIS A N 1
ATOM 2830 C CA . HIS A 1 418 ? 34.549 1.715 89.289 1.00 75.82 418 HIS A CA 1
ATOM 2831 C C . HIS A 1 418 ? 34.557 2.757 90.398 1.00 76.18 418 HIS A C 1
ATOM 2832 O O . HIS A 1 418 ? 35.141 3.832 90.250 1.00 75.28 418 HIS A O 1
ATOM 2839 N N . ALA A 1 419 ? 33.906 2.436 91.510 1.00 77.05 419 ALA A N 1
ATOM 2840 C CA . ALA A 1 419 ? 33.849 3.350 92.640 1.00 77.96 419 ALA A CA 1
ATOM 2841 C C . ALA A 1 419 ? 35.252 3.566 93.197 1.00 78.68 419 ALA A C 1
ATOM 2842 O O . ALA A 1 419 ? 35.677 4.701 93.411 1.00 79.54 419 ALA A O 1
ATOM 2844 N N . ARG A 1 420 ? 35.969 2.467 93.419 1.00 79.48 420 ARG A N 1
ATOM 2845 C CA . ARG A 1 420 ? 37.326 2.522 93.953 1.00 80.51 420 ARG A CA 1
ATOM 2846 C C . ARG A 1 420 ? 38.311 3.221 93.019 1.00 80.12 420 ARG A C 1
ATOM 2847 O O . ARG A 1 420 ? 39.136 4.019 93.463 1.00 80.04 420 ARG A O 1
ATOM 2855 N N . ALA A 1 421 ? 38.221 2.925 91.727 1.00 79.99 421 ALA A N 1
ATOM 2856 C CA . ALA A 1 421 ? 39.123 3.511 90.743 1.00 79.90 421 ALA A CA 1
ATOM 2857 C C . ALA A 1 421 ? 38.906 5.002 90.486 1.00 80.28 421 ALA A C 1
ATOM 2858 O O . ALA A 1 421 ? 39.868 5.760 90.364 1.00 79.78 421 ALA A O 1
ATOM 2860 N N . THR A 1 422 ? 37.647 5.422 90.406 1.00 80.58 422 THR A N 1
ATOM 2861 C CA . THR A 1 422 ? 37.328 6.822 90.139 1.00 81.94 422 THR A CA 1
ATOM 2862 C C . THR A 1 422 ? 37.190 7.665 91.399 1.00 83.09 422 THR A C 1
ATOM 2863 O O . THR A 1 422 ? 37.045 8.887 91.322 1.00 83.38 422 THR A O 1
ATOM 2867 N N . LYS A 1 423 ? 37.240 7.015 92.557 1.00 83.89 423 LYS A N 1
ATOM 2868 C CA . LYS A 1 423 ? 37.091 7.720 93.823 1.00 84.39 423 LYS A CA 1
ATOM 2869 C C . LYS A 1 423 ? 35.724 8.402 93.837 1.00 83.66 423 LYS A C 1
ATOM 2870 O O . LYS A 1 423 ? 35.583 9.538 94.294 1.00 84.02 423 LYS A O 1
ATOM 2876 N N . VAL A 1 424 ? 34.725 7.698 93.316 1.00 82.10 424 VAL A N 1
ATOM 2877 C CA . VAL A 1 424 ? 33.357 8.200 93.265 1.00 79.53 424 VAL A CA 1
ATOM 2878 C C . VAL A 1 424 ? 32.416 7.118 93.786 1.00 79.65 424 VAL A C 1
ATOM 2879 O O . VAL A 1 424 ? 32.230 6.082 93.149 1.00 79.23 424 VAL A O 1
ATOM 2883 N N . PRO A 1 425 ? 31.807 7.351 94.958 1.00 79.66 425 PRO A N 1
ATOM 2884 C CA . PRO A 1 425 ? 30.883 6.397 95.577 1.00 79.59 425 PRO A CA 1
ATOM 2885 C C . PRO A 1 425 ? 29.679 6.038 94.710 1.00 79.49 425 PRO A C 1
ATOM 2886 O O . PRO A 1 425 ? 29.092 6.897 94.055 1.00 79.29 425 PRO A O 1
ATOM 2890 N N . LEU A 1 426 ? 29.325 4.759 94.714 1.00 80.02 426 LEU A N 1
ATOM 2891 C CA . LEU A 1 426 ? 28.188 4.263 93.948 1.00 80.76 426 LEU A CA 1
ATOM 2892 C C . LEU A 1 426 ? 27.404 3.303 94.838 1.00 82.40 426 LEU A C 1
ATOM 2893 O O . LEU A 1 426 ? 27.579 2.085 94.758 1.00 82.78 426 LEU A O 1
ATOM 2898 N N . VAL A 1 427 ? 26.543 3.858 95.688 1.00 83.89 427 VAL A N 1
ATOM 2899 C CA . VAL A 1 427 ? 25.744 3.052 96.608 1.00 85.15 427 VAL A CA 1
ATOM 2900 C C . VAL A 1 427 ? 24.316 3.570 96.762 1.00 85.63 427 VAL A C 1
ATOM 2901 O O . VAL A 1 427 ? 23.912 4.519 96.092 1.00 86.61 427 VAL A O 1
ATOM 2905 N N . ALA A 1 428 ? 23.563 2.933 97.655 1.00 86.49 428 ALA A N 1
ATOM 2906 C CA . ALA A 1 428 ? 22.179 3.307 97.932 1.00 88.11 428 ALA A CA 1
ATOM 2907 C C . ALA A 1 428 ? 21.924 3.155 99.429 1.00 89.94 428 ALA A C 1
ATOM 2908 O O . ALA A 1 428 ? 22.778 2.650 100.154 1.00 90.53 428 ALA A O 1
ATOM 2910 N N . GLU A 1 429 ? 20.755 3.586 99.892 1.00 91.65 429 GLU A N 1
ATOM 2911 C CA . GLU A 1 429 ? 20.429 3.489 101.312 1.00 93.79 429 GLU A CA 1
ATOM 2912 C C . GLU A 1 429 ? 19.147 2.708 101.582 1.00 94.86 429 GLU A C 1
ATOM 2913 O O . GLU A 1 429 ? 18.275 2.606 100.720 1.00 95.68 429 GLU A O 1
ATOM 2919 N N . LYS A 1 430 ? 19.045 2.165 102.792 1.00 95.93 430 LYS A N 1
ATOM 2920 C CA . LYS A 1 430 ? 17.881 1.390 103.212 1.00 96.94 430 LYS A CA 1
ATOM 2921 C C . LYS A 1 430 ? 17.668 1.535 104.720 1.00 98.14 430 LYS A C 1
ATOM 2922 O O . LYS A 1 430 ? 18.627 1.546 105.492 1.00 99.30 430 LYS A O 1
ATOM 2928 N N . PRO A 1 431 ? 16.405 1.648 105.159 1.00 98.48 431 PRO A N 1
ATOM 2929 C CA . PRO A 1 431 ? 16.091 1.791 106.585 1.00 98.67 431 PRO A CA 1
ATOM 2930 C C . PRO A 1 431 ? 16.406 0.539 107.404 1.00 98.34 431 PRO A C 1
ATOM 2931 O O . PRO A 1 431 ? 17.225 0.641 108.342 1.00 97.25 431 PRO A O 1
ATOM 2935 N N . TYR A 1 512 ? 19.747 4.680 111.425 1.00 94.61 512 TYR A N 1
ATOM 2936 C CA . TYR A 1 512 ? 18.399 4.625 110.795 1.00 96.27 512 TYR A CA 1
ATOM 2937 C C . TYR A 1 512 ? 18.454 4.141 109.351 1.00 97.06 512 TYR A C 1
ATOM 2938 O O . TYR A 1 512 ? 17.572 3.409 108.901 1.00 97.45 512 TYR A O 1
ATOM 2947 N N . VAL A 1 513 ? 19.489 4.552 108.626 1.00 97.57 513 VAL A N 1
ATOM 2948 C CA . VAL A 1 513 ? 19.647 4.148 107.234 1.00 97.50 513 VAL A CA 1
ATOM 2949 C C . VAL A 1 513 ? 21.021 3.533 106.992 1.00 97.91 513 VAL A C 1
ATOM 2950 O O . VAL A 1 513 ? 22.024 3.989 107.542 1.00 98.16 513 VAL A O 1
ATOM 2954 N N . GLU A 1 514 ? 21.056 2.495 106.164 1.00 98.15 514 GLU A N 1
ATOM 2955 C CA . GLU A 1 514 ? 22.297 1.802 105.841 1.00 98.28 514 GLU A CA 1
ATOM 2956 C C . GLU A 1 514 ? 22.570 1.881 104.342 1.00 97.38 514 GLU A C 1
ATOM 2957 O O . GLU A 1 514 ? 21.643 1.823 103.534 1.00 97.83 514 GLU A O 1
ATOM 2963 N N . GLU A 1 515 ? 23.839 2.018 103.971 1.00 95.80 515 GLU A N 1
ATOM 2964 C CA . GLU A 1 515 ? 24.198 2.080 102.560 1.00 94.77 515 GLU A CA 1
ATOM 2965 C C . GLU A 1 515 ? 24.618 0.684 102.121 1.00 93.71 515 GLU A C 1
ATOM 2966 O O . GLU A 1 515 ? 25.204 -0.066 102.902 1.00 93.16 515 GLU A O 1
ATOM 2972 N N . VAL A 1 516 ? 24.318 0.332 100.875 1.00 92.75 516 VAL A N 1
ATOM 2973 C CA . VAL A 1 516 ? 24.666 -0.988 100.364 1.00 91.59 516 VAL A CA 1
ATOM 2974 C C . VAL A 1 516 ? 25.013 -0.974 98.881 1.00 90.69 516 VAL A C 1
ATOM 2975 O O . VAL A 1 516 ? 24.536 -0.122 98.131 1.00 91.05 516 VAL A O 1
ATOM 2979 N N . VAL A 1 517 ? 25.854 -1.918 98.468 1.00 89.70 517 VAL A N 1
ATOM 2980 C CA . VAL A 1 517 ? 26.240 -2.041 97.068 1.00 88.77 517 VAL A CA 1
ATOM 2981 C C . VAL A 1 517 ? 25.329 -3.091 96.446 1.00 87.55 517 VAL A C 1
ATOM 2982 O O . VAL A 1 517 ? 25.437 -4.282 96.742 1.00 88.01 517 VAL A O 1
ATOM 2986 N N . PRO A 1 518 ? 24.406 -2.653 95.580 1.00 86.19 518 PRO A N 1
ATOM 2987 C CA . PRO A 1 518 ? 23.443 -3.520 94.897 1.00 85.40 518 PRO A CA 1
ATOM 2988 C C . PRO A 1 518 ? 24.048 -4.699 94.144 1.00 84.80 518 PRO A C 1
ATOM 2989 O O . PRO A 1 518 ? 25.004 -4.541 93.386 1.00 85.36 518 PRO A O 1
ATOM 2993 N N . ASN A 1 519 ? 23.492 -5.885 94.370 1.00 83.55 519 ASN A N 1
ATOM 2994 C CA . ASN A 1 519 ? 23.940 -7.077 93.664 1.00 82.17 519 ASN A CA 1
ATOM 2995 C C . ASN A 1 519 ? 23.180 -7.036 92.346 1.00 80.37 519 ASN A C 1
ATOM 2996 O O . ASN A 1 519 ? 21.984 -6.747 92.328 1.00 79.68 519 ASN A O 1
ATOM 3001 N N . VAL A 1 520 ? 23.868 -7.315 91.245 1.00 78.13 520 VAL A N 1
ATOM 3002 C CA . VAL A 1 520 ? 23.227 -7.271 89.939 1.00 75.24 520 VAL A CA 1
ATOM 3003 C C . VAL A 1 520 ? 23.155 -8.599 89.197 1.00 72.30 520 VAL A C 1
ATOM 3004 O O . VAL A 1 520 ? 24.138 -9.332 89.100 1.00 71.71 520 VAL A O 1
ATOM 3008 N N . ILE A 1 521 ? 21.964 -8.899 88.687 1.00 69.65 521 ILE A N 1
ATOM 3009 C CA . ILE A 1 521 ? 21.722 -10.105 87.905 1.00 68.03 521 ILE A CA 1
ATOM 3010 C C . ILE A 1 521 ? 21.652 -9.615 86.460 1.00 66.01 521 ILE A C 1
ATOM 3011 O O . ILE A 1 521 ? 20.800 -8.792 86.127 1.00 64.60 521 ILE A O 1
ATOM 3016 N N . GLU A 1 522 ? 22.547 -10.110 85.608 1.00 63.59 522 GLU A N 1
ATOM 3017 C CA . GLU A 1 522 ? 22.577 -9.667 84.218 1.00 60.27 522 GLU A CA 1
ATOM 3018 C C . GLU A 1 522 ? 22.128 -10.642 83.136 1.00 57.41 522 GLU A C 1
ATOM 3019 O O . GLU A 1 522 ? 22.892 -11.514 82.722 1.00 56.64 522 GLU A O 1
ATOM 3025 N N . PRO A 1 523 ? 20.874 -10.514 82.673 1.00 54.93 523 PRO A N 1
ATOM 3026 C CA . PRO A 1 523 ? 20.391 -11.406 81.615 1.00 53.88 523 PRO A CA 1
ATOM 3027 C C . PRO A 1 523 ? 20.963 -10.828 80.321 1.00 52.71 523 PRO A C 1
ATOM 3028 O O . PRO A 1 523 ? 20.582 -9.732 79.905 1.00 53.73 523 PRO A O 1
ATOM 3032 N N . SER A 1 524 ? 21.888 -11.550 79.699 1.00 50.83 524 SER A N 1
ATOM 3033 C CA . SER A 1 524 ? 22.519 -11.083 78.471 1.00 48.22 524 SER A CA 1
ATOM 3034 C C . SER A 1 524 ? 21.999 -11.857 77.263 1.00 48.29 524 SER A C 1
ATOM 3035 O O . SER A 1 524 ? 22.084 -13.084 77.221 1.00 51.05 524 SER A O 1
ATOM 3038 N N . PHE A 1 525 ? 21.466 -11.135 76.279 1.00 46.83 525 PHE A N 1
ATOM 3039 C CA . PHE A 1 525 ? 20.907 -11.761 75.084 1.00 44.78 525 PHE A CA 1
ATOM 3040 C C . PHE A 1 525 ? 21.677 -11.502 73.797 1.00 44.99 525 PHE A C 1
ATOM 3041 O O . PHE A 1 525 ? 21.894 -10.355 73.412 1.00 45.63 525 PHE A O 1
ATOM 3049 N N . GLY A 1 526 ? 22.076 -12.578 73.129 1.00 45.53 526 GLY A N 1
ATOM 3050 C CA . GLY A 1 526 ? 22.769 -12.447 71.863 1.00 44.67 526 GLY A CA 1
ATOM 3051 C C . GLY A 1 526 ? 21.698 -12.646 70.805 1.00 43.96 526 GLY A C 1
ATOM 3052 O O . GLY A 1 526 ? 21.443 -13.768 70.370 1.00 41.97 526 GLY A O 1
ATOM 3053 N N . LEU A 1 527 ? 21.054 -11.555 70.409 1.00 44.34 527 LEU A N 1
ATOM 3054 C CA . LEU A 1 527 ? 19.981 -11.610 69.424 1.00 47.18 527 LEU A CA 1
ATOM 3055 C C . LEU A 1 527 ? 20.328 -12.409 68.174 1.00 47.54 527 LEU A C 1
ATOM 3056 O O . LEU A 1 527 ? 19.497 -13.162 67.663 1.00 47.19 527 LEU A O 1
ATOM 3061 N N . GLY A 1 528 ? 21.553 -12.247 67.684 1.00 46.17 528 GLY A N 1
ATOM 3062 C CA . GLY A 1 528 ? 21.973 -12.977 66.501 1.00 44.88 528 GLY A CA 1
ATOM 3063 C C . GLY A 1 528 ? 21.879 -14.480 66.689 1.00 42.81 528 GLY A C 1
ATOM 3064 O O . GLY A 1 528 ? 21.317 -15.182 65.847 1.00 42.59 528 GLY A O 1
ATOM 3065 N N . ARG A 1 529 ? 22.432 -14.977 67.793 1.00 42.95 529 ARG A N 1
ATOM 3066 C CA . ARG A 1 529 ? 22.406 -16.407 68.092 1.00 42.65 529 ARG A CA 1
ATOM 3067 C C . ARG A 1 529 ? 20.992 -16.908 68.327 1.00 43.80 529 ARG A C 1
ATOM 3068 O O . ARG A 1 529 ? 20.659 -18.044 67.985 1.00 45.39 529 ARG A O 1
ATOM 3076 N N . ILE A 1 530 ? 20.166 -16.064 68.932 1.00 45.06 530 ILE A N 1
ATOM 3077 C CA . ILE A 1 530 ? 18.785 -16.430 69.204 1.00 46.10 530 ILE A CA 1
ATOM 3078 C C . ILE A 1 530 ? 18.045 -16.596 67.881 1.00 47.40 530 ILE A C 1
ATOM 3079 O O . ILE A 1 530 ? 17.250 -17.521 67.716 1.00 46.47 530 ILE A O 1
ATOM 3084 N N . MET A 1 531 ? 18.324 -15.703 66.935 1.00 47.39 531 MET A N 1
ATOM 3085 C CA . MET A 1 531 ? 17.682 -15.761 65.631 1.00 48.69 531 MET A CA 1
ATOM 3086 C C . MET A 1 531 ? 18.148 -16.992 64.865 1.00 49.21 531 MET A C 1
ATOM 3087 O O . MET A 1 531 ? 17.350 -17.662 64.208 1.00 49.28 531 MET A O 1
ATOM 3092 N N . TYR A 1 532 ? 19.442 -17.288 64.946 1.00 49.27 532 TYR A N 1
ATOM 3093 C CA . TYR A 1 532 ? 19.981 -18.445 64.248 1.00 47.91 532 TYR A CA 1
ATOM 3094 C C . TYR A 1 532 ? 19.332 -19.717 64.769 1.00 48.19 532 TYR A C 1
ATOM 3095 O O . TYR A 1 532 ? 18.948 -20.597 63.993 1.00 48.63 532 TYR A O 1
ATOM 3104 N N . THR A 1 533 ? 19.220 -19.816 66.090 1.00 46.71 533 THR A N 1
ATOM 3105 C CA . THR A 1 533 ? 18.612 -20.987 66.701 1.00 46.42 533 THR A CA 1
ATOM 3106 C C . THR A 1 533 ? 17.201 -21.154 66.155 1.00 46.95 533 THR A C 1
ATOM 3107 O O . THR A 1 533 ? 16.775 -22.268 65.851 1.00 47.02 533 THR A O 1
ATOM 3111 N N . VAL A 1 534 ? 16.484 -20.041 66.025 1.00 46.58 534 VAL A N 1
ATOM 3112 C CA . VAL A 1 534 ? 15.126 -20.066 65.498 1.00 48.31 534 VAL A CA 1
ATOM 3113 C C . VAL A 1 534 ? 15.147 -20.680 64.098 1.00 50.03 534 VAL A C 1
ATOM 3114 O O . VAL A 1 534 ? 14.253 -21.446 63.737 1.00 50.28 534 VAL A O 1
ATOM 3118 N N . PHE A 1 535 ? 16.176 -20.354 63.318 1.00 50.13 535 PHE A N 1
ATOM 3119 C CA . PHE A 1 535 ? 16.302 -20.897 61.969 1.00 51.22 535 PHE A CA 1
ATOM 3120 C C . PHE A 1 535 ? 16.368 -22.425 61.988 1.00 52.75 535 PHE A C 1
ATOM 3121 O O . PHE A 1 535 ? 15.566 -23.096 61.338 1.00 54.25 535 PHE A O 1
ATOM 3129 N N . GLU A 1 536 ? 17.324 -22.972 62.734 1.00 53.03 536 GLU A N 1
ATOM 3130 C CA . GLU A 1 536 ? 17.493 -24.420 62.805 1.00 53.56 536 GLU A CA 1
ATOM 3131 C C . GLU A 1 536 ? 16.347 -25.168 63.469 1.00 53.51 536 GLU A C 1
ATOM 3132 O O . GLU A 1 536 ? 16.141 -26.350 63.202 1.00 56.06 536 GLU A O 1
ATOM 3138 N N . HIS A 1 537 ? 15.596 -24.488 64.325 1.00 53.20 537 HIS A N 1
ATOM 3139 C CA . HIS A 1 537 ? 14.486 -25.136 65.010 1.00 53.61 537 HIS A CA 1
ATOM 3140 C C . HIS A 1 537 ? 13.152 -25.037 64.282 1.00 54.03 537 HIS A C 1
ATOM 3141 O O . HIS A 1 537 ? 12.197 -25.724 64.639 1.00 55.83 537 HIS A O 1
ATOM 3148 N N . THR A 1 538 ? 13.083 -24.191 63.261 1.00 54.16 538 THR A N 1
ATOM 3149 C CA . THR A 1 538 ? 11.845 -24.037 62.512 1.00 55.10 538 THR A CA 1
ATOM 3150 C C . THR A 1 538 ? 12.016 -24.361 61.031 1.00 55.59 538 THR A C 1
ATOM 3151 O O . THR A 1 538 ? 11.056 -24.302 60.262 1.00 56.63 538 THR A O 1
ATOM 3155 N N . PHE A 1 539 ? 13.236 -24.710 60.634 1.00 55.14 539 PHE A N 1
ATOM 3156 C CA . PHE A 1 539 ? 13.515 -25.044 59.242 1.00 56.04 539 PHE A CA 1
ATOM 3157 C C . PHE A 1 539 ? 13.040 -26.459 58.912 1.00 57.66 539 PHE A C 1
ATOM 3158 O O . PHE A 1 539 ? 13.415 -27.426 59.577 1.00 57.73 539 PHE A O 1
ATOM 3166 N N . HIS A 1 540 ? 12.210 -26.572 57.879 1.00 58.96 540 HIS A N 1
ATOM 3167 C CA . HIS A 1 540 ? 11.673 -27.866 57.475 1.00 60.76 540 HIS A CA 1
ATOM 3168 C C . HIS A 1 540 ? 11.696 -28.070 55.966 1.00 61.91 540 HIS A C 1
ATOM 3169 O O . HIS A 1 540 ? 11.634 -27.111 55.193 1.00 61.58 540 HIS A O 1
ATOM 3176 N N . VAL A 1 541 ? 11.783 -29.332 55.556 1.00 64.38 541 VAL A N 1
ATOM 3177 C CA . VAL A 1 541 ? 11.781 -29.687 54.142 1.00 66.47 541 VAL A CA 1
ATOM 3178 C C . VAL A 1 541 ? 10.425 -30.320 53.835 1.00 68.68 541 VAL A C 1
ATOM 3179 O O . VAL A 1 541 ? 9.989 -31.235 54.534 1.00 68.16 541 VAL A O 1
ATOM 3183 N N . ARG A 1 542 ? 9.755 -29.825 52.798 1.00 72.17 542 ARG A N 1
ATOM 3184 C CA . ARG A 1 542 ? 8.448 -30.352 52.424 1.00 76.41 542 ARG A CA 1
ATOM 3185 C C . ARG A 1 542 ? 8.601 -31.778 51.902 1.00 80.54 542 ARG A C 1
ATOM 3186 O O . ARG A 1 542 ? 9.586 -32.107 51.237 1.00 79.96 542 ARG A O 1
ATOM 3194 N N . GLU A 1 543 ? 7.624 -32.621 52.213 1.00 86.02 543 GLU A N 1
ATOM 3195 C CA . GLU A 1 543 ? 7.649 -34.010 51.779 1.00 90.82 543 GLU A CA 1
ATOM 3196 C C . GLU A 1 543 ? 7.315 -34.066 50.292 1.00 92.92 543 GLU A C 1
ATOM 3197 O O . GLU A 1 543 ? 6.207 -34.435 49.904 1.00 94.31 543 GLU A O 1
ATOM 3203 N N . GLY A 1 544 ? 8.282 -33.680 49.465 1.00 95.24 544 GLY A N 1
ATOM 3204 C CA . GLY A 1 544 ? 8.086 -33.683 48.028 1.00 97.86 544 GLY A CA 1
ATOM 3205 C C . GLY A 1 544 ? 9.410 -33.630 47.290 1.00 100.80 544 GLY A C 1
ATOM 3206 O O . GLY A 1 544 ? 10.302 -32.864 47.659 1.00 101.12 544 GLY A O 1
ATOM 3207 N N . ASP A 1 545 ? 9.533 -34.446 46.246 1.00 103.15 545 ASP A N 1
ATOM 3208 C CA . ASP A 1 545 ? 10.749 -34.525 45.435 1.00 105.09 545 ASP A CA 1
ATOM 3209 C C . ASP A 1 545 ? 11.391 -33.169 45.149 1.00 104.74 545 ASP A C 1
ATOM 3210 O O . ASP A 1 545 ? 12.616 -33.034 45.179 1.00 104.90 545 ASP A O 1
ATOM 3215 N N . GLU A 1 546 ? 10.559 -32.171 44.869 1.00 103.64 546 GLU A N 1
ATOM 3216 C CA . GLU A 1 546 ? 11.042 -30.831 44.555 1.00 101.72 546 GLU A CA 1
ATOM 3217 C C . GLU A 1 546 ? 11.955 -30.265 45.642 1.00 98.86 546 GLU A C 1
ATOM 3218 O O . GLU A 1 546 ? 12.700 -29.313 45.406 1.00 98.17 546 GLU A O 1
ATOM 3224 N N . GLN A 1 547 ? 11.896 -30.859 46.830 1.00 95.53 547 GLN A N 1
ATOM 3225 C CA . GLN A 1 547 ? 12.721 -30.425 47.950 1.00 92.02 547 GLN A CA 1
ATOM 3226 C C . GLN A 1 547 ? 12.555 -28.949 48.279 1.00 89.35 547 GLN A C 1
ATOM 3227 O O . GLN A 1 547 ? 13.518 -28.181 48.245 1.00 89.35 547 GLN A O 1
ATOM 3233 N N . ARG A 1 548 ? 11.326 -28.553 48.590 1.00 85.12 548 ARG A N 1
ATOM 3234 C CA . ARG A 1 548 ? 11.045 -27.172 48.952 1.00 80.04 548 ARG A CA 1
ATOM 3235 C C . ARG A 1 548 ? 11.306 -27.033 50.443 1.00 76.91 548 ARG A C 1
ATOM 3236 O O . ARG A 1 548 ? 11.291 -28.023 51.176 1.00 75.94 548 ARG A O 1
ATOM 3244 N N . THR A 1 549 ? 11.549 -25.809 50.894 1.00 73.33 549 THR A N 1
ATOM 3245 C CA . THR A 1 549 ? 11.811 -25.572 52.307 1.00 69.83 549 THR A CA 1
ATOM 3246 C C . THR A 1 549 ? 10.948 -24.443 52.845 1.00 67.52 549 THR A C 1
ATOM 3247 O O . THR A 1 549 ? 10.442 -23.615 52.086 1.00 67.19 549 THR A O 1
ATOM 3251 N N . PHE A 1 550 ? 10.775 -24.422 54.161 1.00 63.90 550 PHE A N 1
ATOM 3252 C CA . PHE A 1 550 ? 9.993 -23.381 54.808 1.00 60.89 550 PHE A CA 1
ATOM 3253 C C . PHE A 1 550 ? 10.378 -23.278 56.278 1.00 58.64 550 PHE A C 1
ATOM 3254 O O . PHE A 1 550 ? 10.964 -24.203 56.842 1.00 58.41 550 PHE A O 1
ATOM 3262 N N . PHE A 1 551 ? 10.063 -22.143 56.890 1.00 55.45 551 PHE A N 1
ATOM 3263 C CA . PHE A 1 551 ? 10.361 -21.939 58.300 1.00 53.37 551 PHE A CA 1
ATOM 3264 C C . PHE A 1 551 ? 9.056 -21.778 59.063 1.00 53.03 551 PHE A C 1
ATOM 3265 O O . PHE A 1 551 ? 8.235 -20.923 58.731 1.00 54.08 551 PHE A O 1
ATOM 3273 N N . SER A 1 552 ? 8.858 -22.606 60.080 1.00 53.38 552 SER A N 1
ATOM 3274 C CA . SER A 1 552 ? 7.646 -22.521 60.880 1.00 54.62 552 SER A CA 1
ATOM 3275 C C . SER A 1 552 ? 7.817 -21.417 61.922 1.00 53.79 552 SER A C 1
ATOM 3276 O O . SER A 1 552 ? 7.767 -21.663 63.128 1.00 56.10 552 SER A O 1
ATOM 3279 N N . PHE A 1 553 ? 8.028 -20.197 61.434 1.00 52.41 553 PHE A N 1
ATOM 3280 C CA . PHE A 1 553 ? 8.209 -19.021 62.279 1.00 51.02 553 PHE A CA 1
ATOM 3281 C C . PHE A 1 553 ? 6.925 -18.654 63.014 1.00 50.78 553 PHE A C 1
ATOM 3282 O O . PHE A 1 553 ? 5.846 -18.649 62.422 1.00 51.39 553 PHE A O 1
ATOM 3290 N N . PRO A 1 554 ? 7.019 -18.357 64.319 1.00 51.35 554 PRO A N 1
ATOM 3291 C CA . PRO A 1 554 ? 5.808 -17.981 65.058 1.00 51.61 554 PRO A CA 1
ATOM 3292 C C . PRO A 1 554 ? 5.293 -16.673 64.452 1.00 52.14 554 PRO A C 1
ATOM 3293 O O . PRO A 1 554 ? 6.085 -15.832 64.029 1.00 54.30 554 PRO A O 1
ATOM 3297 N N . ALA A 1 555 ? 3.978 -16.503 64.404 1.00 52.38 555 ALA A N 1
ATOM 3298 C CA . ALA A 1 555 ? 3.386 -15.300 63.824 1.00 53.61 555 ALA A CA 1
ATOM 3299 C C . ALA A 1 555 ? 4.009 -13.975 64.289 1.00 53.86 555 ALA A C 1
ATOM 3300 O O . ALA A 1 555 ? 4.093 -13.026 63.508 1.00 52.30 555 ALA A O 1
ATOM 3302 N N . VAL A 1 556 ? 4.446 -13.910 65.545 1.00 53.57 556 VAL A N 1
ATOM 3303 C CA . VAL A 1 556 ? 5.035 -12.680 66.081 1.00 54.03 556 VAL A CA 1
ATOM 3304 C C . VAL A 1 556 ? 6.425 -12.331 65.562 1.00 52.86 556 VAL A C 1
ATOM 3305 O O . VAL A 1 556 ? 6.887 -11.204 65.752 1.00 53.23 556 VAL A O 1
ATOM 3309 N N . VAL A 1 557 ? 7.103 -13.278 64.917 1.00 48.57 557 VAL A N 1
ATOM 3310 C CA . VAL A 1 557 ? 8.439 -12.987 64.411 1.00 48.81 557 VAL A CA 1
ATOM 3311 C C . VAL A 1 557 ? 8.596 -13.086 62.897 1.00 47.79 557 VAL A C 1
ATOM 3312 O O . VAL A 1 557 ? 9.521 -12.504 62.335 1.00 49.53 557 VAL A O 1
ATOM 3316 N N . ALA A 1 558 ? 7.699 -13.813 62.237 1.00 47.04 558 ALA A N 1
ATOM 3317 C CA . ALA A 1 558 ? 7.764 -13.970 60.783 1.00 46.26 558 ALA A CA 1
ATOM 3318 C C . ALA A 1 558 ? 7.847 -12.618 60.074 1.00 45.94 558 ALA A C 1
ATOM 3319 O O . ALA A 1 558 ? 7.199 -11.656 60.491 1.00 45.29 558 ALA A O 1
ATOM 3321 N N . PRO A 1 559 ? 8.645 -12.531 58.988 1.00 47.11 559 PRO A N 1
ATOM 3322 C CA . PRO A 1 559 ? 8.822 -11.296 58.207 1.00 47.40 559 PRO A CA 1
ATOM 3323 C C . PRO A 1 559 ? 7.517 -10.509 58.098 1.00 47.82 559 PRO A C 1
ATOM 3324 O O . PRO A 1 559 ? 7.493 -9.295 58.294 1.00 50.06 559 PRO A O 1
ATOM 3328 N N . PHE A 1 560 ? 6.440 -11.209 57.765 1.00 49.21 560 PHE A N 1
ATOM 3329 C CA . PHE A 1 560 ? 5.115 -10.608 57.704 1.00 51.75 560 PHE A CA 1
ATOM 3330 C C . PHE A 1 560 ? 4.092 -11.730 57.825 1.00 51.46 560 PHE A C 1
ATOM 3331 O O . PHE A 1 560 ? 4.189 -12.759 57.159 1.00 52.29 560 PHE A O 1
ATOM 3339 N N . LYS A 1 561 ? 3.136 -11.528 58.723 1.00 51.45 561 LYS A N 1
ATOM 3340 C CA . LYS A 1 561 ? 2.111 -12.514 59.029 1.00 50.99 561 LYS A CA 1
ATOM 3341 C C . LYS A 1 561 ? 1.297 -13.089 57.877 1.00 52.07 561 LYS A C 1
ATOM 3342 O O . LYS A 1 561 ? 1.168 -14.306 57.760 1.00 49.83 561 LYS A O 1
ATOM 3348 N N . CYS A 1 562 ? 0.742 -12.235 57.027 1.00 53.83 562 CYS A N 1
ATOM 3349 C CA . CYS A 1 562 ? -0.075 -12.745 55.935 1.00 55.83 562 CYS A CA 1
ATOM 3350 C C . CYS A 1 562 ? 0.377 -12.339 54.542 1.00 57.62 562 CYS A C 1
ATOM 3351 O O . CYS A 1 562 ? 0.862 -11.231 54.321 1.00 57.95 562 CYS A O 1
ATOM 3354 N N . SER A 1 563 ? 0.211 -13.263 53.605 1.00 59.46 563 SER A N 1
ATOM 3355 C CA . SER A 1 563 ? 0.565 -13.028 52.217 1.00 61.04 563 SER A CA 1
ATOM 3356 C C . SER A 1 563 ? -0.725 -13.046 51.410 1.00 62.17 563 SER A C 1
ATOM 3357 O O . SER A 1 563 ? -1.442 -14.046 51.401 1.00 62.85 563 SER A O 1
ATOM 3360 N N . VAL A 1 564 ? -1.028 -11.934 50.750 1.00 62.83 564 VAL A N 1
ATOM 3361 C CA . VAL A 1 564 ? -2.233 -11.837 49.935 1.00 63.15 564 VAL A CA 1
ATOM 3362 C C . VAL A 1 564 ? -1.833 -12.020 48.481 1.00 65.17 564 VAL A C 1
ATOM 3363 O O . VAL A 1 564 ? -1.063 -11.223 47.947 1.00 65.05 564 VAL A O 1
ATOM 3367 N N . LEU A 1 565 ? -2.342 -13.066 47.837 1.00 68.08 565 LEU A N 1
ATOM 3368 C CA . LEU A 1 565 ? -1.993 -13.299 46.442 1.00 71.01 565 LEU A CA 1
ATOM 3369 C C . LEU A 1 565 ? -3.185 -13.603 45.540 1.00 73.08 565 LEU A C 1
ATOM 3370 O O . LEU A 1 565 ? -3.893 -14.592 45.726 1.00 70.99 565 LEU A O 1
ATOM 3375 N N . PRO A 1 566 ? -3.437 -12.721 44.563 1.00 76.52 566 PRO A N 1
ATOM 3376 C CA . PRO A 1 566 ? -4.539 -12.873 43.611 1.00 78.88 566 PRO A CA 1
ATOM 3377 C C . PRO A 1 566 ? -4.030 -13.513 42.321 1.00 80.87 566 PRO A C 1
ATOM 3378 O O . PRO A 1 566 ? -2.823 -13.562 42.083 1.00 80.74 566 PRO A O 1
ATOM 3382 N N . LEU A 1 567 ? -4.945 -14.002 41.492 1.00 83.83 567 LEU A N 1
ATOM 3383 C CA . LEU A 1 567 ? -4.561 -14.632 40.234 1.00 87.78 567 LEU A CA 1
ATOM 3384 C C . LEU A 1 567 ? -4.278 -13.588 39.159 1.00 90.29 567 LEU A C 1
ATOM 3385 O O . LEU A 1 567 ? -3.223 -13.607 38.527 1.00 90.91 567 LEU A O 1
ATOM 3390 N N . SER A 1 568 ? -5.223 -12.675 38.955 1.00 93.63 568 SER A N 1
ATOM 3391 C CA . SER A 1 568 ? -5.064 -11.620 37.962 1.00 97.12 568 SER A CA 1
ATOM 3392 C C . SER A 1 568 ? -4.897 -10.281 38.672 1.00 99.40 568 SER A C 1
ATOM 3393 O O . SER A 1 568 ? -5.306 -10.125 39.822 1.00 99.61 568 SER A O 1
ATOM 3396 N N . GLN A 1 569 ? -4.295 -9.314 37.984 1.00 102.06 569 GLN A N 1
ATOM 3397 C CA . GLN A 1 569 ? -4.073 -7.998 38.570 1.00 104.63 569 GLN A CA 1
ATOM 3398 C C . GLN A 1 569 ? -5.039 -6.964 37.990 1.00 105.03 569 GLN A C 1
ATOM 3399 O O . GLN A 1 569 ? -5.038 -5.802 38.400 1.00 105.30 569 GLN A O 1
ATOM 3405 N N . ASN A 1 570 ? -5.865 -7.396 37.041 1.00 105.29 570 ASN A N 1
ATOM 3406 C CA . ASN A 1 570 ? -6.833 -6.512 36.396 1.00 105.41 570 ASN A CA 1
ATOM 3407 C C . ASN A 1 570 ? -7.715 -5.773 37.398 1.00 104.62 570 ASN A C 1
ATOM 3408 O O . ASN A 1 570 ? -7.815 -6.162 38.562 1.00 104.33 570 ASN A O 1
ATOM 3413 N N . GLN A 1 571 ? -8.356 -4.704 36.935 1.00 104.56 571 GLN A N 1
ATOM 3414 C CA . GLN A 1 571 ? -9.224 -3.892 37.781 1.00 104.76 571 GLN A CA 1
ATOM 3415 C C . GLN A 1 571 ? -10.398 -4.690 38.337 1.00 103.85 571 GLN A C 1
ATOM 3416 O O . GLN A 1 571 ? -11.262 -4.144 39.024 1.00 103.09 571 GLN A O 1
ATOM 3422 N N . GLU A 1 572 ? -10.424 -5.985 38.036 1.00 103.05 572 GLU A N 1
ATOM 3423 C CA . GLU A 1 572 ? -11.493 -6.860 38.503 1.00 102.14 572 GLU A CA 1
ATOM 3424 C C . GLU A 1 572 ? -11.195 -7.349 39.919 1.00 100.01 572 GLU A C 1
ATOM 3425 O O . GLU A 1 572 ? -12.091 -7.443 40.758 1.00 99.54 572 GLU A O 1
ATOM 3431 N N . PHE A 1 573 ? -9.926 -7.656 40.174 1.00 97.31 573 PHE A N 1
ATOM 3432 C CA . PHE A 1 573 ? -9.490 -8.149 41.476 1.00 94.19 573 PHE A CA 1
ATOM 3433 C C . PHE A 1 573 ? -9.088 -7.040 42.442 1.00 93.01 573 PHE A C 1
ATOM 3434 O O . PHE A 1 573 ? -9.269 -7.171 43.652 1.00 92.90 573 PHE A O 1
ATOM 3442 N N . MET A 1 574 ? -8.538 -5.954 41.907 1.00 91.23 574 MET A N 1
ATOM 3443 C CA . MET A 1 574 ? -8.102 -4.833 42.732 1.00 90.51 574 MET A CA 1
ATOM 3444 C C . MET A 1 574 ? -9.090 -4.420 43.820 1.00 88.51 574 MET A C 1
ATOM 3445 O O . MET A 1 574 ? -8.701 -4.205 44.968 1.00 88.06 574 MET A O 1
ATOM 3450 N N . PRO A 1 575 ? -10.380 -4.292 43.476 1.00 86.98 575 PRO A N 1
ATOM 3451 C CA . PRO A 1 575 ? -11.368 -3.898 44.485 1.00 85.73 575 PRO A CA 1
ATOM 3452 C C . PRO A 1 575 ? -11.350 -4.812 45.709 1.00 84.43 575 PRO A C 1
ATOM 3453 O O . PRO A 1 575 ? -11.636 -4.373 46.824 1.00 84.21 575 PRO A O 1
ATOM 3457 N N . PHE A 1 576 ? -11.010 -6.081 45.493 1.00 82.09 576 PHE A N 1
ATOM 3458 C CA . PHE A 1 576 ? -10.951 -7.060 46.574 1.00 79.39 576 PHE A CA 1
ATOM 3459 C C . PHE A 1 576 ? -9.598 -7.035 47.280 1.00 77.74 576 PHE A C 1
ATOM 3460 O O . PHE A 1 576 ? -9.529 -7.069 48.509 1.00 76.60 576 PHE A O 1
ATOM 3468 N N . VAL A 1 577 ? -8.525 -6.982 46.497 1.00 75.99 577 VAL A N 1
ATOM 3469 C CA . VAL A 1 577 ? -7.177 -6.946 47.050 1.00 75.74 577 VAL A CA 1
ATOM 3470 C C . VAL A 1 577 ? -6.992 -5.696 47.909 1.00 76.46 577 VAL A C 1
ATOM 3471 O O . VAL A 1 577 ? -6.440 -5.762 49.008 1.00 76.47 577 VAL A O 1
ATOM 3475 N N . LYS A 1 578 ? -7.456 -4.558 47.399 1.00 76.38 578 LYS A N 1
ATOM 3476 C CA . LYS A 1 578 ? -7.354 -3.293 48.118 1.00 75.86 578 LYS A CA 1
ATOM 3477 C C . LYS A 1 578 ? -8.076 -3.387 49.457 1.00 74.96 578 LYS A C 1
ATOM 3478 O O . LYS A 1 578 ? -7.498 -3.112 50.509 1.00 74.37 578 LYS A O 1
ATOM 3484 N N . GLU A 1 579 ? -9.347 -3.774 49.406 1.00 74.00 579 GLU A N 1
ATOM 3485 C CA . GLU A 1 579 ? -10.158 -3.903 50.609 1.00 74.13 579 GLU A CA 1
ATOM 3486 C C . GLU A 1 579 ? -9.515 -4.833 51.635 1.00 73.08 579 GLU A C 1
ATOM 3487 O O . GLU A 1 579 ? -9.371 -4.470 52.803 1.00 72.80 579 GLU A O 1
ATOM 3493 N N . LEU A 1 580 ? -9.129 -6.028 51.197 1.00 70.55 580 LEU A N 1
ATOM 3494 C CA . LEU A 1 580 ? -8.506 -6.998 52.090 1.00 67.45 580 LEU A CA 1
ATOM 3495 C C . LEU A 1 580 ? -7.255 -6.419 52.737 1.00 66.44 580 LEU A C 1
ATOM 3496 O O . LEU A 1 580 ? -7.070 -6.519 53.952 1.00 65.09 580 LEU A O 1
ATOM 3501 N N . SER A 1 581 ? -6.401 -5.812 51.919 1.00 64.96 581 SER A N 1
ATOM 3502 C CA . SER A 1 581 ? -5.162 -5.218 52.407 1.00 64.47 581 SER A CA 1
ATOM 3503 C C . SER A 1 581 ? -5.419 -4.192 53.503 1.00 64.34 581 SER A C 1
ATOM 3504 O O . SER A 1 581 ? -4.865 -4.287 54.596 1.00 64.28 581 SER A O 1
ATOM 3507 N N . GLU A 1 582 ? -6.259 -3.210 53.202 1.00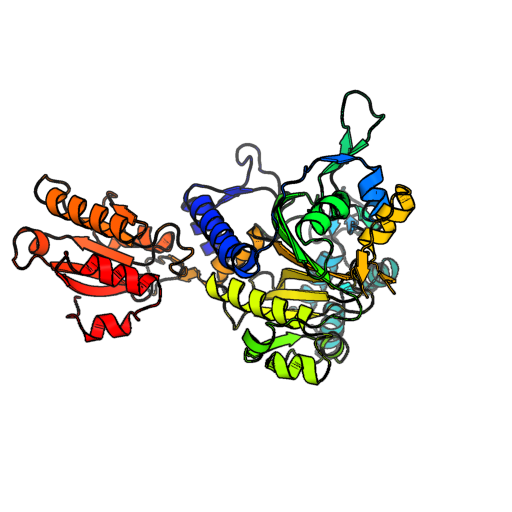 65.28 582 GLU A N 1
ATOM 3508 C CA . GLU A 1 582 ? -6.578 -2.168 54.165 1.00 66.86 582 GLU A CA 1
ATOM 3509 C C . GLU A 1 582 ? -7.221 -2.773 55.407 1.00 66.05 582 GLU A C 1
ATOM 3510 O O . GLU A 1 582 ? -6.923 -2.369 56.532 1.00 65.32 582 GLU A O 1
ATOM 3516 N N . ALA A 1 583 ? -8.098 -3.750 55.199 1.00 65.86 583 ALA A N 1
ATOM 3517 C CA . ALA A 1 583 ? -8.772 -4.417 56.306 1.00 65.26 583 ALA A CA 1
ATOM 3518 C C . ALA A 1 583 ? -7.730 -5.057 57.216 1.00 65.13 583 ALA A C 1
ATOM 3519 O O . ALA A 1 583 ? -7.821 -4.961 58.440 1.00 65.48 583 ALA A O 1
ATOM 3521 N N . LEU A 1 584 ? -6.743 -5.712 56.613 1.00 63.34 584 LEU A N 1
ATOM 3522 C CA . LEU A 1 584 ? -5.680 -6.352 57.376 1.00 63.65 584 LEU A CA 1
ATOM 3523 C C . LEU A 1 584 ? -4.887 -5.294 58.128 1.00 64.66 584 LEU A C 1
ATOM 3524 O O . LEU A 1 584 ? -4.439 -5.521 59.253 1.00 65.46 584 LEU A O 1
ATOM 3529 N N . THR A 1 585 ? -4.715 -4.135 57.498 1.00 65.54 585 THR A N 1
ATOM 3530 C CA . THR A 1 585 ? -3.978 -3.035 58.106 1.00 65.68 585 THR A CA 1
ATOM 3531 C C . THR A 1 585 ? -4.715 -2.506 59.330 1.00 66.24 585 THR A C 1
ATOM 3532 O O . THR A 1 585 ? -4.093 -2.148 60.327 1.00 66.97 585 THR A O 1
ATOM 3536 N N . ARG A 1 586 ? -6.042 -2.458 59.253 1.00 67.30 586 ARG A N 1
ATOM 3537 C CA . ARG A 1 586 ? -6.843 -1.983 60.375 1.00 69.52 586 ARG A CA 1
ATOM 3538 C C . ARG A 1 586 ? -6.753 -2.965 61.543 1.00 69.01 586 ARG A C 1
ATOM 3539 O O . ARG A 1 586 ? -6.962 -2.593 62.701 1.00 69.65 586 ARG A O 1
ATOM 3547 N N . HIS A 1 587 ? -6.436 -4.218 61.228 1.00 67.28 587 HIS A N 1
ATOM 3548 C CA . HIS A 1 587 ? -6.311 -5.271 62.231 1.00 66.60 587 HIS A CA 1
ATOM 3549 C C . HIS A 1 587 ? -4.866 -5.464 62.672 1.00 64.82 587 HIS A C 1
ATOM 3550 O O . HIS A 1 587 ? -4.555 -6.397 63.412 1.00 64.38 587 HIS A O 1
ATOM 3557 N N . GLY A 1 588 ? -3.986 -4.582 62.208 1.00 62.86 588 GLY A N 1
ATOM 3558 C CA . GLY A 1 588 ? -2.585 -4.676 62.571 1.00 60.73 588 GLY A CA 1
ATOM 3559 C C . GLY A 1 588 ? -1.927 -5.980 62.156 1.00 60.14 588 GLY A C 1
ATOM 3560 O O . GLY A 1 588 ? -1.130 -6.542 62.907 1.00 61.29 588 GLY A O 1
ATOM 3561 N N . VAL A 1 589 ? -2.261 -6.463 60.963 1.00 58.87 589 VAL A N 1
ATOM 3562 C CA . VAL A 1 589 ? -1.689 -7.702 60.445 1.00 55.49 589 VAL A CA 1
ATOM 3563 C C . VAL A 1 589 ? -0.771 -7.392 59.269 1.00 55.53 589 VAL A C 1
ATOM 3564 O O . VAL A 1 589 ? -1.239 -7.049 58.184 1.00 56.13 589 VAL A O 1
ATOM 3568 N N . SER A 1 590 ? 0.536 -7.507 59.484 1.00 55.42 590 SER A N 1
ATOM 3569 C CA . SER A 1 590 ? 1.501 -7.234 58.425 1.00 55.05 590 SER A CA 1
ATOM 3570 C C . SER A 1 590 ? 1.241 -8.156 57.239 1.00 56.65 590 SER A C 1
ATOM 3571 O O . SER A 1 590 ? 0.941 -9.340 57.416 1.00 57.14 590 SER A O 1
ATOM 3574 N N . HIS A 1 591 ? 1.353 -7.613 56.030 1.00 56.94 591 HIS A N 1
ATOM 3575 C CA . HIS A 1 591 ? 1.109 -8.400 54.827 1.00 58.84 591 HIS A CA 1
ATOM 3576 C C . HIS A 1 591 ? 1.755 -7.800 53.585 1.00 60.21 591 HIS A C 1
ATOM 3577 O O . HIS A 1 591 ? 2.248 -6.673 53.607 1.00 60.61 591 HIS A O 1
ATOM 3584 N N . LYS A 1 592 ? 1.737 -8.569 52.501 1.00 63.02 592 LYS A N 1
ATOM 3585 C CA . LYS A 1 592 ? 2.296 -8.142 51.224 1.00 66.37 592 LYS A CA 1
ATOM 3586 C C . LYS A 1 592 ? 1.565 -8.828 50.077 1.00 67.29 592 LYS A C 1
ATOM 3587 O O . LYS A 1 592 ? 1.401 -10.048 50.076 1.00 68.18 592 LYS A O 1
ATOM 3593 N N . VAL A 1 593 ? 1.123 -8.035 49.106 1.00 68.19 593 VAL A N 1
ATOM 3594 C CA . VAL A 1 593 ? 0.416 -8.563 47.949 1.00 69.76 593 VAL A CA 1
ATOM 3595 C C . VAL A 1 593 ? 1.413 -9.216 47.001 1.00 73.19 593 VAL A C 1
ATOM 3596 O O . VAL A 1 593 ? 2.277 -8.542 46.443 1.00 74.34 593 VAL A O 1
ATOM 3600 N N . ASP A 1 594 ? 1.293 -10.528 46.825 1.00 77.43 594 ASP A N 1
ATOM 3601 C CA . ASP A 1 594 ? 2.192 -11.271 45.948 1.00 82.26 594 ASP A CA 1
ATOM 3602 C C . ASP A 1 594 ? 1.933 -10.962 44.475 1.00 85.25 594 ASP A C 1
ATOM 3603 O O . ASP A 1 594 ? 0.786 -10.930 44.027 1.00 84.83 594 ASP A O 1
ATOM 3608 N N . ASP A 1 595 ? 3.011 -10.736 43.729 1.00 89.31 595 ASP A N 1
ATOM 3609 C CA . ASP A 1 595 ? 2.916 -10.435 42.304 1.00 93.50 595 ASP A CA 1
ATOM 3610 C C . ASP A 1 595 ? 3.715 -11.432 41.475 1.00 94.27 595 ASP A C 1
ATOM 3611 O O . ASP A 1 595 ? 3.443 -11.617 40.289 1.00 95.39 595 ASP A O 1
ATOM 3616 N N . SER A 1 596 ? 4.699 -12.070 42.104 1.00 94.77 596 SER A N 1
ATOM 3617 C CA . SER A 1 596 ? 5.547 -13.045 41.424 1.00 96.09 596 SER A CA 1
ATOM 3618 C C . SER A 1 596 ? 4.750 -13.926 40.466 1.00 96.13 596 SER A C 1
ATOM 3619 O O . SER A 1 596 ? 3.573 -14.210 40.695 1.00 96.12 596 SER A O 1
ATOM 3622 N N . SER A 1 597 ? 5.400 -14.350 39.387 1.00 96.22 597 SER A N 1
ATOM 3623 C CA . SER A 1 597 ? 4.758 -15.190 38.383 1.00 95.86 597 SER A CA 1
ATOM 3624 C C . SER A 1 597 ? 4.751 -16.655 38.801 1.00 94.14 597 SER A C 1
ATOM 3625 O O . SER A 1 597 ? 5.476 -17.056 39.711 1.00 94.01 597 SER A O 1
ATOM 3628 N N . GLY A 1 598 ? 3.928 -17.450 38.125 1.00 92.32 598 GLY A N 1
ATOM 3629 C CA . GLY A 1 598 ? 3.842 -18.863 38.438 1.00 89.43 598 GLY A CA 1
ATOM 3630 C C . GLY A 1 598 ? 2.496 -19.239 39.024 1.00 87.90 598 GLY A C 1
ATOM 3631 O O . GLY A 1 598 ? 1.699 -18.368 39.380 1.00 87.57 598 GLY A O 1
ATOM 3632 N N . SER A 1 599 ? 2.244 -20.540 39.123 1.00 85.65 599 SER A N 1
ATOM 3633 C CA . SER A 1 599 ? 0.987 -21.039 39.669 1.00 83.78 599 SER A CA 1
ATOM 3634 C C . SER A 1 599 ? 0.896 -20.736 41.159 1.00 83.31 599 SER A C 1
ATOM 3635 O O . SER A 1 599 ? 1.915 -20.607 41.836 1.00 83.49 599 SER A O 1
ATOM 3638 N N . ILE A 1 600 ? -0.329 -20.625 41.663 1.00 81.96 600 ILE A N 1
ATOM 3639 C CA . ILE A 1 600 ? -0.553 -20.343 43.076 1.00 80.38 600 ILE A CA 1
ATOM 3640 C C . ILE A 1 600 ? 0.343 -21.194 43.973 1.00 79.42 600 ILE A C 1
ATOM 3641 O O . ILE A 1 600 ? 0.913 -20.695 44.943 1.00 79.22 600 ILE A O 1
ATOM 3646 N N . GLY A 1 601 ? 0.465 -22.477 43.642 1.00 78.48 601 GLY A N 1
ATOM 3647 C CA . GLY A 1 601 ? 1.292 -23.375 44.429 1.00 77.91 601 GLY A CA 1
ATOM 3648 C C . GLY A 1 601 ? 2.751 -22.961 44.460 1.00 78.24 601 GLY A C 1
ATOM 3649 O O . GLY A 1 601 ? 3.421 -23.098 45.484 1.00 78.14 601 GLY A O 1
ATOM 3650 N N . ARG A 1 602 ? 3.244 -22.459 43.333 1.00 78.62 602 ARG A N 1
ATOM 3651 C CA . ARG A 1 602 ? 4.628 -22.013 43.224 1.00 79.24 602 ARG A CA 1
ATOM 3652 C C . ARG A 1 602 ? 4.782 -20.657 43.907 1.00 77.65 602 ARG A C 1
ATOM 3653 O O . ARG A 1 602 ? 5.852 -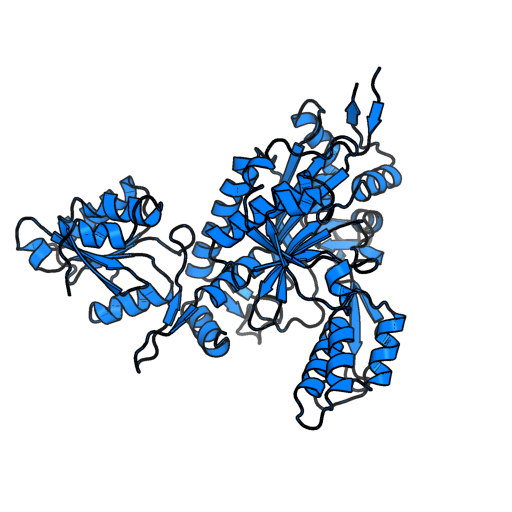20.320 44.414 1.00 76.84 602 ARG A O 1
ATOM 3661 N N . ARG A 1 603 ? 3.697 -19.888 43.914 1.00 75.86 603 ARG A N 1
ATOM 3662 C CA . ARG A 1 603 ? 3.682 -18.569 44.537 1.00 74.17 603 ARG A CA 1
ATOM 3663 C C . ARG A 1 603 ? 3.919 -18.730 46.034 1.00 72.97 603 ARG A C 1
ATOM 3664 O O . ARG A 1 603 ? 4.780 -18.067 46.613 1.00 72.56 603 ARG A O 1
ATOM 3672 N N . TYR A 1 604 ? 3.146 -19.619 46.652 1.00 71.47 604 TYR A N 1
ATOM 3673 C CA . TYR A 1 604 ? 3.261 -19.883 48.082 1.00 69.84 604 TYR A CA 1
ATOM 3674 C C . TYR A 1 604 ? 4.586 -20.546 48.433 1.00 70.01 604 TYR A C 1
ATOM 3675 O O . TYR A 1 604 ? 5.050 -20.453 49.568 1.00 70.66 604 TYR A O 1
ATOM 3684 N N . ALA A 1 605 ? 5.187 -21.225 47.461 1.00 70.22 605 ALA A N 1
ATOM 3685 C CA . ALA A 1 605 ? 6.462 -21.893 47.684 1.00 70.76 605 ALA A CA 1
ATOM 3686 C C . ALA A 1 605 ? 7.487 -20.858 48.131 1.00 70.96 605 ALA A C 1
ATOM 3687 O O . ALA A 1 605 ? 8.300 -21.116 49.017 1.00 71.31 605 ALA A O 1
ATOM 3689 N N . ARG A 1 606 ? 7.437 -19.684 47.510 1.00 71.24 606 ARG A N 1
ATOM 3690 C CA . ARG A 1 606 ? 8.346 -18.594 47.845 1.00 72.71 606 ARG A CA 1
ATOM 3691 C C . ARG A 1 606 ? 7.955 -18.006 49.197 1.00 70.04 606 ARG A C 1
ATOM 3692 O O . ARG A 1 606 ? 8.810 -17.630 49.998 1.00 69.16 606 ARG A O 1
ATOM 3700 N N . THR A 1 607 ? 6.650 -17.936 49.436 1.00 67.54 607 THR A N 1
ATOM 3701 C CA . THR A 1 607 ? 6.113 -17.415 50.685 1.00 65.77 607 THR A CA 1
ATOM 3702 C C . THR A 1 607 ? 6.550 -18.283 51.861 1.00 64.42 607 THR A C 1
ATOM 3703 O O . THR A 1 607 ? 6.937 -17.769 52.911 1.00 62.72 607 THR A O 1
ATOM 3707 N N . ASP A 1 608 ? 6.489 -19.599 51.677 1.00 62.76 608 ASP A N 1
ATOM 3708 C CA . ASP A 1 608 ? 6.878 -20.532 52.727 1.00 62.51 608 ASP A CA 1
ATOM 3709 C C . ASP A 1 608 ? 8.368 -20.430 53.036 1.00 61.54 608 ASP A C 1
ATOM 3710 O O . ASP A 1 608 ? 8.775 -20.561 54.191 1.00 61.14 608 ASP A O 1
ATOM 3715 N N . GLU A 1 609 ? 9.177 -20.197 52.006 1.00 59.91 609 GLU A N 1
ATOM 3716 C CA . GLU A 1 609 ? 10.621 -20.085 52.186 1.00 60.03 609 GLU A CA 1
ATOM 3717 C C . GLU A 1 609 ? 11.024 -19.063 53.239 1.00 58.66 609 GLU A C 1
ATOM 3718 O O . GLU A 1 609 ? 11.935 -19.312 54.029 1.00 59.04 609 GLU A O 1
ATOM 3724 N N . ILE A 1 610 ? 10.361 -17.912 53.249 1.00 56.38 610 ILE A N 1
ATOM 3725 C CA . ILE A 1 610 ? 10.689 -16.882 54.225 1.00 55.22 610 ILE A CA 1
ATOM 3726 C C . ILE A 1 610 ? 9.805 -16.965 55.467 1.00 53.13 610 ILE A C 1
ATOM 3727 O O . ILE A 1 610 ? 9.797 -16.059 56.298 1.00 53.60 610 ILE A O 1
ATOM 3732 N N . GLY A 1 611 ? 9.059 -18.062 55.573 1.00 50.81 611 GLY A N 1
ATOM 3733 C CA . GLY A 1 611 ? 8.211 -18.301 56.730 1.00 48.55 611 GLY A CA 1
ATOM 3734 C C . GLY A 1 611 ? 6.935 -17.510 56.949 1.00 47.99 611 GLY A C 1
ATOM 3735 O O . GLY A 1 611 ? 6.507 -17.356 58.094 1.00 48.42 611 GLY A O 1
ATOM 3736 N N . VAL A 1 612 ? 6.314 -17.011 55.886 1.00 46.74 612 VAL A N 1
ATOM 3737 C CA . VAL A 1 612 ? 5.075 -16.259 56.051 1.00 46.60 612 VAL A CA 1
ATOM 3738 C C . VAL A 1 612 ? 4.027 -17.196 56.649 1.00 47.85 612 VAL A C 1
ATOM 3739 O O . VAL A 1 612 ? 3.746 -18.264 56.104 1.00 49.16 612 VAL A O 1
ATOM 3743 N N . ALA A 1 613 ? 3.455 -16.779 57.774 1.00 48.01 613 ALA A N 1
ATOM 3744 C CA . ALA A 1 613 ? 2.471 -17.569 58.506 1.00 48.37 613 ALA A CA 1
ATOM 3745 C C . ALA A 1 613 ? 1.187 -17.967 57.779 1.00 51.76 613 ALA A C 1
ATOM 3746 O O . ALA A 1 613 ? 0.754 -19.117 57.878 1.00 53.35 613 ALA A O 1
ATOM 3748 N N . PHE A 1 614 ? 0.572 -17.034 57.058 1.00 52.67 614 PHE A N 1
ATOM 3749 C CA . PHE A 1 614 ? -0.681 -17.334 56.370 1.00 54.57 614 PHE A CA 1
ATOM 3750 C C . PHE A 1 614 ? -0.802 -16.713 54.986 1.00 57.03 614 PHE A C 1
ATOM 3751 O O . PHE A 1 614 ? -0.044 -15.811 54.621 1.00 58.86 614 PHE A O 1
ATOM 3759 N N . GLY A 1 615 ? -1.770 -17.205 54.220 1.00 57.19 615 GLY A N 1
ATOM 3760 C CA . GLY A 1 615 ? -1.989 -16.693 52.883 1.00 57.84 615 GLY A CA 1
ATOM 3761 C C . GLY A 1 615 ? -3.454 -16.700 52.496 1.00 58.07 615 GLY A C 1
ATOM 3762 O O . GLY A 1 615 ? -4.213 -17.577 52.909 1.00 57.70 615 GLY A O 1
ATOM 3763 N N . VAL A 1 616 ? -3.857 -15.706 51.713 1.00 58.45 616 VAL A N 1
ATOM 3764 C CA . VAL A 1 616 ? -5.234 -15.610 51.253 1.00 59.53 616 VAL A CA 1
ATOM 3765 C C . VAL A 1 616 ? -5.246 -15.602 49.729 1.00 61.71 616 VAL A C 1
ATOM 3766 O O . VAL A 1 616 ? -4.696 -14.699 49.097 1.00 62.12 616 VAL A O 1
ATOM 3770 N N . THR A 1 617 ? -5.866 -16.623 49.147 1.00 63.91 617 THR A N 1
ATOM 3771 C CA . THR A 1 617 ? -5.957 -16.738 47.699 1.00 65.66 617 THR A CA 1
ATOM 3772 C C . THR A 1 617 ? -7.235 -16.073 47.210 1.00 65.92 617 THR A C 1
ATOM 3773 O O . THR A 1 617 ? -8.325 -16.355 47.711 1.00 66.19 617 THR A O 1
ATOM 3777 N N . ILE A 1 618 ? -7.098 -15.178 46.241 1.00 66.55 618 ILE A N 1
ATOM 3778 C CA . ILE A 1 618 ? -8.254 -14.498 45.680 1.00 67.01 618 ILE A CA 1
ATOM 3779 C C . ILE A 1 618 ? -8.380 -14.908 44.221 1.00 69.31 618 ILE A C 1
ATOM 3780 O O . ILE A 1 618 ? -7.668 -14.393 43.359 1.00 69.47 618 ILE A O 1
ATOM 3785 N N . ASP A 1 619 ? -9.277 -15.852 43.956 1.00 72.06 619 ASP A N 1
ATOM 3786 C CA . ASP A 1 619 ? -9.502 -16.338 42.601 1.00 74.56 619 ASP A CA 1
ATOM 3787 C C . ASP A 1 619 ? -10.763 -15.737 41.988 1.00 76.22 619 ASP A C 1
ATOM 3788 O O . ASP A 1 619 ? -11.352 -14.804 42.537 1.00 75.98 619 ASP A O 1
ATOM 3793 N N . PHE A 1 620 ? -11.178 -16.284 40.850 1.00 78.49 620 PHE A N 1
ATOM 3794 C CA . PHE A 1 620 ? -12.355 -15.789 40.150 1.00 80.48 620 PHE A CA 1
ATOM 3795 C C . PHE A 1 620 ? -13.664 -16.048 40.891 1.00 80.91 620 PHE A C 1
ATOM 3796 O O . PHE A 1 620 ? -14.601 -15.255 40.791 1.00 81.23 620 PHE A O 1
ATOM 3804 N N . ASP A 1 621 ? -13.733 -17.148 41.636 1.00 81.21 621 ASP A N 1
ATOM 3805 C CA . ASP A 1 621 ? -14.939 -17.466 42.397 1.00 82.82 621 ASP A CA 1
ATOM 3806 C C . ASP A 1 621 ? -15.097 -16.458 43.529 1.00 82.72 621 ASP A C 1
ATOM 3807 O O . ASP A 1 621 ? -16.107 -16.444 44.234 1.00 82.09 621 ASP A O 1
ATOM 3812 N N . THR A 1 622 ? -14.078 -15.624 43.702 1.00 82.63 622 THR A N 1
ATOM 3813 C CA . THR A 1 622 ? -14.087 -14.601 44.736 1.00 83.41 622 THR A CA 1
ATOM 3814 C C . THR A 1 622 ? -14.670 -13.328 44.140 1.00 84.13 622 THR A C 1
ATOM 3815 O O . THR A 1 622 ? -15.398 -12.588 44.803 1.00 84.22 622 THR A O 1
ATOM 3819 N N . VAL A 1 623 ? -14.347 -13.092 42.873 1.00 84.92 623 VAL A N 1
ATOM 3820 C CA . VAL A 1 623 ? -14.810 -11.909 42.161 1.00 85.75 623 VAL A CA 1
ATOM 3821 C C . VAL A 1 623 ? -16.174 -12.096 41.502 1.00 86.14 623 VAL A C 1
ATOM 3822 O O . VAL A 1 623 ? -17.024 -11.209 41.568 1.00 86.20 623 VAL A O 1
ATOM 3826 N N . ASN A 1 624 ? -16.382 -13.249 40.873 1.00 86.22 624 ASN A N 1
ATOM 3827 C CA . ASN A 1 624 ? -17.638 -13.523 40.182 1.00 86.77 624 ASN A CA 1
ATOM 3828 C C . ASN A 1 624 ? -18.737 -14.143 41.043 1.00 86.80 624 ASN A C 1
ATOM 3829 O O . ASN A 1 624 ? -19.912 -13.811 40.883 1.00 87.37 624 ASN A O 1
ATOM 3834 N N . LYS A 1 625 ? -18.367 -15.044 41.948 1.00 86.33 625 LYS A N 1
ATOM 3835 C CA . LYS A 1 625 ? -19.355 -15.683 42.815 1.00 85.82 625 LYS A CA 1
ATOM 3836 C C . LYS A 1 625 ? -19.804 -14.753 43.937 1.00 85.32 625 LYS A C 1
ATOM 3837 O O . LYS A 1 625 ? -19.192 -13.713 44.180 1.00 85.12 625 LYS A O 1
ATOM 3843 N N . THR A 1 626 ? -20.880 -15.138 44.615 1.00 84.45 626 THR A N 1
ATOM 3844 C CA . THR A 1 626 ? -21.420 -14.358 45.723 1.00 83.06 626 THR A CA 1
ATOM 3845 C C . THR A 1 626 ? -22.225 -15.258 46.661 1.00 82.72 626 THR A C 1
ATOM 3846 O O . THR A 1 626 ? -23.057 -16.047 46.211 1.00 83.75 626 THR A O 1
ATOM 3850 N N . PRO A 1 627 ? -21.986 -15.154 47.981 1.00 81.51 627 PRO A N 1
ATOM 3851 C CA . PRO A 1 627 ? -21.024 -14.261 48.639 1.00 79.54 627 PRO A CA 1
ATOM 3852 C C . PRO A 1 627 ? -19.597 -14.426 48.123 1.00 78.39 627 PRO A C 1
ATOM 3853 O O . PRO A 1 627 ? -19.203 -15.502 47.671 1.00 77.90 627 PRO A O 1
ATOM 3857 N N . HIS A 1 628 ? -18.830 -13.345 48.194 1.00 77.20 628 HIS A N 1
ATOM 3858 C CA . HIS A 1 628 ? -17.447 -13.346 47.741 1.00 76.08 628 HIS A CA 1
ATOM 3859 C C . HIS A 1 628 ? -16.560 -14.006 48.793 1.00 75.07 628 HIS A C 1
ATOM 3860 O O . HIS A 1 628 ? -16.314 -13.437 49.859 1.00 75.76 628 HIS A O 1
ATOM 3867 N N . THR A 1 629 ? -16.084 -15.211 48.491 1.00 72.87 629 THR A N 1
ATOM 3868 C CA . THR A 1 629 ? -15.235 -15.950 49.418 1.00 70.00 629 THR A CA 1
ATOM 3869 C C . THR A 1 629 ? -13.814 -16.110 48.889 1.00 68.69 629 THR A C 1
ATOM 3870 O O . THR A 1 629 ? -13.591 -16.135 47.678 1.00 69.19 629 THR A O 1
ATOM 3874 N N . ALA A 1 630 ? -12.860 -16.220 49.807 1.00 65.95 630 ALA A N 1
ATOM 3875 C CA . ALA A 1 630 ? -11.458 -16.386 49.449 1.00 63.58 630 ALA A CA 1
ATOM 3876 C C . ALA A 1 630 ? -10.894 -17.604 50.172 1.00 63.14 630 ALA A C 1
ATOM 3877 O O . ALA A 1 630 ? -11.532 -18.149 51.073 1.00 63.20 630 ALA A O 1
ATOM 3879 N N . THR A 1 631 ? -9.698 -18.027 49.776 1.00 61.25 631 THR A N 1
ATOM 3880 C CA . THR A 1 631 ? -9.065 -19.186 50.392 1.00 60.61 631 THR A CA 1
ATOM 3881 C C . THR A 1 631 ? -7.993 -18.788 51.398 1.00 60.97 631 THR A C 1
ATOM 3882 O O . THR A 1 631 ? -7.122 -17.968 51.104 1.00 61.84 631 THR A O 1
ATOM 3886 N N . LEU A 1 632 ? -8.070 -19.374 52.590 1.00 59.25 632 LEU A N 1
ATOM 3887 C CA . LEU A 1 632 ? -7.101 -19.119 53.649 1.00 57.55 632 LEU A CA 1
ATOM 3888 C C . LEU A 1 632 ? -6.188 -20.337 53.685 1.00 57.87 632 LEU A C 1
ATOM 3889 O O . LEU A 1 632 ? -6.665 -21.471 53.648 1.00 58.60 632 LEU A O 1
ATOM 3894 N N . ARG A 1 633 ? -4.880 -20.111 53.754 1.00 58.23 633 ARG A N 1
ATOM 3895 C CA . ARG A 1 633 ? -3.922 -21.214 53.755 1.00 58.13 633 ARG A CA 1
ATOM 3896 C C . ARG A 1 633 ? -2.941 -21.194 54.925 1.00 58.48 633 ARG A C 1
ATOM 3897 O O . ARG A 1 633 ? -2.303 -20.179 55.198 1.00 59.47 633 ARG A O 1
ATOM 3905 N N . ASP A 1 634 ? -2.833 -22.326 55.616 1.00 59.34 634 ASP A N 1
ATOM 3906 C CA . ASP A 1 634 ? -1.913 -22.455 56.741 1.00 58.53 634 ASP A CA 1
ATOM 3907 C C . ASP A 1 634 ? -0.558 -22.840 56.167 1.00 58.30 634 ASP A C 1
ATOM 3908 O O . ASP A 1 634 ? -0.450 -23.804 55.411 1.00 60.21 634 ASP A O 1
ATOM 3913 N N . ARG A 1 635 ? 0.472 -22.084 56.524 1.00 57.44 635 ARG A N 1
ATOM 3914 C CA . ARG A 1 635 ? 1.819 -22.342 56.026 1.00 56.95 635 ARG A CA 1
ATOM 3915 C C . ARG A 1 635 ? 2.334 -23.747 56.336 1.00 57.42 635 ARG A C 1
ATOM 3916 O O . ARG A 1 635 ? 2.694 -24.497 55.426 1.00 57.75 635 ARG A O 1
ATOM 3924 N N . ASP A 1 636 ? 2.368 -24.099 57.618 1.00 57.46 636 ASP A N 1
ATOM 3925 C CA . ASP A 1 636 ? 2.872 -25.403 58.038 1.00 58.83 636 ASP A CA 1
ATOM 3926 C C . ASP A 1 636 ? 2.163 -26.612 57.429 1.00 60.29 636 ASP A C 1
ATOM 3927 O O . ASP A 1 636 ? 2.810 -27.488 56.850 1.00 59.55 636 ASP A O 1
ATOM 3932 N N . SER A 1 637 ? 0.840 -26.658 57.557 1.00 60.74 637 SER A N 1
ATOM 3933 C CA . SER A 1 637 ? 0.056 -27.779 57.044 1.00 61.81 637 SER A CA 1
ATOM 3934 C C . SER A 1 637 ? -0.286 -27.680 55.561 1.00 64.61 637 SER A C 1
ATOM 3935 O O . SER A 1 637 ? -0.549 -28.691 54.913 1.00 65.09 637 SER A O 1
ATOM 3938 N N . MET A 1 638 ? -0.290 -26.461 55.033 1.00 67.00 638 MET A N 1
ATOM 3939 C CA . MET A 1 638 ? -0.623 -26.224 53.630 1.00 67.99 638 MET A CA 1
ATOM 3940 C C . MET A 1 638 ? -2.108 -26.474 53.389 1.00 67.71 638 MET A C 1
ATOM 3941 O O . MET A 1 638 ? -2.587 -26.367 52.261 1.00 68.43 638 MET A O 1
ATOM 3946 N N . ARG A 1 639 ? -2.830 -26.810 54.452 1.00 67.66 639 ARG A N 1
ATOM 3947 C CA . ARG A 1 639 ? -4.262 -27.060 54.350 1.00 69.89 639 ARG A CA 1
ATOM 3948 C C . ARG A 1 639 ? -4.952 -25.718 54.137 1.00 70.70 639 ARG A C 1
ATOM 3949 O O . ARG A 1 639 ? -4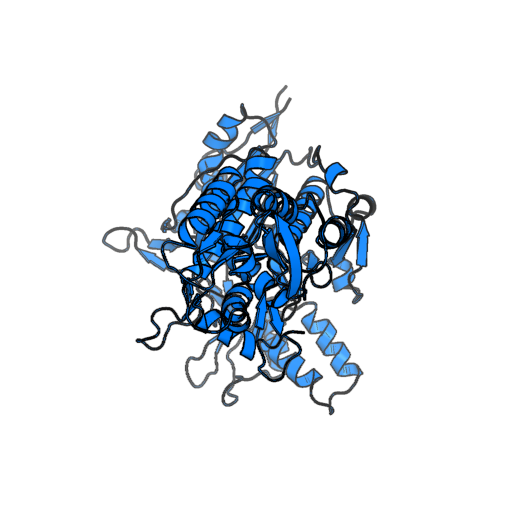.449 -24.684 54.579 1.00 71.51 639 ARG A O 1
ATOM 3957 N N . GLN A 1 640 ? -6.096 -25.727 53.461 1.00 71.03 640 GLN A N 1
ATOM 3958 C CA . GLN A 1 640 ? -6.808 -24.484 53.193 1.00 70.26 640 GLN A CA 1
ATOM 3959 C C . GLN A 1 640 ? -8.234 -24.431 53.729 1.00 69.47 640 GLN A C 1
ATOM 3960 O O . GLN A 1 640 ? -8.795 -25.435 54.165 1.00 70.50 640 GLN A O 1
ATOM 3966 N N . ILE A 1 641 ? -8.806 -23.233 53.685 1.00 68.96 641 ILE A N 1
ATOM 3967 C CA . ILE A 1 641 ? -10.155 -22.972 54.166 1.00 67.47 641 ILE A CA 1
ATOM 3968 C C . ILE A 1 641 ? -10.827 -21.981 53.217 1.00 67.52 641 ILE A C 1
ATOM 3969 O O . ILE A 1 641 ? -10.147 -21.241 52.506 1.00 67.82 641 ILE A O 1
ATOM 3974 N N . ARG A 1 642 ? -12.156 -21.970 53.203 1.00 65.98 642 ARG A N 1
ATOM 3975 C CA . ARG A 1 642 ? -12.894 -21.054 52.340 1.00 64.90 642 ARG A CA 1
ATOM 3976 C C . ARG A 1 642 ? -13.899 -20.264 53.168 1.00 64.79 642 ARG A C 1
ATOM 3977 O O . ARG A 1 642 ? -14.790 -20.838 53.792 1.00 65.84 642 ARG A O 1
ATOM 3985 N N . ALA A 1 643 ? -13.755 -18.944 53.171 1.00 64.73 643 ALA A N 1
ATOM 3986 C CA . ALA A 1 643 ? -14.655 -18.087 53.931 1.00 65.93 643 ALA A CA 1
ATOM 3987 C C . ALA A 1 643 ? -14.838 -16.752 53.224 1.00 66.16 643 ALA A C 1
ATOM 3988 O O . ALA A 1 643 ? -14.038 -16.388 52.361 1.00 64.89 643 ALA A O 1
ATOM 3990 N N . GLU A 1 644 ? -15.889 -16.023 53.591 1.00 67.42 644 GLU A N 1
ATOM 3991 C CA . GLU A 1 644 ? -16.149 -14.729 52.973 1.00 69.97 644 GLU A CA 1
ATOM 3992 C C . GLU A 1 644 ? -14.946 -13.822 53.199 1.00 68.50 644 GLU A C 1
ATOM 3993 O O . GLU A 1 644 ? -14.456 -13.691 54.321 1.00 68.78 644 GLU A O 1
ATOM 3999 N N . ILE A 1 645 ? -14.485 -13.191 52.125 1.00 66.29 645 ILE A N 1
ATOM 4000 C CA . ILE A 1 645 ? -13.317 -12.319 52.168 1.00 63.77 645 ILE A CA 1
ATOM 4001 C C . ILE A 1 645 ? -13.375 -11.158 53.166 1.00 64.12 645 ILE A C 1
ATOM 4002 O O . ILE A 1 645 ? -12.352 -10.532 53.446 1.00 64.85 645 ILE A O 1
ATOM 4007 N N . SER A 1 646 ? -14.552 -10.869 53.711 1.00 64.39 646 SER A N 1
ATOM 4008 C CA . SER A 1 646 ? -14.674 -9.770 54.666 1.00 65.72 646 SER A CA 1
ATOM 4009 C C . SER A 1 646 ? -14.438 -10.239 56.097 1.00 66.17 646 SER A C 1
ATOM 4010 O O . SER A 1 646 ? -14.167 -9.431 56.984 1.00 66.81 646 SER A O 1
ATOM 4013 N N . GLU A 1 647 ? -14.547 -11.546 56.316 1.00 67.53 647 GLU A N 1
ATOM 4014 C CA . GLU A 1 647 ? -14.349 -12.122 57.642 1.00 69.18 647 GLU A CA 1
ATOM 4015 C C . GLU A 1 647 ? -12.920 -12.599 57.877 1.00 67.70 647 GLU A C 1
ATOM 4016 O O . GLU A 1 647 ? -12.465 -12.674 59.018 1.00 66.42 647 GLU A O 1
ATOM 4022 N N . LEU A 1 648 ? -12.215 -12.916 56.794 1.00 65.26 648 LEU A N 1
ATOM 4023 C CA . LEU A 1 648 ? -10.839 -13.389 56.885 1.00 63.08 648 LEU A CA 1
ATOM 4024 C C . LEU A 1 648 ? -9.924 -12.491 57.717 1.00 62.27 648 LEU A C 1
ATOM 4025 O O . LEU A 1 648 ? -9.113 -12.984 58.502 1.00 62.77 648 LEU A O 1
ATOM 4030 N N . PRO A 1 649 ? -10.033 -11.162 57.554 1.00 61.68 649 PRO A N 1
ATOM 4031 C CA . PRO A 1 649 ? -9.179 -10.255 58.327 1.00 61.53 649 PRO A CA 1
ATOM 4032 C C . PRO A 1 649 ? -9.138 -10.562 59.824 1.00 61.24 649 PRO A C 1
ATOM 4033 O O . PRO A 1 649 ? -8.060 -10.702 60.401 1.00 62.04 649 PRO A O 1
ATOM 4037 N N . SER A 1 650 ? -10.307 -10.675 60.449 1.00 60.35 650 SER A N 1
ATOM 4038 C CA . SER A 1 650 ? -10.372 -10.959 61.878 1.00 60.37 650 SER A CA 1
ATOM 4039 C C . SER A 1 650 ? -9.927 -12.387 62.184 1.00 59.49 650 SER A C 1
ATOM 4040 O O . SER A 1 650 ? -9.401 -12.662 63.263 1.00 61.13 650 SER A O 1
ATOM 4043 N N . ILE A 1 651 ? -10.140 -13.294 61.236 1.00 57.25 651 ILE A N 1
ATOM 4044 C CA . ILE A 1 651 ? -9.743 -14.687 61.417 1.00 56.37 651 ILE A CA 1
ATOM 4045 C C . ILE A 1 651 ? -8.221 -14.778 61.472 1.00 56.86 651 ILE A C 1
ATOM 4046 O O . ILE A 1 651 ? -7.658 -15.407 62.369 1.00 58.09 651 ILE A O 1
ATOM 4051 N N . VAL A 1 652 ? -7.559 -14.146 60.509 1.00 55.66 652 VAL A N 1
ATOM 4052 C CA . VAL A 1 652 ? -6.105 -14.152 60.466 1.00 54.28 652 VAL A CA 1
ATOM 4053 C C . VAL A 1 652 ? -5.557 -13.495 61.728 1.00 54.47 652 VAL A C 1
ATOM 4054 O O . VAL A 1 652 ? -4.613 -13.996 62.339 1.00 53.56 652 VAL A O 1
ATOM 4058 N N . GLN A 1 653 ? -6.157 -12.373 62.116 1.00 53.96 653 GLN A N 1
ATOM 4059 C CA . GLN A 1 653 ? -5.728 -11.660 63.311 1.00 55.45 653 GLN A CA 1
ATOM 4060 C C . GLN A 1 653 ? -5.698 -12.595 64.516 1.00 56.18 653 GLN A C 1
ATOM 4061 O O . GLN A 1 653 ? -4.700 -12.657 65.235 1.00 56.35 653 GLN A O 1
ATOM 4067 N N . ASP A 1 654 ? -6.789 -13.323 64.732 1.00 56.33 654 ASP A N 1
ATOM 4068 C CA . ASP A 1 654 ? -6.867 -14.247 65.859 1.00 58.70 654 ASP A CA 1
ATOM 4069 C C . ASP A 1 654 ? -5.909 -15.426 65.717 1.00 57.86 654 ASP A C 1
ATOM 4070 O O . ASP A 1 654 ? -5.389 -15.933 66.709 1.00 58.22 654 ASP A O 1
ATOM 4075 N N . LEU A 1 655 ? -5.678 -15.867 64.485 1.00 57.01 655 LEU A N 1
ATOM 4076 C CA . LEU A 1 655 ? -4.760 -16.973 64.247 1.00 57.27 655 LEU A CA 1
ATOM 4077 C C . LEU A 1 655 ? -3.338 -16.548 64.609 1.00 57.51 655 LEU A C 1
ATOM 4078 O O . LEU A 1 655 ? -2.588 -17.306 65.221 1.00 57.52 655 LEU A O 1
ATOM 4083 N N . ALA A 1 656 ? -2.981 -15.326 64.229 1.00 57.60 656 ALA A N 1
ATOM 4084 C CA . ALA A 1 656 ? -1.650 -14.795 64.492 1.00 58.28 656 ALA A CA 1
ATOM 4085 C C . ALA A 1 656 ? -1.451 -14.389 65.947 1.00 57.91 656 ALA A C 1
ATOM 4086 O O . ALA A 1 656 ? -0.373 -14.582 66.508 1.00 57.35 656 ALA A O 1
ATOM 4088 N N . ASN A 1 657 ? -2.487 -13.820 66.553 1.00 58.03 657 ASN A N 1
ATOM 4089 C CA . ASN A 1 657 ? -2.404 -13.389 67.943 1.00 60.44 657 ASN A CA 1
ATOM 4090 C C . ASN A 1 657 ? -2.604 -14.551 68.909 1.00 61.05 657 ASN A C 1
ATOM 4091 O O . ASN A 1 657 ? -2.668 -14.354 70.123 1.00 62.02 657 ASN A O 1
ATOM 4096 N N . GLY A 1 658 ? -2.701 -15.758 68.360 1.00 61.54 658 GLY A N 1
ATOM 4097 C CA . GLY A 1 658 ? -2.876 -16.942 69.181 1.00 62.53 658 GLY A CA 1
ATOM 4098 C C . GLY A 1 658 ? -4.209 -17.041 69.898 1.00 63.67 658 GLY A C 1
ATOM 4099 O O . GLY A 1 658 ? -4.325 -17.746 70.899 1.00 64.67 658 GLY A O 1
ATOM 4100 N N . ASN A 1 659 ? -5.217 -16.338 69.392 1.00 64.71 659 ASN A N 1
ATOM 4101 C CA . ASN A 1 659 ? -6.546 -16.366 69.994 1.00 66.07 659 ASN A CA 1
ATOM 4102 C C . ASN A 1 659 ? -7.391 -17.500 69.415 1.00 67.86 659 ASN A C 1
ATOM 4103 O O . ASN A 1 659 ? -8.442 -17.835 69.956 1.00 70.28 659 ASN A O 1
ATOM 4108 N N . ILE A 1 660 ? -6.924 -18.087 68.317 1.00 68.09 660 ILE A N 1
ATOM 4109 C CA . ILE A 1 660 ? -7.635 -19.176 67.653 1.00 67.85 660 ILE A CA 1
ATOM 4110 C C . ILE A 1 660 ? -6.632 -20.176 67.074 1.00 67.87 660 ILE A C 1
ATOM 4111 O O . ILE A 1 660 ? -5.528 -19.799 66.680 1.00 68.09 660 ILE A O 1
ATOM 4116 N N . THR A 1 661 ? -7.015 -21.449 67.031 1.00 67.85 661 THR A N 1
ATOM 4117 C CA . THR A 1 661 ? -6.145 -22.492 66.491 1.00 69.48 661 THR A CA 1
ATOM 4118 C C . THR A 1 661 ? -6.545 -22.793 65.054 1.00 69.34 661 THR A C 1
ATOM 4119 O O . THR A 1 661 ? -7.691 -22.573 64.667 1.00 69.18 661 THR A O 1
ATOM 4123 N N . TRP A 1 662 ? -5.604 -23.291 64.261 1.00 70.16 662 TRP A N 1
ATOM 4124 C CA . TRP A 1 662 ? -5.921 -23.618 62.881 1.00 73.08 662 TRP A CA 1
ATOM 4125 C C . TRP A 1 662 ? -6.997 -24.690 62.890 1.00 74.93 662 TRP A C 1
ATOM 4126 O O . TRP A 1 662 ? -7.761 -24.830 61.935 1.00 76.49 662 TRP A O 1
ATOM 4137 N N . ALA A 1 663 ? -7.047 -25.449 63.981 1.00 76.80 663 ALA A N 1
ATOM 4138 C CA . ALA A 1 663 ? -8.040 -26.501 64.132 1.00 76.79 663 ALA A CA 1
ATOM 4139 C C . ALA A 1 663 ? -9.403 -25.831 64.228 1.00 77.67 663 ALA A C 1
ATOM 4140 O O . ALA A 1 663 ? -10.340 -26.198 63.517 1.00 77.62 663 ALA A O 1
ATOM 4142 N N . ASP A 1 664 ? -9.502 -24.840 65.110 1.00 78.00 664 ASP A N 1
ATOM 4143 C CA . ASP A 1 664 ? -10.743 -24.102 65.301 1.00 79.91 664 ASP A CA 1
ATOM 4144 C C . ASP A 1 664 ? -11.277 -23.617 63.959 1.00 80.15 664 ASP A C 1
ATOM 4145 O O . ASP A 1 664 ? -12.467 -23.744 63.667 1.00 80.80 664 ASP A O 1
ATOM 4150 N N . VAL A 1 665 ? -10.385 -23.061 63.147 1.00 80.02 665 VAL A N 1
ATOM 4151 C CA . VAL A 1 665 ? -10.750 -22.551 61.832 1.00 79.41 665 VAL A CA 1
ATOM 4152 C C . VAL A 1 665 ? -11.433 -23.627 60.990 1.00 78.74 665 VAL A C 1
ATOM 4153 O O . VAL A 1 665 ? -12.503 -23.397 60.427 1.00 78.24 665 VAL A O 1
ATOM 4157 N N . GLU A 1 666 ? -10.816 -24.802 60.914 1.00 78.18 666 GLU A N 1
ATOM 4158 C CA . GLU A 1 666 ? -11.372 -25.901 60.134 1.00 78.20 666 GLU A CA 1
ATOM 4159 C C . GLU A 1 666 ? -12.690 -26.428 60.693 1.00 78.81 666 GLU A C 1
ATOM 4160 O O . GLU A 1 666 ? -13.402 -27.169 60.018 1.00 80.62 666 GLU A O 1
ATOM 4166 N N . ALA A 1 667 ? -13.015 -26.037 61.920 1.00 79.34 667 ALA A N 1
ATOM 4167 C CA . ALA A 1 667 ? -14.247 -26.479 62.565 1.00 78.79 667 ALA A CA 1
ATOM 4168 C C . ALA A 1 667 ? -15.421 -25.562 62.239 1.00 78.91 667 ALA A C 1
ATOM 4169 O O . ALA A 1 667 ? -16.566 -26.009 62.157 1.00 79.43 667 ALA A O 1
ATOM 4171 N N . ARG A 1 668 ? -15.131 -24.278 62.055 1.00 78.64 668 ARG A N 1
ATOM 4172 C CA . ARG A 1 668 ? -16.166 -23.299 61.749 1.00 78.52 668 ARG A CA 1
ATOM 4173 C C . ARG A 1 668 ? -16.400 -23.139 60.252 1.00 75.63 668 ARG A C 1
ATOM 4174 O O . ARG A 1 668 ? -17.543 -23.086 59.800 1.00 75.91 668 ARG A O 1
ATOM 4182 N N . TYR A 1 669 ? -15.317 -23.069 59.484 1.00 72.70 669 TYR A N 1
ATOM 4183 C CA . TYR A 1 669 ? -15.425 -22.873 58.043 1.00 71.19 669 TYR A CA 1
ATOM 4184 C C . TYR A 1 669 ? -15.178 -24.121 57.204 1.00 70.20 669 TYR A C 1
ATOM 4185 O O . TYR A 1 669 ? -14.457 -25.032 57.612 1.00 68.78 669 TYR A O 1
ATOM 4194 N N . PRO A 1 670 ? -15.785 -24.173 56.006 1.00 70.86 670 PRO A N 1
ATOM 4195 C CA . PRO A 1 670 ? -15.651 -25.300 55.079 1.00 72.35 670 PRO A CA 1
ATOM 4196 C C . PRO A 1 670 ? -14.241 -25.490 54.525 1.00 73.73 670 PRO A C 1
ATOM 4197 O O . PRO A 1 670 ? -13.610 -24.541 54.062 1.00 74.22 670 PRO A O 1
ATOM 4201 N N . LEU A 1 671 ? -13.758 -26.727 54.574 1.00 76.11 671 LEU A N 1
ATOM 4202 C CA . LEU A 1 671 ? -12.430 -27.057 54.070 1.00 77.81 671 LEU A CA 1
ATOM 4203 C C . LEU A 1 671 ? -12.385 -26.758 52.574 1.00 79.44 671 LEU A C 1
ATOM 4204 O O . LEU A 1 671 ? -13.420 -26.733 51.908 1.00 79.95 671 LEU A O 1
ATOM 4209 N N . PHE A 1 672 ? -11.187 -26.533 52.047 1.00 80.85 672 PHE A N 1
ATOM 4210 C CA . PHE A 1 672 ? -11.031 -26.227 50.630 1.00 82.52 672 PHE A CA 1
ATOM 4211 C C . PHE A 1 672 ? -9.750 -26.837 50.075 1.00 84.62 672 PHE A C 1
ATOM 4212 O O . PHE A 1 672 ? -8.653 -26.391 50.407 1.00 85.19 672 PHE A O 1
ATOM 4220 N N . GLU A 1 673 ? -9.889 -27.851 49.228 1.00 88.14 673 GLU A N 1
ATOM 4221 C CA . GLU A 1 673 ? -8.728 -28.504 48.635 1.00 91.71 673 GLU A CA 1
ATOM 4222 C C . GLU A 1 673 ? -8.447 -27.896 47.259 1.00 92.52 673 GLU A C 1
ATOM 4223 O O . GLU A 1 673 ? -7.805 -28.565 46.421 1.00 93.23 673 GLU A O 1
#

Radius of gyration: 26.19 Å; Cα contacts (8 Å, |Δi|>4): 1024; chains: 1; bounding box: 76×61×74 Å

Foldseek 3Di:
DFDVVVLVVLCPVVFQKDFDPVVVVGDFQDMDGDQLVVLLLVLLVVLVCCLPCVVQVAAEDADAQKFWPVLCVLLCLVPFQWAWWKAFPPDGQIDRLLVQLVVLLVVLLPDPVRDPVVVVVSVLVNLCSLQQDQVSSQVSCVVSVRADPPPGGHMDRIDTDRFWDWDDDDPDRPTIITGAQACVSVCLVCQVVSCVVVVLDDWHKHKYWAKHATNDRDHDDVLLRHRMAIKIKMKTFHFPVPLADPCLVVQQAAWAWEAAQCCSNVVHGTHGDRLVVCVVVCRDPYSNLSSVVRSVVVSLVLFAADRVFWYKYKDYCNSDRPQARIWIFIWGQAPVGTDGQKIKGFRFQRSNVSCCVSVVNHRWGWDPVIDTDRTTIIMIMGGSSNSVVSNSRRFWDFDPDPVGFIAGQGQLSSQSFAEEEEEDDPPPLCCVLSVVLVVLLVVLVGGYDYFDDDDDPVVSCSVVRSSHHAKYKYQYVCQRPPPPRWIWIAGSPVRWIFIDRSNCVSVVSSCCRVVVDDVVNRCVPTPTDD

B-factor: mean 69.43, std 15.67, range [30.5, 131.74]

Nearest PDB structures (foldseek):
  2zt5-assembly1_A  TM=1.002E+00  e=0.000E+00  Homo sapiens
  2q5i-assembly1_A-2  TM=9.579E-01  e=2.212E-102  Homo sapiens
  2q5h-assembly1_A  TM=9.567E-01  e=9.037E-102  Homo sapiens
  4kqe-assembly1_A-2  TM=9.516E-01  e=2.518E-99  Homo sapiens
  2pmf-assembly1_A  TM=9.568E-01  e=3.016E-97  Homo sapiens